Protein AF-0000000069715158 (afdb_homodimer)

Sequence (762 aa):
MKELNRLEDVAVELRDSSKNIKLVYAFNGTGKTRLSMLFKNLIQPQIDIEAGANFLKKILYYNAFTEDLFTWDNDLENGSERKLLINVNSEWIKKIITIEGDSARIVEKFQDYVLEDKEDISEKIEAEFNADVTAVSFRRSYQGNLSENIKISRGEESNFIWSVFYILMEFIIEQRSSEEDRRTHEYDELEYIFIDDPVSSLDDRRIIDVALDLAYLLKESDKNDTGLKFIITTHHALFFNVLFNELKKSSSKFLLKKTNQKYLLNSQDNDAPFAYHLMLVDELKKAIAEDRVEKYHFNLLRNLLEKTATFLGYKNWGACVILRDEDGNLEEPAPYIRRINLHSHSAHSDYETRALTTQEKKVLERVFNQFLQNFSFNNVEMKELNRLEDVAVELRDSSKNIKLVYAFNGTGKTRLSMLFKNLIQPQIDIEAGANFLKKILYYNAFTEDLFTWDNDLENGSERKLLINVNSEWIKKIITIEGDSARIVEKFQDYVLEDKEDISEKIEAEFNADVTAVSFRRSYQGNLSENIKISRGEESNFIWSVFYILMEFIIEQRSSEEDRRTHEYDELEYIFIDDPVSSLDDRRIIDVALDLAYLLKESDKNDTGLKFIITTHHALFFNVLFNELKKSSSKFLLKKTNQKYLLNSQDNDAPFAYHLMLVDELKKAIAEDRVEKYHFNLLRNLLEKTATFLGYKNWGACVILRDEDGNLEEPAPYIRRINLHSHSAHSDYETRALTTQEKKVLERVFNQFLQNFSFNNVE

InterPro domains:
  IPR026866 Protein CR006, P-loop domain [PF13166] (191-371)
  IPR027417 P-loop containing nucleoside triphosphate hydrolase [SSF52540] (4-258)

Foldseek 3Di:
DDKFQDLLVVLVVVVPDDFLEAEEAEAPPLCLVVSLVSNQCVQPPPVNVPPDDLPQRQEAEADPVLLVQWDWDCVVVVSQAIKIFGNLPPVLLQVQCPPPPSVVQLQVQLQVLPPPDPPPPQKGKGWDADPSRGIIWIWIHGNRDIDTRDDDDPQSSLSSSLSSVLSSLLLLLVLLLDVVPHPDCSCVSHAEYEYEASGDPPDPVSLLVSLVSVLVSVVSSVVSVSNHGYYYYHNDQSSSQSNLVSCLVRYWYWYWYQDPSITDTDTDHSDDRDDVLVVLLVVLVVCLVVVNDWLCNLQSVLVNLQVCCVVVVNPGSLVLQWAADPVRHTDDSVVLVVLSVVSNDCVVVVDDPDTDDPVSSVSSVRSSVVSCVVDPDVPPD/DDKFQDLLVVLVVVVPDDFLEAEEAEAPPLCLVVSLVSNQCVQPPPVNVVPDDLPQRQEAEADPVLLVQWDWDCVVVVSQAIKIFGNLPPVLLQVQCPPPPSVVQLQVQLQVLPPPDPPPPQKGKGWDADPSRGIIWIWIHGNRDIDTRDDDDPQSSLSSSLSSVLSSLLLLLVLLLDVVPHPDCSCVSHAEYEYEASHDPPDPVSLLVSLVSVLVSVVSSVVSVSNHGYYYYHNDLSSSQSNLVSCLVRYWYWYWYQDPSITDTDTDHSDDRDDVLVVLLVVLVVCLVVVNDWLCNLQSVLVNLQVCCVVVVNPGSLVLQWAADPVRHTDDSVVLVVLSVVSNDCVVVPDDPDTDDPVSSVSSVRSSVVSCVVDPDVPPD

Nearest PDB structures (foldseek):
  3qkt-assembly2_D  TM=5.063E-01  e=5.399E-04  Pyrococcus furiosus
  6j9e-assembly1_F  TM=5.311E-01  e=3.265E+00  Xanthomonas oryzae pv. oryzae PXO99A
  5lau-assembly1_A  TM=4.969E-01  e=3.606E+00  Oceanobacillus iheyensis HTE831
  5lcc-assembly2_B  TM=4.631E-01  e=3.106E+00  Oceanobacillus iheyensis HTE831
  5fud-assembly1_A  TM=4.588E-01  e=4.187E+00  Oceanobacillus iheyensis HTE831

Organism: Streptococcus mutans serotype c (strain ATCC 700610 / UA159) (NCBI:txid210007)

Structure (mmCIF, N/CA/C/O backbone):
data_AF-0000000069715158-model_v1
#
loop_
_entity.id
_entity.type
_entity.pdbx_description
1 polymer 'Anticodon nuclease'
#
loop_
_atom_site.group_PDB
_atom_site.id
_atom_site.type_symbol
_atom_site.label_atom_id
_atom_site.label_alt_id
_atom_site.label_comp_id
_atom_site.label_asym_id
_atom_site.label_entity_id
_atom_site.label_seq_id
_atom_site.pdbx_PDB_ins_code
_atom_site.Cartn_x
_atom_site.Cartn_y
_atom_site.Cartn_z
_atom_site.occupancy
_atom_site.B_iso_or_equiv
_atom_site.auth_seq_id
_atom_site.auth_comp_id
_atom_site.auth_asym_id
_atom_site.auth_atom_id
_atom_site.pdbx_PDB_model_num
ATOM 1 N N . MET A 1 1 ? 21.438 6.578 19.359 1 63.16 1 MET A N 1
ATOM 2 C CA . MET A 1 1 ? 20.5 5.465 19.25 1 63.16 1 MET A CA 1
ATOM 3 C C . MET A 1 1 ? 20 5.039 20.625 1 63.16 1 MET A C 1
ATOM 5 O O . MET A 1 1 ? 20.797 4.863 21.547 1 63.16 1 MET A O 1
ATOM 9 N N . LYS A 1 2 ? 18.734 5.277 20.859 1 79.44 2 LYS A N 1
ATOM 10 C CA . LYS A 1 2 ? 18.156 4.902 22.156 1 79.44 2 LYS A CA 1
ATOM 11 C C . LYS A 1 2 ? 17.469 3.541 22.062 1 79.44 2 LYS A C 1
ATOM 13 O O . LYS A 1 2 ? 16.672 3.291 21.156 1 79.44 2 LYS A O 1
ATOM 18 N N . GLU A 1 3 ? 17.875 2.674 22.797 1 80.38 3 GLU A N 1
ATOM 19 C CA . GLU A 1 3 ? 17.266 1.354 22.922 1 80.38 3 GLU A CA 1
ATOM 20 C C . GLU A 1 3 ? 16.219 1.331 24.016 1 80.38 3 GLU A C 1
ATOM 22 O O . GLU A 1 3 ? 16.484 1.72 25.156 1 80.38 3 GLU A O 1
ATOM 27 N N . LEU A 1 4 ? 15.016 0.992 23.594 1 84.25 4 LEU A N 1
ATOM 28 C CA . LEU A 1 4 ? 13.898 0.976 24.516 1 84.25 4 LEU A CA 1
ATOM 29 C C . LEU A 1 4 ? 13.289 -0.42 24.625 1 84.25 4 LEU A C 1
ATOM 31 O O . LEU A 1 4 ? 13.25 -1.155 23.625 1 84.25 4 LEU A O 1
ATOM 35 N N . ASN A 1 5 ? 12.828 -0.803 25.75 1 78.62 5 ASN A N 1
ATOM 36 C CA . ASN A 1 5 ? 12.352 -2.162 25.969 1 78.62 5 ASN A CA 1
ATOM 37 C C . ASN A 1 5 ? 10.859 -2.293 25.672 1 78.62 5 ASN A C 1
ATOM 39 O O . ASN A 1 5 ? 10.375 -3.385 25.359 1 78.62 5 ASN A O 1
ATOM 43 N N . ARG A 1 6 ? 10.25 -1.182 25.984 1 85.44 6 ARG A N 1
ATOM 44 C CA . ARG A 1 6 ? 8.805 -1.235 25.812 1 85.44 6 ARG A CA 1
ATOM 45 C C . ARG A 1 6 ? 8.328 -0.128 24.875 1 85.44 6 ARG A C 1
ATOM 47 O O . ARG A 1 6 ? 8.93 0.948 24.828 1 85.44 6 ARG A O 1
ATOM 54 N N . LEU A 1 7 ? 7.219 -0.387 24.125 1 88.62 7 LEU A N 1
ATOM 55 C CA . LEU A 1 7 ? 6.605 0.605 23.25 1 88.62 7 LEU A CA 1
ATOM 56 C C . LEU A 1 7 ? 6.141 1.82 24.047 1 88.62 7 LEU A C 1
ATOM 58 O O . LEU A 1 7 ? 6.141 2.941 23.531 1 88.62 7 LEU A O 1
ATOM 62 N N . GLU A 1 8 ? 5.75 1.607 25.297 1 91.12 8 GLU A N 1
ATOM 63 C CA . GLU A 1 8 ? 5.359 2.701 26.188 1 91.12 8 GLU A CA 1
ATOM 64 C C . GLU A 1 8 ? 6.492 3.705 26.359 1 91.12 8 GLU A C 1
ATOM 66 O O . GLU A 1 8 ? 6.254 4.91 26.438 1 91.12 8 GLU A O 1
ATOM 71 N N . ASP A 1 9 ? 7.672 3.15 26.391 1 92.44 9 ASP A N 1
ATOM 72 C CA . ASP A 1 9 ? 8.836 4.023 26.516 1 92.44 9 ASP A CA 1
ATOM 73 C C . ASP A 1 9 ? 9.039 4.863 25.266 1 92.44 9 ASP A C 1
ATOM 75 O O . ASP A 1 9 ? 9.508 6 25.328 1 92.44 9 ASP A O 1
ATOM 79 N N . VAL A 1 10 ? 8.719 4.25 24.125 1 92.5 10 VAL A N 1
ATOM 80 C CA . VAL A 1 10 ? 8.781 5.004 22.875 1 92.5 10 VAL A CA 1
ATOM 81 C C . VAL A 1 10 ? 7.797 6.168 22.938 1 92.5 10 VAL A C 1
ATOM 83 O O . VAL A 1 10 ? 8.133 7.289 22.531 1 92.5 10 VAL A O 1
ATOM 86 N N . ALA A 1 11 ? 6.609 5.914 23.469 1 94.38 11 ALA A N 1
ATOM 87 C CA . ALA A 1 11 ? 5.586 6.949 23.594 1 94.38 11 ALA A CA 1
ATOM 88 C C . ALA A 1 11 ? 6.074 8.102 24.469 1 94.38 11 ALA A C 1
ATOM 90 O O . ALA A 1 11 ? 5.879 9.266 24.141 1 94.38 11 ALA A O 1
ATOM 91 N N . VAL A 1 12 ? 6.738 7.762 25.547 1 94.69 12 VAL A N 1
ATOM 92 C CA . VAL A 1 12 ? 7.242 8.766 26.484 1 94.69 12 VAL A CA 1
ATOM 93 C C . VAL A 1 12 ? 8.336 9.594 25.797 1 94.69 12 VAL A C 1
ATOM 95 O O . VAL A 1 12 ? 8.383 10.812 25.953 1 94.69 12 VAL A O 1
ATOM 98 N N . GLU A 1 13 ? 9.172 8.906 25.062 1 92.81 13 GLU A N 1
ATOM 99 C CA . GLU A 1 13 ? 10.242 9.602 24.344 1 92.81 13 GLU A CA 1
ATOM 100 C C . GLU A 1 13 ? 9.68 10.594 23.328 1 92.81 13 GLU A C 1
ATOM 102 O O . GLU A 1 13 ? 10.211 11.688 23.172 1 92.81 13 GLU A O 1
ATOM 107 N N . LEU A 1 14 ? 8.656 10.172 22.656 1 93.56 14 LEU A N 1
ATOM 108 C CA . LEU A 1 14 ? 8.039 11.039 21.672 1 93.56 14 LEU A CA 1
ATOM 109 C C . LEU A 1 14 ? 7.379 12.242 22.328 1 93.56 14 LEU A C 1
ATOM 111 O O . LEU A 1 14 ? 7.477 13.367 21.828 1 93.56 14 LEU A O 1
ATOM 115 N N . ARG A 1 15 ? 6.727 11.992 23.438 1 93.94 15 ARG A N 1
ATOM 116 C CA . ARG A 1 15 ? 6.09 13.078 24.188 1 93.94 15 ARG A CA 1
ATOM 117 C C . ARG A 1 15 ? 7.121 14.102 24.656 1 93.94 15 ARG A C 1
ATOM 119 O O . ARG A 1 15 ? 6.883 15.305 24.578 1 93.94 15 ARG A O 1
ATOM 126 N N . ASP A 1 16 ? 8.266 13.609 25.031 1 92 16 ASP A N 1
ATOM 127 C CA . ASP A 1 16 ? 9.258 14.461 25.688 1 92 16 ASP A CA 1
ATOM 128 C C . ASP A 1 16 ? 10.148 15.141 24.641 1 92 16 ASP A C 1
ATOM 130 O O . ASP A 1 16 ? 10.961 16 25 1 92 16 ASP A O 1
ATOM 134 N N . SER A 1 17 ? 10 14.75 23.453 1 88.06 17 SER A N 1
ATOM 135 C CA . SER A 1 17 ? 10.781 15.398 22.422 1 88.06 17 SER A CA 1
ATOM 136 C C . SER A 1 17 ? 10.391 16.875 22.266 1 88.06 17 SER A C 1
ATOM 138 O O . SER A 1 17 ? 9.234 17.234 22.469 1 88.06 17 SER A O 1
ATOM 140 N N . SER A 1 18 ? 11.281 17.719 21.906 1 83.94 18 SER A N 1
ATOM 141 C CA . SER A 1 18 ? 11.141 19.172 22 1 83.94 18 SER A CA 1
ATOM 142 C C . SER A 1 18 ? 10.312 19.719 20.844 1 83.94 18 SER A C 1
ATOM 144 O O . SER A 1 18 ? 9.508 20.641 21.031 1 83.94 18 SER A O 1
ATOM 146 N N . LYS A 1 19 ? 10.406 19.188 19.703 1 89 19 LYS A N 1
ATOM 147 C CA . LYS A 1 19 ? 9.727 19.781 18.547 1 89 19 LYS A CA 1
ATOM 148 C C . LYS A 1 19 ? 8.242 19.438 18.547 1 89 19 LYS A C 1
ATOM 150 O O . LYS A 1 19 ? 7.848 18.375 19.031 1 89 19 LYS A O 1
ATOM 155 N N . ASN A 1 20 ? 7.473 20.328 18.047 1 94.12 20 ASN A N 1
ATOM 156 C CA . ASN A 1 20 ? 6.027 20.125 17.953 1 94.12 20 ASN A CA 1
ATOM 157 C C . ASN A 1 20 ? 5.668 19.016 16.984 1 94.12 20 ASN A C 1
ATOM 159 O O . ASN A 1 20 ? 4.625 18.375 17.109 1 94.12 20 ASN A O 1
ATOM 163 N N . ILE A 1 21 ? 6.508 18.812 15.969 1 95.38 21 ILE A N 1
ATOM 164 C CA . ILE A 1 21 ? 6.246 17.797 14.945 1 95.38 21 ILE A CA 1
ATOM 165 C C . ILE A 1 21 ? 7.258 16.672 15.07 1 95.38 21 ILE A C 1
ATOM 167 O O . ILE A 1 21 ? 8.469 16.891 15.047 1 95.38 21 ILE A O 1
ATOM 171 N N . LYS A 1 22 ? 6.781 15.469 15.312 1 95.19 22 LYS A N 1
ATOM 172 C CA . LYS A 1 22 ? 7.605 14.266 15.359 1 95.19 22 LYS A CA 1
ATOM 173 C C . LYS A 1 22 ? 7.27 13.32 14.211 1 95.19 22 LYS A C 1
ATOM 175 O O . LYS A 1 22 ? 6.113 12.93 14.039 1 95.19 22 LYS A O 1
ATOM 180 N N . LEU A 1 23 ? 8.219 13.039 13.398 1 93.19 23 LEU A N 1
ATOM 181 C CA . LEU A 1 23 ? 8.086 12.094 12.297 1 93.19 23 LEU A CA 1
ATOM 182 C C . LEU A 1 23 ? 8.781 10.773 12.617 1 93.19 23 LEU A C 1
ATOM 184 O O . LEU A 1 23 ? 9.961 10.758 12.961 1 93.19 23 LEU A O 1
ATOM 188 N N . VAL A 1 24 ? 8.031 9.664 12.539 1 92 24 VAL A N 1
ATOM 189 C CA . VAL A 1 24 ? 8.578 8.359 12.891 1 92 24 VAL A CA 1
ATOM 190 C C . VAL A 1 24 ? 8.422 7.398 11.711 1 92 24 VAL A C 1
ATOM 192 O O . VAL A 1 24 ? 7.301 7.105 11.289 1 92 24 VAL A O 1
ATOM 195 N N . TYR A 1 25 ? 9.5 6.977 11.172 1 89.06 25 TYR A N 1
ATOM 196 C CA . TYR A 1 25 ? 9.461 5.836 10.266 1 89.06 25 TYR A CA 1
ATOM 197 C C . TYR A 1 25 ? 9.562 4.523 11.039 1 89.06 25 TYR A C 1
ATOM 199 O O . TYR A 1 25 ? 10.5 4.324 11.82 1 89.06 25 TYR A O 1
ATOM 207 N N . ALA A 1 26 ? 8.539 3.736 10.875 1 85.19 26 ALA A N 1
ATOM 208 C CA . ALA A 1 26 ? 8.531 2.424 11.523 1 85.19 26 ALA A CA 1
ATOM 209 C C . ALA A 1 26 ? 8.141 1.33 10.531 1 85.19 26 ALA A C 1
ATOM 211 O O . ALA A 1 26 ? 7.164 1.476 9.789 1 85.19 26 ALA A O 1
ATOM 212 N N . PHE A 1 27 ? 8.867 0.224 10.562 1 73.5 27 PHE A N 1
ATOM 213 C CA . PHE A 1 27 ? 8.594 -0.902 9.68 1 73.5 27 PHE A CA 1
ATOM 214 C C . PHE A 1 27 ? 7.258 -1.55 10.031 1 73.5 27 PHE A C 1
ATOM 216 O O . PHE A 1 27 ? 6.734 -1.354 11.125 1 73.5 27 PHE A O 1
ATOM 223 N N . ASN A 1 28 ? 6.723 -2.189 9.062 1 66.25 28 ASN A N 1
ATOM 224 C CA . ASN A 1 28 ? 5.48 -2.904 9.336 1 66.25 28 ASN A CA 1
ATOM 225 C C . ASN A 1 28 ? 5.66 -3.934 10.445 1 66.25 28 ASN A C 1
ATOM 227 O O . ASN A 1 28 ? 6.688 -4.613 10.516 1 66.25 28 ASN A O 1
ATOM 231 N N . GLY A 1 29 ? 4.75 -3.988 11.297 1 71.38 29 GLY A N 1
ATOM 232 C CA . GLY A 1 29 ? 4.805 -4.965 12.367 1 71.38 29 GLY A CA 1
ATOM 233 C C . GLY A 1 29 ? 5.52 -4.453 13.602 1 71.38 29 GLY A C 1
ATOM 234 O O . GLY A 1 29 ? 5.629 -5.168 14.602 1 71.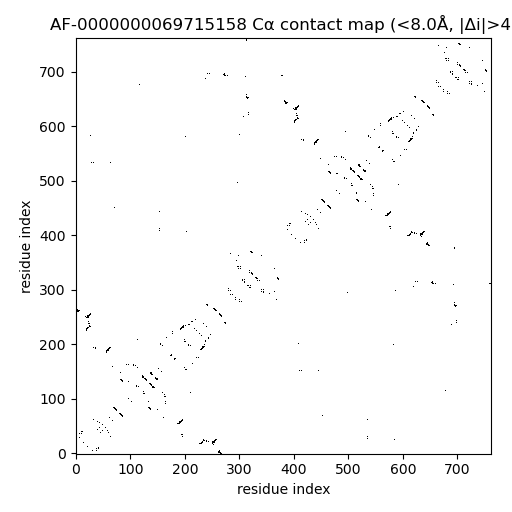38 29 GLY A O 1
ATOM 235 N N . THR A 1 30 ? 5.977 -3.174 13.516 1 77.94 30 THR A N 1
ATOM 236 C CA . THR A 1 30 ? 6.699 -2.617 14.648 1 77.94 30 THR A CA 1
ATOM 237 C C . THR A 1 30 ? 5.734 -2.193 15.75 1 77.94 30 THR A C 1
ATOM 239 O O . THR A 1 30 ? 6.141 -1.986 16.891 1 77.94 30 THR A O 1
ATOM 242 N N . GLY A 1 31 ? 4.492 -2.094 15.43 1 84.5 31 GLY A N 1
ATOM 243 C CA . GLY A 1 31 ? 3.5 -1.737 16.438 1 84.5 31 GLY A CA 1
ATOM 244 C C . GLY A 1 31 ? 3.098 -0.275 16.375 1 84.5 31 GLY A C 1
ATOM 245 O O . GLY A 1 31 ? 2.879 0.349 17.422 1 84.5 31 GLY A O 1
ATOM 246 N N . LYS A 1 32 ? 3.041 0.283 15.18 1 89 32 LYS A N 1
ATOM 247 C CA . LYS A 1 32 ? 2.697 1.694 15.031 1 89 32 LYS A CA 1
ATOM 248 C C . LYS A 1 32 ? 1.293 1.978 15.562 1 89 32 LYS A C 1
ATOM 250 O O . LYS A 1 32 ? 1.084 2.943 16.297 1 89 32 LYS A O 1
ATOM 255 N N . THR A 1 33 ? 0.367 1.161 15.172 1 88.19 33 THR A N 1
ATOM 256 C CA . THR A 1 33 ? -1.009 1.362 15.617 1 88.19 33 THR A CA 1
ATOM 257 C C . THR A 1 33 ? -1.109 1.26 17.141 1 88.19 33 THR A C 1
ATOM 259 O O . THR A 1 33 ? -1.785 2.068 17.766 1 88.19 33 THR A O 1
ATOM 262 N N . ARG A 1 34 ? -0.397 0.356 17.703 1 88.06 34 ARG A N 1
ATOM 263 C CA . ARG A 1 34 ? -0.358 0.215 19.156 1 88.06 34 ARG A CA 1
ATOM 264 C C . ARG A 1 34 ? 0.27 1.441 19.812 1 88.06 34 ARG A C 1
ATOM 266 O O . ARG A 1 34 ? -0.2 1.906 20.859 1 88.06 34 ARG A O 1
ATOM 273 N N . LEU A 1 35 ? 1.319 1.846 19.188 1 92.44 35 LEU A N 1
ATOM 274 C CA . LEU A 1 35 ? 1.99 3.039 19.688 1 92.44 35 LEU A CA 1
ATOM 275 C C . LEU A 1 35 ? 1.027 4.219 19.734 1 92.44 35 LEU A C 1
ATOM 277 O O . LEU A 1 35 ? 1.021 4.977 20.719 1 92.44 35 LEU A O 1
ATOM 281 N N . SER A 1 36 ? 0.181 4.41 18.719 1 93.38 36 SER A N 1
ATOM 282 C CA . SER A 1 36 ? -0.767 5.52 18.672 1 93.38 36 SER A CA 1
ATOM 283 C C . SER A 1 36 ? -1.774 5.426 19.812 1 93.38 36 SER A C 1
ATOM 285 O O . SER A 1 36 ? -2.123 6.438 20.438 1 93.38 36 SER A O 1
ATOM 287 N N . MET A 1 37 ? -2.203 4.266 20.172 1 89.25 37 MET A N 1
ATOM 288 C CA . MET A 1 37 ? -3.16 4.082 21.266 1 89.25 37 MET A CA 1
ATOM 289 C C . MET A 1 37 ? -2.486 4.27 22.609 1 89.25 37 MET A C 1
ATOM 291 O O . MET A 1 37 ? -3.074 4.848 23.531 1 89.25 37 MET A O 1
ATOM 295 N N . LEU A 1 38 ? -1.266 3.74 22.734 1 91.25 38 LEU A N 1
ATOM 296 C CA . LEU A 1 38 ? -0.502 3.941 23.969 1 91.25 38 LEU A CA 1
ATOM 297 C C . LEU A 1 38 ? -0.267 5.426 24.219 1 91.25 38 LEU A C 1
ATOM 299 O O . LEU A 1 38 ? -0.362 5.883 25.359 1 91.25 38 LEU A O 1
ATOM 303 N N . PHE A 1 39 ? 0.017 6.078 23.156 1 94.56 39 PHE A N 1
ATOM 304 C CA . PHE A 1 39 ? 0.246 7.512 23.281 1 94.56 39 PHE A CA 1
ATOM 305 C C . PHE A 1 39 ? -1.03 8.234 23.703 1 94.56 39 PHE A C 1
ATOM 307 O O . PHE A 1 39 ? -0.993 9.141 24.531 1 94.56 39 PHE A O 1
ATOM 314 N N . LYS A 1 40 ? -2.145 7.855 23.125 1 91.69 40 LYS A N 1
ATOM 315 C CA . LYS A 1 40 ? -3.438 8.406 23.516 1 91.69 40 LYS A CA 1
ATOM 316 C C . LYS A 1 40 ? -3.672 8.242 25.016 1 91.69 40 LYS A C 1
ATOM 318 O O . LYS A 1 40 ? -4.074 9.188 25.688 1 91.69 40 LYS A O 1
ATOM 323 N N . ASN A 1 41 ? -3.354 7.094 25.5 1 89.88 41 ASN A N 1
ATOM 324 C CA . ASN A 1 41 ? -3.555 6.809 26.922 1 89.88 41 ASN A CA 1
ATOM 325 C C . ASN A 1 41 ? -2.582 7.59 27.797 1 89.88 41 ASN A C 1
ATOM 327 O O . ASN A 1 41 ? -2.908 7.949 28.922 1 89.88 41 ASN A O 1
ATOM 331 N N . LEU A 1 42 ? -1.433 7.77 27.266 1 92.69 42 LEU A N 1
ATOM 332 C CA . LEU A 1 42 ? -0.418 8.539 27.969 1 92.69 42 LEU A CA 1
ATOM 333 C C . LEU A 1 42 ? -0.862 9.992 28.156 1 92.69 42 LEU A C 1
ATOM 335 O O . LEU A 1 42 ? -0.676 10.57 29.219 1 92.69 42 LEU A O 1
ATOM 339 N N . ILE A 1 43 ? -1.479 10.555 27.141 1 92.12 43 ILE A N 1
ATOM 340 C CA . ILE A 1 43 ? -1.849 11.961 27.141 1 92.12 43 ILE A CA 1
ATOM 341 C C . ILE A 1 43 ? -3.201 12.141 27.828 1 92.12 43 ILE A C 1
ATOM 343 O O . ILE A 1 43 ? -3.43 13.148 28.5 1 92.12 43 ILE A O 1
ATOM 347 N N . GLN A 1 44 ? -4.07 11.164 27.531 1 87.69 44 GLN A N 1
ATOM 348 C CA . GLN A 1 44 ? -5.418 11.219 28.094 1 87.69 44 GLN A CA 1
ATOM 349 C C . GLN A 1 44 ? -5.805 9.883 28.719 1 87.69 44 GLN A C 1
ATOM 351 O O . GLN A 1 44 ? -6.488 9.07 28.094 1 87.69 44 GLN A O 1
ATOM 356 N N . PRO A 1 45 ? -5.449 9.742 29.938 1 76.62 45 PRO A N 1
ATOM 357 C CA . PRO A 1 45 ? -5.773 8.484 30.609 1 76.62 45 PRO A CA 1
ATOM 358 C C . PRO A 1 45 ? -7.277 8.281 30.781 1 76.62 45 PRO A C 1
ATOM 360 O O . PRO A 1 45 ? -8.031 9.258 30.828 1 76.62 45 PRO A O 1
ATOM 363 N N . GLN A 1 46 ? -7.719 7.062 30.656 1 65.75 46 GLN A N 1
ATOM 364 C CA . GLN A 1 46 ? -9.125 6.68 30.734 1 65.75 46 GLN A CA 1
ATOM 365 C C . GLN A 1 46 ? -9.789 7.27 31.969 1 65.75 46 GLN A C 1
ATOM 367 O O . GLN A 1 46 ? -10.961 7.641 31.938 1 65.75 46 GLN A O 1
ATOM 372 N N . ILE A 1 47 ? -9.078 7.188 33.031 1 54.25 47 ILE A N 1
ATOM 373 C CA . ILE A 1 47 ? -9.625 7.68 34.312 1 54.25 47 ILE A CA 1
ATOM 374 C C . ILE A 1 47 ? -10.141 9.109 34.125 1 54.25 47 ILE A C 1
ATOM 376 O O . ILE A 1 47 ? -11.164 9.484 34.688 1 54.25 47 ILE A O 1
ATOM 380 N N . ASP A 1 48 ? -9.594 9.766 33.344 1 50.25 48 ASP A N 1
ATOM 381 C CA . ASP A 1 48 ? -9.984 11.148 33.125 1 50.25 48 ASP A CA 1
ATOM 382 C C . ASP A 1 48 ? -11.297 11.234 32.344 1 50.25 48 ASP A C 1
ATOM 384 O O . ASP A 1 48 ? -12.086 12.156 32.562 1 50.25 48 ASP A O 1
ATOM 388 N N . ILE A 1 49 ? -11.562 10.195 31.516 1 52.41 49 ILE A N 1
ATOM 389 C CA . ILE A 1 49 ? -12.766 10.18 30.688 1 52.41 49 ILE A CA 1
ATOM 390 C C . ILE A 1 49 ? -13.984 9.875 31.547 1 52.41 49 ILE A C 1
ATOM 392 O O . ILE A 1 49 ? -15.055 10.461 31.344 1 52.41 49 ILE A O 1
ATOM 396 N N . GLU A 1 50 ? -13.891 8.883 32.531 1 44.09 50 GLU A N 1
ATOM 397 C CA . GLU A 1 50 ? -15.039 8.547 33.375 1 44.09 50 GLU A CA 1
ATOM 398 C C . GLU A 1 50 ? -15.422 9.719 34.25 1 44.09 50 GLU A C 1
ATOM 400 O O . GLU A 1 50 ? -16.547 9.789 34.75 1 44.09 50 GLU A O 1
ATOM 405 N N . ALA A 1 51 ? -14.461 10.484 34.75 1 41.66 51 ALA A N 1
ATOM 406 C CA . ALA A 1 51 ? -14.719 11.445 35.812 1 41.66 51 ALA A CA 1
ATOM 407 C C . ALA A 1 51 ? -15.617 12.578 35.344 1 41.66 51 ALA A C 1
ATOM 409 O O . ALA A 1 51 ? -16.047 13.422 36.125 1 41.66 51 ALA A O 1
ATOM 410 N N . GLY A 1 52 ? -16.438 12.539 34.5 1 38 52 GLY A N 1
ATOM 411 C CA . GLY A 1 52 ? -17.578 13.414 34.312 1 38 52 GLY A CA 1
ATOM 412 C C . GLY A 1 52 ? -17.609 14.039 32.938 1 38 52 GLY A C 1
ATOM 413 O O . GLY A 1 52 ? -16.766 13.727 32.062 1 38 52 GLY A O 1
ATOM 414 N N . ALA A 1 53 ? -18.047 15.516 32.781 1 41.25 53 ALA A N 1
ATOM 415 C CA . ALA A 1 53 ? -18.719 16.406 31.859 1 41.25 53 ALA A CA 1
ATOM 416 C C . ALA A 1 53 ? -17.953 16.516 30.547 1 41.25 53 ALA A C 1
ATOM 418 O O . ALA A 1 53 ? -18.359 15.938 29.531 1 41.25 53 ALA A O 1
ATOM 419 N N . ASN A 1 54 ? -17.422 17.859 30.203 1 42.72 54 ASN A N 1
ATOM 420 C CA . ASN A 1 54 ? -16.969 18.531 29 1 42.72 54 ASN A CA 1
ATOM 421 C C . ASN A 1 54 ? -15.648 17.953 28.5 1 42.72 54 ASN A C 1
ATOM 423 O O . ASN A 1 54 ? -14.602 18.578 28.625 1 42.72 54 ASN A O 1
ATOM 427 N N . PHE A 1 55 ? -15.414 16.703 28.672 1 49.78 55 PHE A N 1
ATOM 428 C CA . PHE A 1 55 ? -14.156 16.016 28.391 1 49.78 55 PHE A CA 1
ATOM 429 C C . PHE A 1 55 ? -13.648 16.375 27 1 49.78 55 PHE A C 1
ATOM 431 O O . PHE A 1 55 ? -14.219 15.945 26 1 49.78 55 PHE A O 1
ATOM 438 N N . LEU A 1 56 ? -13.086 17.438 26.969 1 58.72 56 LEU A N 1
ATOM 439 C CA . LEU A 1 56 ? -12.469 17.906 25.75 1 58.72 56 LEU A CA 1
ATOM 440 C C . LEU A 1 56 ? -11.258 17.062 25.375 1 58.72 56 LEU A C 1
ATOM 442 O O . LEU A 1 56 ? -10.445 16.719 26.234 1 58.72 56 LEU A O 1
ATOM 446 N N . LYS A 1 57 ? -11.195 16.391 24.297 1 80.81 57 LYS A N 1
ATOM 447 C CA . LYS A 1 57 ? -10.18 15.484 23.766 1 80.81 57 LYS A CA 1
ATOM 448 C C . LYS A 1 57 ? -8.836 16.188 23.641 1 80.81 57 LYS A C 1
ATOM 450 O O . LYS A 1 57 ? -8.75 17.281 23.094 1 80.81 57 LYS A O 1
ATOM 455 N N . LYS A 1 58 ? -7.836 15.711 24.5 1 91.62 58 LYS A N 1
ATOM 456 C CA . LYS A 1 58 ? -6.484 16.266 24.422 1 91.62 58 LYS A CA 1
ATOM 457 C C . LYS A 1 58 ? -5.723 15.688 23.234 1 91.62 58 LYS A C 1
ATOM 459 O O . LYS A 1 58 ? -4.672 16.203 22.859 1 91.62 58 LYS A O 1
ATOM 464 N N . ILE A 1 59 ? -6.289 14.641 22.719 1 93.88 59 ILE A N 1
ATOM 465 C CA . ILE A 1 59 ? -5.586 14.008 21.609 1 93.88 59 ILE A CA 1
ATOM 466 C C . ILE A 1 59 ? -6.598 13.492 20.594 1 93.88 59 ILE A C 1
ATOM 468 O O . ILE A 1 59 ? -7.648 12.961 20.953 1 93.88 59 ILE A O 1
ATOM 472 N N . LEU A 1 60 ? -6.32 13.781 19.359 1 92.44 60 LEU A N 1
ATOM 473 C CA . LEU A 1 60 ? -7.004 13.195 18.219 1 92.44 60 LEU A CA 1
ATOM 474 C C . LEU A 1 60 ? -6.07 12.258 17.453 1 92.44 60 LEU A C 1
ATOM 476 O O . LEU A 1 60 ? -4.855 12.461 17.438 1 92.44 60 LEU A O 1
ATOM 480 N N . TYR A 1 61 ? -6.652 11.18 16.922 1 93.25 61 TYR A N 1
ATOM 481 C CA . TYR A 1 61 ? -5.773 10.266 16.203 1 93.25 61 TYR A CA 1
ATOM 482 C C . TYR A 1 61 ? -6.422 9.805 14.898 1 93.25 61 TYR A C 1
ATOM 484 O O . TYR A 1 61 ? -7.652 9.766 14.789 1 93.25 61 TYR A O 1
ATOM 492 N N . TYR A 1 62 ? -5.605 9.594 13.906 1 94.56 62 TYR A N 1
ATOM 493 C CA . TYR A 1 62 ? -5.934 8.875 12.68 1 94.56 62 TYR A CA 1
ATOM 494 C C . TYR A 1 62 ? -5.152 7.57 12.586 1 94.56 62 TYR A C 1
ATOM 496 O O . TYR A 1 62 ? -3.92 7.582 12.539 1 94.56 62 TYR A O 1
ATOM 504 N N . ASN A 1 63 ? -5.805 6.504 12.656 1 92.81 63 ASN A N 1
ATOM 505 C CA . ASN A 1 63 ? -5.184 5.188 12.539 1 92.81 63 ASN A CA 1
ATOM 506 C C . ASN A 1 63 ? -6.184 4.137 12.062 1 92.81 63 ASN A C 1
ATOM 508 O O . ASN A 1 63 ? -7.223 4.473 11.492 1 92.81 63 ASN A O 1
ATOM 512 N N . ALA A 1 64 ? -5.84 2.904 12.18 1 90.31 64 ALA A N 1
ATOM 513 C CA . ALA A 1 64 ? -6.699 1.817 11.719 1 90.31 64 ALA A CA 1
ATOM 514 C C . ALA A 1 64 ? -8.062 1.872 12.406 1 90.31 64 ALA A C 1
ATOM 516 O O . ALA A 1 64 ? -9.078 1.524 11.805 1 90.31 64 ALA A O 1
ATOM 517 N N . PHE A 1 65 ? -8.133 2.334 13.656 1 90 65 PHE A N 1
ATOM 518 C CA . PHE A 1 65 ? -9.391 2.457 14.375 1 90 65 PHE A CA 1
ATOM 519 C C . PHE A 1 65 ? -10.281 3.512 13.727 1 90 65 PHE A C 1
ATOM 521 O O . PHE A 1 65 ? -11.508 3.355 13.68 1 90 65 PHE A O 1
ATOM 528 N N . THR A 1 66 ? -9.672 4.582 13.242 1 91.81 66 THR A N 1
ATOM 529 C CA . THR A 1 66 ? -10.406 5.629 12.539 1 91.81 66 THR A CA 1
ATOM 530 C C . THR A 1 66 ? -10.992 5.094 11.234 1 91.81 66 THR A C 1
ATOM 532 O O . THR A 1 66 ? -12.156 5.352 10.922 1 91.81 66 THR A O 1
ATOM 535 N N . GLU A 1 67 ? -10.195 4.305 10.539 1 91.19 67 GLU A N 1
ATOM 536 C CA . GLU A 1 67 ? -10.656 3.725 9.281 1 91.19 67 GLU A CA 1
ATOM 537 C C . GLU A 1 67 ? -11.812 2.758 9.5 1 91.19 67 GLU A C 1
ATOM 539 O O . GLU A 1 67 ? -12.727 2.678 8.68 1 91.19 67 GLU A O 1
ATOM 544 N N . ASP A 1 68 ? -11.781 2.117 10.648 1 92.25 68 ASP A N 1
ATOM 545 C CA . ASP A 1 68 ? -12.781 1.099 10.961 1 92.25 68 ASP A CA 1
ATOM 546 C C . ASP A 1 68 ? -14.133 1.732 11.289 1 92.25 68 ASP A C 1
ATOM 548 O O . ASP A 1 68 ? -15.141 1.033 11.398 1 92.25 68 ASP A O 1
ATOM 552 N N . LEU A 1 69 ? -14.141 3.055 11.453 1 92 69 LEU A N 1
ATOM 553 C CA . LEU A 1 69 ? -15.406 3.74 11.656 1 92 69 LEU A CA 1
ATOM 554 C C . LEU A 1 69 ? -16.25 3.727 10.391 1 92 69 LEU A C 1
ATOM 556 O O . LEU A 1 69 ? -17.438 4.059 10.422 1 92 69 LEU A O 1
ATOM 560 N N . PHE A 1 70 ? -15.617 3.318 9.297 1 92.75 70 PHE A N 1
ATOM 561 C CA . PHE A 1 70 ? -16.281 3.221 7.996 1 92.75 70 PHE A CA 1
ATOM 562 C C . PHE A 1 70 ? -16.359 1.77 7.543 1 92.75 70 PHE A C 1
ATOM 564 O O . PHE A 1 70 ? -15.352 1.065 7.496 1 92.75 70 PHE A O 1
ATOM 571 N N . THR A 1 71 ? -17.547 1.305 7.234 1 93.31 71 THR A N 1
ATOM 572 C CA . THR A 1 71 ? -17.75 -0.072 6.789 1 93.31 71 THR A CA 1
ATOM 573 C C . THR A 1 71 ? -18.688 -0.126 5.582 1 93.31 71 THR A C 1
ATOM 575 O O . THR A 1 71 ? -19.672 0.609 5.523 1 93.31 71 THR A O 1
ATOM 578 N N . TRP A 1 72 ? -18.391 -1.018 4.668 1 93.44 72 TRP A N 1
ATOM 579 C CA . TRP A 1 72 ? -19.172 -1.078 3.434 1 93.44 72 TRP A CA 1
ATOM 580 C C . TRP A 1 72 ? -20.438 -1.901 3.631 1 93.44 72 TRP A C 1
ATOM 582 O O . TRP A 1 72 ? -20.406 -2.975 4.238 1 93.44 72 TRP A O 1
ATOM 592 N N . ASP A 1 73 ? -21.516 -1.374 3.244 1 92.12 73 ASP A N 1
ATOM 593 C CA . ASP A 1 73 ? -22.703 -2.117 2.875 1 92.12 73 ASP A CA 1
ATOM 594 C C . ASP A 1 73 ? -22.797 -2.297 1.361 1 92.12 73 ASP A C 1
ATOM 596 O O . ASP A 1 73 ? -23.281 -1.405 0.654 1 92.12 73 ASP A O 1
ATOM 600 N N . ASN A 1 74 ? -22.391 -3.473 0.888 1 87.69 74 ASN A N 1
ATOM 601 C CA . ASN A 1 74 ? -22.234 -3.701 -0.545 1 87.69 74 ASN A CA 1
ATOM 602 C C . ASN A 1 74 ? -23.531 -4.195 -1.177 1 87.69 74 ASN A C 1
ATOM 604 O O . ASN A 1 74 ? -23.578 -4.441 -2.383 1 87.69 74 ASN A O 1
ATOM 608 N N . ASP A 1 75 ? -24.578 -4.25 -0.423 1 79.06 75 ASP A N 1
ATOM 609 C CA . ASP A 1 75 ? -25.844 -4.781 -0.941 1 79.06 75 ASP A CA 1
ATOM 610 C C . ASP A 1 75 ? -25.594 -6.035 -1.778 1 79.06 75 ASP A C 1
ATOM 612 O O . ASP A 1 75 ? -26.031 -6.109 -2.934 1 79.06 75 ASP A O 1
ATOM 616 N N . LEU A 1 76 ? -24.953 -7.012 -1.226 1 71.56 76 LEU A N 1
ATOM 617 C CA . LEU A 1 76 ? -24.469 -8.188 -1.948 1 71.56 76 LEU A CA 1
ATOM 618 C C . LEU A 1 76 ? -25.641 -8.922 -2.609 1 71.56 76 LEU A C 1
ATOM 620 O O . LEU A 1 76 ? -25.453 -9.594 -3.625 1 71.56 76 LEU A O 1
ATOM 624 N N . GLU A 1 77 ? -26.797 -8.695 -2.059 1 71.56 77 GLU A N 1
ATOM 625 C CA . GLU A 1 77 ? -27.969 -9.391 -2.594 1 71.56 77 GLU A CA 1
ATOM 626 C C . GLU A 1 77 ? -28.422 -8.758 -3.904 1 71.56 77 GLU A C 1
ATOM 628 O O . GLU A 1 77 ? -28.688 -9.469 -4.883 1 71.56 77 GLU A O 1
ATOM 633 N N . ASN A 1 78 ? -28.453 -7.441 -3.93 1 75.31 78 ASN A N 1
ATOM 634 C CA . ASN A 1 78 ? -28.984 -6.754 -5.098 1 75.31 78 ASN A CA 1
ATOM 635 C C . ASN A 1 78 ? -27.891 -6.043 -5.883 1 75.31 78 ASN A C 1
ATOM 637 O O . ASN A 1 78 ? -28.031 -5.812 -7.086 1 75.31 78 ASN A O 1
ATOM 641 N N . GLY A 1 79 ? -26.859 -5.75 -5.176 1 74.06 79 GLY A N 1
ATOM 642 C CA . GLY A 1 79 ? -25.719 -5.098 -5.805 1 74.06 79 GLY A CA 1
ATOM 643 C C . GLY A 1 79 ? -26.031 -3.701 -6.309 1 74.06 79 GLY A C 1
ATOM 644 O O . GLY A 1 79 ? -25.312 -3.174 -7.168 1 74.06 79 GLY A O 1
ATOM 645 N N . SER A 1 80 ? -27.078 -3.092 -5.883 1 77.94 80 SER A N 1
ATOM 646 C CA . SER A 1 80 ? -27.531 -1.839 -6.477 1 77.94 80 SER A CA 1
ATOM 647 C C . SER A 1 80 ? -27.328 -0.668 -5.52 1 77.94 80 SER A C 1
ATOM 649 O O . SER A 1 80 ? -27.172 0.474 -5.957 1 77.94 80 SER A O 1
ATOM 651 N N . GLU A 1 81 ? -27.375 -0.928 -4.277 1 86.19 81 GLU A N 1
ATOM 652 C CA . GLU A 1 81 ? -27.281 0.159 -3.307 1 86.19 81 GLU A CA 1
ATOM 653 C C . GLU A 1 81 ? -26.047 0.014 -2.43 1 86.19 81 GLU A C 1
ATOM 655 O O . GLU A 1 81 ? -26.156 -0.256 -1.231 1 86.19 81 GLU A O 1
ATOM 660 N N . ARG A 1 82 ? -24.984 0.365 -3.053 1 91.75 82 ARG A N 1
ATOM 661 C CA . ARG A 1 82 ? -23.734 0.286 -2.303 1 91.75 82 ARG A CA 1
ATOM 662 C C . ARG A 1 82 ? -23.438 1.601 -1.587 1 91.75 82 ARG A C 1
ATOM 664 O O . ARG A 1 82 ? -23.594 2.678 -2.168 1 91.75 82 ARG A O 1
ATOM 671 N N . LYS A 1 83 ? -23.188 1.494 -0.337 1 94.69 83 LYS A N 1
ATOM 672 C CA . LYS A 1 83 ? -22.891 2.686 0.45 1 94.69 83 LYS A CA 1
ATOM 673 C C . LYS A 1 83 ? -21.844 2.383 1.523 1 94.69 83 LYS A C 1
ATOM 675 O O . LYS A 1 83 ? -21.688 1.23 1.934 1 94.69 83 LYS A O 1
ATOM 680 N N . LEU A 1 84 ? -21.094 3.361 1.858 1 94.88 84 LEU A N 1
ATOM 681 C CA . LEU A 1 84 ? -20.141 3.305 2.959 1 94.88 84 LEU A CA 1
ATOM 682 C C . LEU A 1 84 ? -20.781 3.809 4.254 1 94.88 84 LEU A C 1
ATOM 684 O O . LEU A 1 84 ? -21.109 4.992 4.371 1 94.88 84 LEU A O 1
ATOM 688 N N . LEU A 1 85 ? -20.969 2.914 5.215 1 94.38 85 LEU A N 1
ATOM 689 C CA . LEU A 1 85 ? -21.594 3.252 6.484 1 94.38 85 LEU A CA 1
ATOM 690 C C . LEU A 1 85 ? -20.609 3.953 7.414 1 94.38 85 LEU A C 1
ATOM 692 O O . LEU A 1 85 ? -19.422 3.619 7.434 1 94.38 85 LEU A O 1
ATOM 696 N N . ILE A 1 86 ? -21.109 4.867 8.117 1 92.38 86 ILE A N 1
ATOM 697 C CA . ILE A 1 86 ? -20.312 5.613 9.094 1 92.38 86 ILE A CA 1
ATOM 698 C C . ILE A 1 86 ? -20.797 5.277 10.508 1 92.38 86 ILE A C 1
ATOM 700 O O . ILE A 1 86 ? -22 5.27 10.773 1 92.38 86 ILE A O 1
ATOM 704 N N . ASN A 1 87 ? -19.828 4.98 11.359 1 87.31 87 ASN A N 1
ATOM 705 C CA . ASN A 1 87 ? -20.172 4.645 12.734 1 87.31 87 ASN A CA 1
ATOM 706 C C . ASN A 1 87 ? -20.938 5.777 13.406 1 87.31 87 ASN A C 1
ATOM 708 O O . ASN A 1 87 ? -20.438 6.895 13.523 1 87.31 87 ASN A O 1
ATOM 712 N N . VAL A 1 88 ? -22.016 5.516 13.953 1 76.94 88 VAL A N 1
ATOM 713 C CA . VAL A 1 88 ? -22.953 6.504 14.461 1 76.94 88 VAL A CA 1
ATOM 714 C C . VAL A 1 88 ? -22.406 7.102 15.758 1 76.94 88 VAL A C 1
ATOM 716 O O . VAL A 1 88 ? -22.75 8.234 16.109 1 76.94 88 VAL A O 1
ATOM 719 N N . ASN A 1 89 ? -21.578 6.352 16.375 1 73.56 89 ASN A N 1
ATOM 720 C CA . ASN A 1 89 ? -21.094 6.805 17.672 1 73.56 89 ASN A CA 1
ATOM 721 C C . ASN A 1 89 ? -19.875 7.707 17.531 1 73.56 89 ASN A C 1
ATOM 723 O O . ASN A 1 89 ? -19.344 8.203 18.531 1 73.56 89 ASN A O 1
ATOM 727 N N . SER A 1 90 ? -19.516 7.906 16.297 1 76.94 90 SER A N 1
ATOM 728 C CA . SER A 1 90 ? -18.375 8.781 16.062 1 76.94 90 SER A CA 1
ATOM 729 C C . SER A 1 90 ? -18.812 10.234 15.891 1 76.94 90 SER A C 1
ATOM 731 O O . SER A 1 90 ? -19.016 10.688 14.766 1 76.94 90 SER A O 1
ATOM 733 N N . GLU A 1 91 ? -18.828 10.93 16.906 1 76.62 91 GLU A N 1
ATOM 734 C CA . GLU A 1 91 ? -19.391 12.273 16.938 1 76.62 91 GLU A CA 1
ATOM 735 C C . GLU A 1 91 ? -18.547 13.258 16.125 1 76.62 91 GLU A C 1
ATOM 737 O O . GLU A 1 91 ? -19.078 14.18 15.508 1 76.62 91 GLU A O 1
ATOM 742 N N . TRP A 1 92 ? -17.266 13 16.125 1 77.94 92 TRP A N 1
ATOM 743 C CA . TRP A 1 92 ? -16.406 13.977 15.461 1 77.94 92 TRP A CA 1
ATOM 744 C C . TRP A 1 92 ? -16.641 14 13.961 1 77.94 92 TRP A C 1
ATOM 746 O O . TRP A 1 92 ? -16.547 15.055 13.32 1 77.94 92 TRP A O 1
ATOM 756 N N . ILE A 1 93 ? -16.984 12.852 13.414 1 80.12 93 ILE A N 1
ATOM 757 C CA . ILE A 1 93 ? -17.25 12.781 11.984 1 80.12 93 ILE A CA 1
ATOM 758 C C . ILE A 1 93 ? -18.516 13.555 11.648 1 80.12 93 ILE A C 1
ATOM 760 O O . ILE A 1 93 ? -18.531 14.352 10.711 1 80.12 93 ILE A O 1
ATOM 764 N N . LYS A 1 94 ? -19.5 13.289 12.469 1 78.44 94 LYS A N 1
ATOM 765 C CA . LYS A 1 94 ? -20.766 13.992 12.258 1 78.44 94 LYS A CA 1
ATOM 766 C C . LYS A 1 94 ? -20.578 15.5 12.367 1 78.44 94 LYS A C 1
ATOM 768 O O . LYS A 1 94 ? -21.125 16.266 11.562 1 78.44 94 LYS A O 1
ATOM 773 N N . LYS A 1 95 ? -19.812 15.836 13.25 1 78 95 LYS A N 1
ATOM 774 C CA . LYS A 1 95 ? -19.578 17.266 13.484 1 78 95 LYS A CA 1
ATOM 775 C C . LYS A 1 95 ? -18.891 17.922 12.297 1 78 95 LYS A C 1
ATOM 777 O O . LYS A 1 95 ? -19.297 18.984 11.836 1 78 95 LYS A O 1
ATOM 782 N N . ILE A 1 96 ? -17.938 17.281 11.797 1 81 96 ILE A N 1
ATOM 783 C CA . ILE A 1 96 ? -17.156 17.922 10.734 1 81 96 ILE A CA 1
ATOM 784 C C . ILE A 1 96 ? -17.969 17.922 9.438 1 81 96 ILE A C 1
ATOM 786 O O . ILE A 1 96 ? -17.875 18.844 8.633 1 81 96 ILE A O 1
ATOM 790 N N . ILE A 1 97 ? -18.75 16.906 9.328 1 79.88 97 ILE A N 1
ATOM 791 C CA . ILE A 1 97 ? -19.531 16.781 8.102 1 79.88 97 ILE A CA 1
ATOM 792 C C . ILE A 1 97 ? -20.703 17.766 8.133 1 79.88 97 ILE A C 1
ATOM 794 O O . ILE A 1 97 ? -21.109 18.281 7.098 1 79.88 97 ILE A O 1
ATOM 798 N N . THR A 1 98 ? -21.156 18.094 9.336 1 76.62 98 THR A N 1
ATOM 799 C CA . THR A 1 98 ? -22.328 18.938 9.461 1 76.62 98 THR A CA 1
ATOM 800 C C . THR A 1 98 ? -21.938 20.406 9.547 1 76.62 98 THR A C 1
ATOM 802 O O . THR A 1 98 ? -22.781 21.297 9.43 1 76.62 98 THR A O 1
ATOM 805 N N . ILE A 1 99 ? -20.656 20.609 9.812 1 69.94 99 ILE A N 1
ATOM 806 C CA . ILE A 1 99 ? -20.203 22 9.789 1 69.94 99 ILE A CA 1
ATOM 807 C C . ILE A 1 99 ? -20.359 22.578 8.391 1 69.94 99 ILE A C 1
ATOM 809 O O . ILE A 1 99 ? -20.031 21.906 7.398 1 69.94 99 ILE A O 1
ATOM 813 N N . GLU A 1 100 ? -21.031 23.656 8.336 1 63.44 100 GLU A N 1
ATOM 814 C CA . GLU A 1 100 ? -21.406 24.266 7.066 1 63.44 100 GLU A CA 1
ATOM 815 C C . GLU A 1 100 ? -20.219 24.344 6.117 1 63.44 100 GLU A C 1
ATOM 817 O O . GLU A 1 100 ? -19.188 24.938 6.461 1 63.44 100 GLU A O 1
ATOM 822 N N . GLY A 1 101 ? -20.359 23.781 4.984 1 70.56 101 GLY A N 1
ATOM 823 C CA . GLY A 1 101 ? -19.391 23.859 3.893 1 70.56 101 GLY A CA 1
ATOM 824 C C . GLY A 1 101 ? -18.344 22.766 3.949 1 70.56 101 GLY A C 1
ATOM 825 O O . GLY A 1 101 ? -17.672 22.5 2.953 1 70.56 101 GLY A O 1
ATOM 826 N N . ASP A 1 102 ? -18.328 22.125 5.039 1 78 102 ASP A N 1
ATOM 827 C CA . ASP A 1 102 ? -17.188 21.234 5.215 1 78 102 ASP A CA 1
ATOM 828 C C . ASP A 1 102 ? -17.391 19.922 4.457 1 78 102 ASP A C 1
ATOM 830 O O . ASP A 1 102 ? -16.422 19.281 4.043 1 78 102 ASP A O 1
ATOM 834 N N . SER A 1 103 ? -18.609 19.672 4.188 1 83.94 103 SER A N 1
ATOM 835 C CA . SER A 1 103 ? -18.875 18.5 3.367 1 83.94 103 SER A CA 1
ATOM 836 C C . SER A 1 103 ? -18.359 18.688 1.942 1 83.94 103 SER A C 1
ATOM 838 O O . SER A 1 103 ? -17.781 17.781 1.356 1 83.94 103 SER A O 1
ATOM 840 N N . ALA A 1 104 ? -18.578 19.859 1.448 1 86.31 104 ALA A N 1
ATOM 841 C CA . ALA A 1 104 ? -18.109 20.188 0.101 1 86.31 104 ALA A CA 1
ATOM 842 C C . ALA A 1 104 ? -16.594 20.172 0.03 1 86.31 104 ALA A C 1
ATOM 844 O O . ALA A 1 104 ? -16.016 19.703 -0.951 1 86.31 104 ALA A O 1
ATOM 845 N N . ARG A 1 105 ? -15.969 20.656 1.058 1 91.44 105 ARG A N 1
ATOM 846 C CA . ARG A 1 105 ? -14.508 20.688 1.113 1 91.44 105 ARG A CA 1
ATOM 847 C C . ARG A 1 105 ? -13.922 19.281 1.173 1 91.44 105 ARG A C 1
ATOM 849 O O . ARG A 1 105 ? -12.875 19.016 0.58 1 91.44 105 ARG A O 1
ATOM 856 N N . ILE A 1 106 ? -14.609 18.453 1.905 1 92.69 106 ILE A N 1
ATOM 857 C CA . ILE A 1 106 ? -14.18 17.062 2.008 1 92.69 106 ILE A CA 1
ATOM 858 C C . ILE A 1 106 ? -14.219 16.406 0.628 1 92.69 106 ILE A C 1
ATOM 860 O O . ILE A 1 106 ? -13.25 15.758 0.214 1 92.69 106 ILE A O 1
ATOM 864 N N . VAL A 1 107 ? -15.281 16.656 -0.076 1 90.5 107 VAL A N 1
ATOM 865 C CA . VAL A 1 107 ? -15.469 16.062 -1.398 1 90.5 107 VAL A CA 1
ATOM 866 C C . VAL A 1 107 ? -14.43 16.641 -2.365 1 90.5 107 VAL A C 1
ATOM 868 O O . VAL A 1 107 ? -13.859 15.898 -3.176 1 90.5 107 VAL A O 1
ATOM 871 N N . GLU A 1 108 ? -14.18 17.875 -2.248 1 89.75 108 GLU A N 1
ATOM 872 C CA . GLU A 1 108 ? -13.172 18.5 -3.1 1 89.75 108 GLU A CA 1
ATOM 873 C C . GLU A 1 108 ? -11.781 17.938 -2.836 1 89.75 108 GLU A C 1
ATOM 875 O O . GLU A 1 108 ? -11.039 17.641 -3.773 1 89.75 108 GLU A O 1
ATOM 880 N N . LYS A 1 109 ? -11.445 17.797 -1.588 1 90.88 109 LYS A N 1
ATOM 881 C CA . LYS A 1 109 ? -10.148 17.234 -1.221 1 90.88 109 LYS A CA 1
ATOM 882 C C . LYS A 1 109 ? -10.023 15.797 -1.711 1 90.88 109 LYS A C 1
ATOM 884 O O . LYS A 1 109 ? -8.977 15.406 -2.24 1 90.88 109 LYS A O 1
ATOM 889 N N . PHE A 1 110 ? -11.102 15.039 -1.593 1 91 110 PHE A N 1
ATOM 890 C CA . PHE A 1 110 ? -11.156 13.664 -2.076 1 91 110 PHE A CA 1
ATOM 891 C C . PHE A 1 110 ? -10.914 13.609 -3.58 1 91 110 PHE A C 1
ATOM 893 O O . PHE A 1 110 ? -10.102 12.812 -4.055 1 91 110 PHE A O 1
ATOM 900 N N . GLN A 1 111 ? -11.484 14.492 -4.32 1 86.19 111 GLN A N 1
ATOM 901 C CA . GLN A 1 111 ? -11.344 14.539 -5.773 1 86.19 111 GLN A CA 1
ATOM 902 C C . GLN A 1 111 ? -9.922 14.898 -6.176 1 86.19 111 GLN A C 1
ATOM 904 O O . GLN A 1 111 ? -9.398 14.367 -7.16 1 86.19 111 GLN A O 1
ATOM 909 N N . ASP A 1 112 ? -9.305 15.711 -5.395 1 83.75 112 ASP A N 1
ATOM 910 C CA . ASP A 1 112 ? -7.922 16.094 -5.656 1 83.75 112 ASP A CA 1
ATOM 911 C C . ASP A 1 112 ? -6.996 14.891 -5.621 1 83.75 112 ASP A C 1
ATOM 913 O O . ASP A 1 112 ? -6.004 14.836 -6.352 1 83.75 112 ASP A O 1
ATOM 917 N N . TYR A 1 113 ? -7.344 13.961 -4.766 1 83.19 113 TYR A N 1
ATOM 918 C CA . TYR A 1 113 ? -6.465 12.812 -4.562 1 83.19 113 TYR A CA 1
ATOM 919 C C . TYR A 1 113 ? -6.754 11.719 -5.586 1 83.19 113 TYR A C 1
ATOM 921 O O . TYR A 1 113 ? -5.871 10.922 -5.918 1 83.19 113 TYR A O 1
ATOM 929 N N . VAL A 1 114 ? -7.961 11.719 -6.113 1 80.94 114 VAL A N 1
ATOM 930 C CA . VAL A 1 114 ? -8.328 10.555 -6.914 1 80.94 114 VAL A CA 1
ATOM 931 C C . VAL A 1 114 ? -8.234 10.898 -8.398 1 80.94 114 VAL A C 1
ATOM 933 O O . VAL A 1 114 ? -8.039 10.008 -9.234 1 80.94 114 VAL A O 1
ATOM 936 N N . LEU A 1 115 ? -8.305 12.141 -8.68 1 74.94 115 LEU A N 1
ATOM 937 C CA . LEU A 1 115 ? -8.289 12.523 -10.094 1 74.94 115 LEU A CA 1
ATOM 938 C C . LEU A 1 115 ? -6.883 12.93 -10.523 1 74.94 115 LEU A C 1
ATOM 940 O O . LEU A 1 115 ? -6.156 13.57 -9.758 1 74.94 115 LEU A O 1
ATOM 944 N N . GLU A 1 116 ? -6.402 12.438 -11.648 1 64.12 116 GLU A N 1
ATOM 945 C CA . GLU A 1 116 ? -5.086 12.781 -12.188 1 64.12 116 GLU A CA 1
ATOM 946 C C . GLU A 1 116 ? -5.035 14.242 -12.609 1 64.12 116 GLU A C 1
ATOM 948 O O . GLU A 1 116 ? -4.051 14.938 -12.352 1 64.12 116 GLU A O 1
ATOM 953 N N . ASP A 1 117 ? -5.957 14.586 -13.469 1 61.88 117 ASP A N 1
ATOM 954 C CA . ASP A 1 117 ? -6.113 15.953 -13.961 1 61.88 117 ASP A CA 1
ATOM 955 C C . ASP A 1 117 ? -7.41 16.578 -13.445 1 61.88 117 ASP A C 1
ATOM 957 O O . ASP A 1 117 ? -8.492 16.266 -13.938 1 61.88 117 ASP A O 1
ATOM 961 N N . LYS A 1 118 ? -7.211 17.344 -12.477 1 61.03 118 LYS A N 1
ATOM 962 C CA . LYS A 1 118 ? -8.383 17.969 -11.867 1 61.03 118 LYS A CA 1
ATOM 963 C C . LYS A 1 118 ? -9.156 18.797 -12.891 1 61.03 118 LYS A C 1
ATOM 965 O O . LYS A 1 118 ? -10.359 19.031 -12.719 1 61.03 118 LYS A O 1
ATOM 970 N N . GLU A 1 119 ? -8.383 19.156 -13.82 1 59.03 119 GLU A N 1
ATOM 971 C CA . GLU A 1 119 ? -9.016 20.016 -14.812 1 59.03 119 GLU A CA 1
ATOM 972 C C . GLU A 1 119 ? -9.758 19.203 -15.867 1 59.03 119 GLU A C 1
ATOM 974 O O . GLU A 1 119 ? -10.555 19.75 -16.641 1 59.03 119 GLU A O 1
ATOM 979 N N . ASP A 1 120 ? -9.383 17.969 -15.773 1 59.38 120 ASP A N 1
ATOM 980 C CA . ASP A 1 120 ? -10.078 17.109 -16.734 1 59.38 120 ASP A CA 1
ATOM 981 C C . ASP A 1 120 ? -11.484 16.781 -16.25 1 59.38 120 ASP A C 1
ATOM 983 O O . ASP A 1 120 ? -11.664 16.031 -15.281 1 59.38 120 ASP A O 1
ATOM 987 N N . ILE A 1 121 ? -12.414 17.469 -16.734 1 58.72 121 ILE A N 1
ATOM 988 C CA . ILE A 1 121 ? -13.82 17.391 -16.359 1 58.72 121 ILE A CA 1
ATOM 989 C C . ILE A 1 121 ? -14.406 16.062 -16.828 1 58.72 121 ILE A C 1
ATOM 991 O O . ILE A 1 121 ? -15.539 15.711 -16.484 1 58.72 121 ILE A O 1
ATOM 995 N N . SER A 1 122 ? -13.594 15.312 -17.422 1 62.84 122 SER A N 1
ATOM 996 C CA . SER A 1 122 ? -14.195 14.141 -18.047 1 62.84 122 SER A CA 1
ATOM 997 C C . SER A 1 122 ? -14.508 13.062 -17.016 1 62.84 122 SER A C 1
ATOM 999 O O . SER A 1 122 ? -15.438 12.266 -17.188 1 62.84 122 SER A O 1
ATOM 1001 N N . GLU A 1 123 ? -13.812 12.938 -15.914 1 72.69 123 GLU A N 1
ATOM 1002 C CA . GLU A 1 123 ? -14.109 11.945 -14.883 1 72.69 123 GLU A CA 1
ATOM 1003 C C . GLU A 1 123 ? -14.156 12.578 -13.5 1 72.69 123 GLU A C 1
ATOM 1005 O O . GLU A 1 123 ? -13.312 13.414 -13.164 1 72.69 123 GLU A O 1
ATOM 1010 N N . LYS A 1 124 ? -15.328 12.336 -12.883 1 79.38 124 LYS A N 1
ATOM 1011 C CA . LYS A 1 124 ? -15.453 12.828 -11.516 1 79.38 124 LYS A CA 1
ATOM 1012 C C . LYS A 1 124 ? -16.031 11.75 -10.602 1 79.38 124 LYS A C 1
ATOM 1014 O O . LYS A 1 124 ? -16.891 10.961 -11.023 1 79.38 124 LYS A O 1
ATOM 1019 N N . ILE A 1 125 ? -15.438 11.609 -9.453 1 85.31 125 ILE A N 1
ATOM 1020 C CA . ILE A 1 125 ? -16.016 10.789 -8.398 1 85.31 125 ILE A CA 1
ATOM 1021 C C . ILE A 1 125 ? -16.531 11.68 -7.277 1 85.31 125 ILE A C 1
ATOM 1023 O O . ILE A 1 125 ? -15.781 12.461 -6.699 1 85.31 125 ILE A O 1
ATOM 1027 N N . GLU A 1 126 ? -17.797 11.633 -7.078 1 89 126 GLU A N 1
ATOM 1028 C CA . GLU A 1 126 ? -18.406 12.477 -6.059 1 89 126 GLU A CA 1
ATOM 1029 C C . GLU A 1 126 ? -18.938 11.641 -4.895 1 89 126 GLU A C 1
ATOM 1031 O O . GLU A 1 126 ? -19.312 10.484 -5.078 1 89 126 GLU A O 1
ATOM 1036 N N . ALA A 1 127 ? -18.828 12.164 -3.74 1 93.12 127 ALA A N 1
ATOM 1037 C CA . ALA A 1 127 ? -19.359 11.555 -2.521 1 93.12 127 ALA A CA 1
ATOM 1038 C C . ALA A 1 127 ? -20.562 12.328 -2.002 1 93.12 127 ALA A C 1
ATOM 1040 O O . ALA A 1 127 ? -20.578 13.562 -2.018 1 93.12 127 ALA A O 1
ATOM 1041 N N . GLU A 1 128 ? -21.594 11.609 -1.626 1 92.38 128 GLU A N 1
ATOM 1042 C CA . GLU A 1 128 ? -22.812 12.227 -1.102 1 92.38 128 GLU A CA 1
ATOM 1043 C C . GLU A 1 128 ? -23.203 11.617 0.244 1 92.38 128 GLU A C 1
ATOM 1045 O O . GLU A 1 128 ? -23.5 10.422 0.332 1 92.38 128 GLU A O 1
ATOM 1050 N N . PHE A 1 129 ? -23.234 12.469 1.278 1 92.06 129 PHE A N 1
ATOM 1051 C CA . PHE A 1 129 ? -23.656 12.039 2.605 1 92.06 129 PHE A CA 1
ATOM 1052 C C . PHE A 1 129 ? -25.188 12.016 2.709 1 92.06 129 PHE A C 1
ATOM 1054 O O . PHE A 1 129 ? -25.859 12.891 2.174 1 92.06 129 PHE A O 1
ATOM 1061 N N . ASN A 1 130 ? -25.656 11.016 3.395 1 90.88 130 ASN A N 1
ATOM 1062 C CA . ASN A 1 130 ? -27.094 11.039 3.641 1 90.88 130 ASN A CA 1
ATOM 1063 C C . ASN A 1 130 ? -27.469 12.039 4.734 1 90.88 130 ASN A C 1
ATOM 1065 O O . ASN A 1 130 ? -26.594 12.57 5.414 1 90.88 130 ASN A O 1
ATOM 1069 N N . ALA A 1 131 ? -28.719 12.312 4.93 1 85.56 131 ALA A N 1
ATOM 1070 C CA . ALA A 1 131 ? -29.219 13.406 5.754 1 85.56 131 ALA A CA 1
ATOM 1071 C C . ALA A 1 131 ? -28.734 13.273 7.195 1 85.56 131 ALA A C 1
ATOM 1073 O O . ALA A 1 131 ? -28.359 14.266 7.824 1 85.56 131 ALA A O 1
ATOM 1074 N N . ASP A 1 132 ? -28.609 12.078 7.715 1 86.44 132 ASP A N 1
ATOM 1075 C CA . ASP A 1 132 ? -28.25 11.891 9.117 1 86.44 132 ASP A CA 1
ATOM 1076 C C . ASP A 1 132 ? -26.766 11.562 9.258 1 86.44 132 ASP A C 1
ATOM 1078 O O . ASP A 1 132 ? -26.297 11.211 10.344 1 86.44 132 ASP A O 1
ATOM 1082 N N . VAL A 1 133 ? -26.031 11.562 8.148 1 87.75 133 VAL A N 1
ATOM 1083 C CA . VAL A 1 133 ? -24.594 11.383 8.102 1 87.75 133 VAL A CA 1
ATOM 1084 C C . VAL A 1 133 ? -24.219 10.016 8.672 1 87.75 133 VAL A C 1
ATOM 1086 O O . VAL A 1 133 ? -23.281 9.898 9.453 1 87.75 133 VAL A O 1
ATOM 1089 N N . THR A 1 134 ? -25.047 9.047 8.375 1 90.88 134 THR A N 1
ATOM 1090 C CA . THR A 1 134 ? -24.781 7.68 8.812 1 90.88 134 THR A CA 1
ATOM 1091 C C . THR A 1 134 ? -24.188 6.859 7.672 1 90.88 134 THR A C 1
ATOM 1093 O O . THR A 1 134 ? -23.719 5.738 7.887 1 90.88 134 THR A O 1
ATOM 1096 N N . ALA A 1 135 ? -24.219 7.465 6.492 1 93.75 135 ALA A N 1
ATOM 1097 C CA . ALA A 1 135 ? -23.688 6.754 5.328 1 93.75 135 ALA A CA 1
ATOM 1098 C C . ALA A 1 135 ? -23.281 7.727 4.227 1 93.75 135 ALA A C 1
ATOM 1100 O O . ALA A 1 135 ? -23.75 8.867 4.191 1 93.75 135 ALA A O 1
ATOM 1101 N N . VAL A 1 136 ? -22.391 7.285 3.389 1 94.38 136 VAL A N 1
ATOM 1102 C CA . VAL A 1 136 ? -21.953 8.047 2.223 1 94.38 136 VAL A CA 1
ATOM 1103 C C . VAL A 1 136 ? -22.062 7.176 0.971 1 94.38 136 VAL A C 1
ATOM 1105 O O . VAL A 1 136 ? -21.703 5.996 0.997 1 94.38 136 VAL A O 1
ATOM 1108 N N . SER A 1 137 ? -22.672 7.734 -0.09 1 94.94 137 SER A N 1
ATOM 1109 C CA . SER A 1 137 ? -22.719 7.07 -1.391 1 94.94 137 SER A CA 1
ATOM 1110 C C . SER A 1 137 ? -21.812 7.766 -2.4 1 94.94 137 SER A C 1
ATOM 1112 O O . SER A 1 137 ? -21.516 8.953 -2.264 1 94.94 137 SER A O 1
ATOM 1114 N N . PHE A 1 138 ? -21.359 6.984 -3.32 1 94 138 PHE A N 1
ATOM 1115 C CA . PHE A 1 138 ? -20.438 7.523 -4.309 1 94 138 PHE A CA 1
ATOM 1116 C C . PHE A 1 138 ? -21.031 7.43 -5.711 1 94 138 PHE A C 1
ATOM 1118 O O . PHE A 1 138 ? -21.734 6.477 -6.027 1 94 138 PHE A O 1
ATOM 1125 N N . ARG A 1 139 ? -20.766 8.461 -6.441 1 91.31 139 ARG A N 1
ATOM 1126 C CA . ARG A 1 139 ? -21.172 8.492 -7.844 1 91.31 139 ARG A CA 1
ATOM 1127 C C . ARG A 1 139 ? -19.984 8.859 -8.742 1 91.31 139 ARG A C 1
ATOM 1129 O O . ARG A 1 139 ? -19.141 9.68 -8.367 1 91.31 139 ARG A O 1
ATOM 1136 N N . ARG A 1 140 ? -19.922 8.203 -9.789 1 85.94 140 ARG A N 1
ATOM 1137 C CA . ARG A 1 140 ? -18.891 8.469 -10.773 1 85.94 140 ARG A CA 1
ATOM 1138 C C . ARG A 1 140 ? -19.484 8.969 -12.078 1 85.94 140 ARG A C 1
ATOM 1140 O O . ARG A 1 140 ? -20.516 8.461 -12.531 1 85.94 140 ARG A O 1
ATOM 1147 N N . SER A 1 141 ? -19 10.078 -12.508 1 81.62 141 SER A N 1
ATOM 1148 C CA . SER A 1 141 ? -19.406 10.617 -13.805 1 81.62 141 SER A CA 1
ATOM 1149 C C . SER A 1 141 ? -18.266 10.578 -14.805 1 81.62 141 SER A C 1
ATOM 1151 O O . SER A 1 141 ? -17.125 10.875 -14.461 1 81.62 141 SER A O 1
ATOM 1153 N N . TYR A 1 142 ? -18.641 9.961 -15.961 1 71.25 142 TYR A N 1
ATOM 1154 C CA . TYR A 1 142 ? -17.688 9.922 -17.062 1 71.25 142 TYR A CA 1
ATOM 1155 C C . TYR A 1 142 ? -18.328 10.375 -18.375 1 71.25 142 TYR A C 1
ATOM 1157 O O . TYR A 1 142 ? -19.266 9.727 -18.859 1 71.25 142 TYR A O 1
ATOM 1165 N N . GLN A 1 143 ? -17.766 11.383 -19.016 1 69.06 143 GLN A N 1
ATOM 1166 C CA . GLN A 1 143 ? -18.266 11.906 -20.281 1 69.06 143 GLN A CA 1
ATOM 1167 C C . GLN A 1 143 ? -19.781 11.961 -20.297 1 69.06 143 GLN A C 1
ATOM 1169 O O . GLN A 1 143 ? -20.422 11.484 -21.25 1 69.06 143 GLN A O 1
ATOM 1174 N N . GLY A 1 144 ? -20.328 12.391 -19.266 1 67.62 144 GLY A N 1
ATOM 1175 C CA . GLY A 1 144 ? -21.766 12.586 -19.219 1 67.62 144 GLY A CA 1
ATOM 1176 C C . GLY A 1 144 ? -22.516 11.391 -18.672 1 67.62 144 GLY A C 1
ATOM 1177 O O . GLY A 1 144 ? -23.703 11.484 -18.359 1 67.62 144 GLY A O 1
ATOM 1178 N N . ASN A 1 145 ? -21.844 10.195 -18.609 1 79 145 ASN A N 1
ATOM 1179 C CA . ASN A 1 145 ? -22.484 9.016 -18.031 1 79 145 ASN A CA 1
ATOM 1180 C C . ASN A 1 145 ? -22.297 8.953 -16.531 1 79 145 ASN A C 1
ATOM 1182 O O . ASN A 1 145 ? -21.188 9.18 -16.016 1 79 145 ASN A O 1
ATOM 1186 N N . LEU A 1 146 ? -23.453 8.797 -15.945 1 84.25 146 LEU A N 1
ATOM 1187 C CA . LEU A 1 146 ? -23.438 8.82 -14.484 1 84.25 146 LEU A CA 1
ATOM 1188 C C . LEU A 1 146 ? -23.719 7.438 -13.914 1 84.25 146 LEU A C 1
ATOM 1190 O O . LEU A 1 146 ? -24.641 6.758 -14.367 1 84.25 146 LEU A O 1
ATOM 1194 N N . SER A 1 147 ? -22.812 6.918 -13.094 1 84.94 147 SER A N 1
ATOM 1195 C CA . SER A 1 147 ? -23.031 5.711 -12.305 1 84.94 147 SER A CA 1
ATOM 1196 C C . SER A 1 147 ? -23.172 6.031 -10.82 1 84.94 147 SER A C 1
ATOM 1198 O O . SER A 1 147 ? -22.281 6.629 -10.227 1 84.94 147 SER A O 1
ATOM 1200 N N . GLU A 1 148 ? -24.328 5.578 -10.32 1 89.38 148 GLU A N 1
ATOM 1201 C CA . GLU A 1 148 ? -24.609 5.91 -8.922 1 89.38 148 GLU A CA 1
ATOM 1202 C C . GLU A 1 148 ? -24.406 4.703 -8.016 1 89.38 148 GLU A C 1
ATOM 1204 O O . GLU A 1 148 ? -24.422 3.561 -8.484 1 89.38 148 GLU A O 1
ATOM 1209 N N . ASN A 1 149 ? -24.125 5.004 -6.766 1 91.38 149 ASN A N 1
ATOM 1210 C CA . ASN A 1 149 ? -23.984 3.986 -5.727 1 91.38 149 ASN A CA 1
ATOM 1211 C C . ASN A 1 149 ? -22.922 2.957 -6.078 1 91.38 149 ASN A C 1
ATOM 1213 O O . ASN A 1 149 ? -23.172 1.752 -6.043 1 91.38 149 ASN A O 1
ATOM 1217 N N . ILE A 1 150 ? -21.828 3.543 -6.457 1 88.38 150 ILE A N 1
ATOM 1218 C CA . ILE A 1 150 ? -20.734 2.672 -6.879 1 88.38 150 ILE A CA 1
ATOM 1219 C C . ILE A 1 150 ? -19.844 2.342 -5.68 1 88.38 150 ILE A C 1
ATOM 1221 O O . ILE A 1 150 ? -19.812 3.082 -4.691 1 88.38 150 ILE A O 1
ATOM 1225 N N . LYS A 1 151 ? -19.25 1.211 -5.742 1 90.38 151 LYS A N 1
ATOM 1226 C CA . LYS A 1 151 ? -18.156 0.907 -4.82 1 90.38 151 LYS A CA 1
ATOM 1227 C C . LYS A 1 151 ? -16.828 1.483 -5.328 1 90.38 151 LYS A C 1
ATOM 1229 O O . LYS A 1 151 ? -16.516 1.381 -6.516 1 90.38 151 LYS A O 1
ATOM 1234 N N . ILE A 1 152 ? -16.156 2.176 -4.488 1 88.38 152 ILE A N 1
ATOM 1235 C CA . ILE A 1 152 ? -14.852 2.721 -4.863 1 88.38 152 ILE A CA 1
ATOM 1236 C C . ILE A 1 152 ? -13.75 1.772 -4.402 1 88.38 152 ILE A C 1
ATOM 1238 O O . ILE A 1 152 ? -13.984 0.881 -3.586 1 88.38 152 ILE A O 1
ATOM 1242 N N . SER A 1 153 ? -12.609 1.881 -4.977 1 83.44 153 SER A N 1
ATOM 1243 C CA . SER A 1 153 ? -11.477 1.018 -4.645 1 83.44 153 SER A CA 1
ATOM 1244 C C . SER A 1 153 ? -11 1.254 -3.215 1 83.44 153 SER A C 1
ATOM 1246 O O . SER A 1 153 ? -11.383 2.242 -2.584 1 83.44 153 SER A O 1
ATOM 1248 N N . ARG A 1 154 ? -10.156 0.296 -2.713 1 84.06 154 ARG A N 1
ATOM 1249 C CA . ARG A 1 154 ? -9.594 0.433 -1.372 1 84.06 154 ARG A CA 1
ATOM 1250 C C . ARG A 1 154 ? -8.734 1.688 -1.264 1 84.06 154 ARG A C 1
ATOM 1252 O O . ARG A 1 154 ? -8.75 2.371 -0.237 1 84.06 154 ARG A O 1
ATOM 1259 N N . GLY A 1 155 ? -7.977 1.935 -2.281 1 83.12 155 GLY A N 1
ATOM 1260 C CA . GLY A 1 155 ? -7.188 3.156 -2.303 1 83.12 155 GLY A CA 1
ATOM 1261 C C . GLY A 1 155 ? -8.039 4.414 -2.268 1 83.12 155 GLY A C 1
ATOM 1262 O O . GLY A 1 155 ? -7.73 5.355 -1.536 1 83.12 155 GLY A O 1
ATOM 1263 N N . GLU A 1 156 ? -9.086 4.395 -3.053 1 85.81 156 GLU A N 1
ATOM 1264 C CA . GLU A 1 156 ? -9.992 5.539 -3.08 1 85.81 156 GLU A CA 1
ATOM 1265 C C . GLU A 1 156 ? -10.703 5.707 -1.741 1 85.81 156 GLU A C 1
ATOM 1267 O O . GLU A 1 156 ? -10.898 6.832 -1.271 1 85.81 156 GLU A O 1
ATOM 1272 N N . GLU A 1 157 ? -11.086 4.602 -1.188 1 90.12 157 GLU A N 1
ATOM 1273 C CA . GLU A 1 157 ? -11.719 4.629 0.128 1 90.12 157 GLU A CA 1
ATOM 1274 C C . GLU A 1 157 ? -10.789 5.25 1.172 1 90.12 157 GLU A C 1
ATOM 1276 O O . GLU A 1 157 ? -11.211 6.102 1.957 1 90.12 157 GLU A O 1
ATOM 1281 N N . SER A 1 158 ? -9.562 4.809 1.18 1 88.94 158 SER A N 1
ATOM 1282 C CA . SER A 1 158 ? -8.578 5.348 2.109 1 88.94 158 SER A CA 1
ATOM 1283 C C . SER A 1 158 ? -8.406 6.852 1.922 1 88.94 158 SER A C 1
ATOM 1285 O O . SER A 1 158 ? -8.312 7.598 2.898 1 88.94 158 SER A O 1
ATOM 1287 N N . ASN A 1 159 ? -8.375 7.273 0.669 1 90.19 159 ASN A N 1
ATOM 1288 C CA . ASN A 1 159 ? -8.227 8.695 0.374 1 90.19 159 ASN A CA 1
ATOM 1289 C C . ASN A 1 159 ? -9.438 9.492 0.86 1 90.19 159 ASN A C 1
ATOM 1291 O O . ASN A 1 159 ? -9.289 10.641 1.295 1 90.19 159 ASN A O 1
ATOM 1295 N N . PHE A 1 160 ? -10.57 8.898 0.719 1 92.44 160 PHE A N 1
ATOM 1296 C CA . PHE A 1 160 ? -11.773 9.57 1.187 1 92.44 160 PHE A CA 1
ATOM 1297 C C . PHE A 1 160 ? -11.734 9.773 2.697 1 92.44 160 PHE A C 1
ATOM 1299 O O . PHE A 1 160 ? -11.961 10.883 3.188 1 92.44 160 PHE A O 1
ATOM 1306 N N . ILE A 1 161 ? -11.453 8.703 3.414 1 92.94 161 ILE A N 1
ATOM 1307 C CA . ILE A 1 161 ? -11.414 8.766 4.871 1 92.94 161 ILE A CA 1
ATOM 1308 C C . ILE A 1 161 ? -10.352 9.766 5.312 1 92.94 161 ILE A C 1
ATOM 1310 O O . ILE A 1 161 ? -10.578 10.57 6.223 1 92.94 161 ILE A O 1
ATOM 1314 N N . TRP A 1 162 ? -9.211 9.75 4.625 1 94 162 TRP A N 1
ATOM 1315 C CA . TRP A 1 162 ? -8.156 10.711 4.934 1 94 162 TRP A CA 1
ATOM 1316 C C . TRP A 1 162 ? -8.625 12.141 4.672 1 94 162 TRP A C 1
ATOM 1318 O O . TRP A 1 162 ? -8.32 13.055 5.438 1 94 162 TRP A O 1
ATOM 1328 N N . SER A 1 163 ? -9.375 12.289 3.59 1 93.75 163 SER A N 1
ATOM 1329 C CA . SER A 1 163 ? -9.875 13.617 3.266 1 93.75 163 SER A CA 1
ATOM 1330 C C . SER A 1 163 ? -10.773 14.156 4.375 1 93.75 163 SER A C 1
ATOM 1332 O O . SER A 1 163 ? -10.719 15.344 4.707 1 93.75 163 SER A O 1
ATOM 1334 N N . VAL A 1 164 ? -11.609 13.328 4.961 1 93.5 164 VAL A N 1
ATOM 1335 C CA . VAL A 1 164 ? -12.461 13.719 6.078 1 93.5 164 VAL A CA 1
ATOM 1336 C C . VAL A 1 164 ? -11.594 14.195 7.246 1 93.5 164 VAL A C 1
ATOM 1338 O O . VAL A 1 164 ? -11.828 15.273 7.797 1 93.5 164 VAL A O 1
ATOM 1341 N N . PHE A 1 165 ? -10.57 13.445 7.555 1 94.12 165 PHE A N 1
ATOM 1342 C CA . PHE A 1 165 ? -9.711 13.773 8.688 1 94.12 165 PHE A CA 1
ATOM 1343 C C . PHE A 1 165 ? -8.891 15.016 8.391 1 94.12 165 PHE A C 1
ATOM 1345 O O . PHE A 1 165 ? -8.648 15.836 9.281 1 94.12 165 PHE A O 1
ATOM 1352 N N . TYR A 1 166 ? -8.414 15.094 7.172 1 95.19 166 TYR A N 1
ATOM 1353 C CA . TYR A 1 166 ? -7.625 16.25 6.766 1 95.19 166 TYR A CA 1
ATOM 1354 C C . TYR A 1 166 ? -8.406 17.547 6.953 1 95.19 166 TYR A C 1
ATOM 1356 O O . TYR A 1 166 ? -7.891 18.516 7.496 1 95.19 166 TYR A O 1
ATOM 1364 N N . ILE A 1 167 ? -9.641 17.547 6.516 1 94.62 167 ILE A N 1
ATOM 1365 C CA . ILE A 1 167 ? -10.469 18.734 6.621 1 94.62 167 ILE A CA 1
ATOM 1366 C C . ILE A 1 167 ? -10.766 19.031 8.094 1 94.62 167 ILE A C 1
ATOM 1368 O O . ILE A 1 167 ? -10.828 20.203 8.5 1 94.62 167 ILE A O 1
ATOM 1372 N N . LEU A 1 168 ? -10.945 18.016 8.883 1 92.88 168 LEU A N 1
ATOM 1373 C CA . LEU A 1 168 ? -11.094 18.203 10.32 1 92.88 168 LEU A CA 1
ATOM 1374 C C . LEU A 1 168 ? -9.875 18.891 10.906 1 92.88 168 LEU A C 1
ATOM 1376 O O . LEU A 1 168 ? -10.008 19.859 11.68 1 92.88 168 LEU A O 1
ATOM 1380 N N . MET A 1 169 ? -8.672 18.438 10.562 1 94.75 169 MET A N 1
ATOM 1381 C CA . MET A 1 169 ? -7.438 19.047 11.047 1 94.75 169 MET A CA 1
ATOM 1382 C C . MET A 1 169 ? -7.332 20.5 10.609 1 94.75 169 MET A C 1
ATOM 1384 O O . MET A 1 169 ? -6.949 21.359 11.398 1 94.75 169 MET A O 1
ATOM 1388 N N . GLU A 1 170 ? -7.672 20.703 9.352 1 93.19 170 GLU A N 1
ATOM 1389 C CA . GLU A 1 170 ? -7.664 22.062 8.836 1 93.19 170 GLU A CA 1
ATOM 1390 C C . GLU A 1 170 ? -8.586 22.969 9.648 1 93.19 170 GLU A C 1
ATOM 1392 O O . GLU A 1 170 ? -8.219 24.094 9.992 1 93.19 170 GLU A O 1
ATOM 1397 N N . PHE A 1 171 ? -9.766 22.469 9.922 1 91.19 171 PHE A N 1
ATOM 1398 C CA . PHE A 1 171 ? -10.742 23.203 10.711 1 91.19 171 PHE A CA 1
ATOM 1399 C C . PHE A 1 171 ? -10.195 23.516 12.102 1 91.19 171 PHE A C 1
ATOM 1401 O O . PHE A 1 171 ? -10.289 24.641 12.578 1 91.19 171 PHE A O 1
ATOM 1408 N N . ILE A 1 172 ? -9.617 22.578 12.742 1 91.56 172 ILE A N 1
ATOM 1409 C CA . ILE A 1 172 ? -9.094 22.734 14.094 1 91.56 172 ILE A CA 1
ATOM 1410 C C . ILE A 1 172 ? -7.973 23.766 14.094 1 91.56 172 ILE A C 1
ATOM 1412 O O . ILE A 1 172 ? -7.941 24.656 14.961 1 91.56 172 ILE A O 1
ATOM 1416 N N . ILE A 1 173 ? -7.066 23.672 13.156 1 93.62 173 ILE A N 1
ATOM 1417 C CA . ILE A 1 173 ? -5.934 24.578 13.07 1 93.62 173 ILE A CA 1
ATOM 1418 C C . ILE A 1 173 ? -6.434 26 12.828 1 93.62 173 ILE A C 1
ATOM 1420 O O . ILE A 1 173 ? -5.922 26.953 13.422 1 93.62 173 ILE A O 1
ATOM 1424 N N . GLU A 1 174 ? -7.441 26.078 11.961 1 89.88 174 GLU A N 1
ATOM 1425 C CA . GLU A 1 174 ? -8.047 27.391 11.711 1 89.88 174 GLU A CA 1
ATOM 1426 C C . GLU A 1 174 ? -8.648 27.969 12.992 1 89.88 174 GLU A C 1
ATOM 1428 O O . GLU A 1 174 ? -8.477 29.156 13.273 1 89.88 174 GLU A O 1
ATOM 1433 N N . GLN A 1 175 ? -9.328 27.141 13.75 1 88.5 175 GLN A N 1
ATOM 1434 C CA . GLN A 1 175 ? -9.977 27.578 14.977 1 88.5 175 GLN A CA 1
ATOM 1435 C C . GLN A 1 175 ? -8.945 27.969 16.031 1 88.5 175 GLN A C 1
ATOM 1437 O O . GLN A 1 175 ? -9.18 28.891 16.828 1 88.5 175 GLN A O 1
ATOM 1442 N N . ARG A 1 176 ? -7.824 27.359 15.938 1 91.25 176 ARG A N 1
ATOM 1443 C CA . ARG A 1 176 ? -6.789 27.609 16.938 1 91.25 176 ARG A CA 1
ATOM 1444 C C . ARG A 1 176 ? -5.875 28.75 16.516 1 91.25 176 ARG A C 1
ATOM 1446 O O . ARG A 1 176 ? -5.129 29.297 17.328 1 91.25 176 ARG A O 1
ATOM 1453 N N . SER A 1 177 ? -5.875 29.125 15.312 1 89.19 177 SER A N 1
ATOM 1454 C CA . SER A 1 177 ? -4.969 30.141 14.781 1 89.19 177 SER A CA 1
ATOM 1455 C C . SER A 1 177 ? -5.441 31.547 15.133 1 89.19 177 SER A C 1
ATOM 1457 O O . SER A 1 177 ? -4.625 32.469 15.273 1 89.19 177 SER A O 1
ATOM 1459 N N . SER A 1 178 ? -6.672 31.797 15.109 1 82 178 SER A N 1
ATOM 1460 C CA . SER A 1 178 ? -7.168 33.156 15.406 1 82 178 SER A CA 1
ATOM 1461 C C . SER A 1 178 ? -8.273 33.094 16.453 1 82 178 SER A C 1
ATOM 1463 O O . SER A 1 178 ? -9.297 32.438 16.266 1 82 178 SER A O 1
ATOM 1465 N N . GLU A 1 179 ? -8.078 33.781 17.469 1 74.81 179 GLU A N 1
ATOM 1466 C CA . GLU A 1 179 ? -9.094 33.844 18.5 1 74.81 179 GLU A CA 1
ATOM 1467 C C . GLU A 1 179 ? -10.359 34.531 17.984 1 74.81 179 GLU A C 1
ATOM 1469 O O . GLU A 1 179 ? -11.477 34.156 18.375 1 74.81 179 GLU A O 1
ATOM 1474 N N . GLU A 1 180 ? -10.18 35.5 17.125 1 73.25 180 GLU A N 1
ATOM 1475 C CA . GLU A 1 180 ? -11.305 36.281 16.609 1 73.25 180 GLU A CA 1
ATOM 1476 C C . GLU A 1 180 ? -12.195 35.406 15.711 1 73.25 180 GLU A C 1
ATOM 1478 O O . GLU A 1 180 ? -13.414 35.625 15.672 1 73.25 180 GLU A O 1
ATOM 1483 N N . ASP A 1 181 ? -11.602 34.438 15.125 1 68.06 181 ASP A N 1
ATOM 1484 C CA . ASP A 1 181 ? -12.328 33.656 14.141 1 68.06 181 ASP A CA 1
ATOM 1485 C C . ASP A 1 181 ? -12.789 32.312 14.727 1 68.06 181 ASP A C 1
ATOM 1487 O O . ASP A 1 181 ? -13.242 31.422 13.992 1 68.06 181 ASP A O 1
ATOM 1491 N N . ARG A 1 182 ? -12.734 32.25 16.078 1 77.25 182 ARG A N 1
ATOM 1492 C CA . ARG A 1 182 ? -13.039 31 16.719 1 77.25 182 ARG A CA 1
ATOM 1493 C C . ARG A 1 182 ? -14.539 30.75 16.781 1 77.25 182 ARG A C 1
ATOM 1495 O O . ARG A 1 182 ? -15.289 31.547 17.344 1 77.25 182 ARG A O 1
ATOM 1502 N N . ARG A 1 183 ? -15.023 29.75 16.078 1 75.44 183 ARG A N 1
ATOM 1503 C CA . ARG A 1 183 ? -16.438 29.359 16.016 1 75.44 183 ARG A CA 1
ATOM 1504 C C . ARG A 1 183 ? -16.797 28.391 17.141 1 75.44 183 ARG A C 1
ATOM 1506 O O . ARG A 1 183 ? -17.969 28.203 17.438 1 75.44 183 ARG A O 1
ATOM 1513 N N . THR A 1 184 ? -15.734 27.75 17.688 1 80.12 184 THR A N 1
ATOM 1514 C CA . THR A 1 184 ? -15.977 26.766 18.734 1 80.12 184 THR A CA 1
ATOM 1515 C C . THR A 1 184 ? -14.789 26.688 19.688 1 80.12 184 THR A C 1
ATOM 1517 O O . THR A 1 184 ? -13.664 27.031 19.328 1 80.12 184 THR A O 1
ATOM 1520 N N . HIS A 1 185 ? -15.07 26.281 20.891 1 82.5 185 HIS A N 1
ATOM 1521 C CA . HIS A 1 185 ? -14.031 26.094 21.906 1 82.5 185 HIS A CA 1
ATOM 1522 C C . HIS A 1 185 ? -13.805 24.625 22.203 1 82.5 185 HIS A C 1
ATOM 1524 O O . HIS A 1 185 ? -13.117 24.281 23.156 1 82.5 185 HIS A O 1
ATOM 1530 N N . GLU A 1 186 ? -14.32 23.844 21.344 1 82.19 186 GLU A N 1
ATOM 1531 C CA . GLU A 1 186 ? -14.289 22.406 21.547 1 82.19 186 GLU A CA 1
ATOM 1532 C C . GLU A 1 186 ? -12.867 21.859 21.469 1 82.19 186 GLU A C 1
ATOM 1534 O O . GLU A 1 186 ? -12.547 20.844 22.094 1 82.19 186 GLU A O 1
ATOM 1539 N N . TYR A 1 187 ? -11.977 22.609 20.812 1 87.75 187 TYR A N 1
ATOM 1540 C CA . TYR A 1 187 ? -10.648 22.062 20.562 1 87.75 187 TYR A CA 1
ATOM 1541 C C . TYR A 1 187 ? -9.586 22.844 21.312 1 87.75 187 TYR A C 1
ATOM 1543 O O . TYR A 1 187 ? -8.391 22.719 21.031 1 87.75 187 TYR A O 1
ATOM 1551 N N . ASP A 1 188 ? -10 23.578 22.281 1 87.94 188 ASP A N 1
ATOM 1552 C CA . ASP A 1 188 ? -9.086 24.422 23.047 1 87.94 188 ASP A CA 1
ATOM 1553 C C . ASP A 1 188 ? -8.102 23.562 23.859 1 87.94 188 ASP A C 1
ATOM 1555 O O . ASP A 1 188 ? -6.957 23.969 24.062 1 87.94 188 ASP A O 1
ATOM 1559 N N . GLU A 1 189 ? -8.586 22.406 24.266 1 89.19 189 GLU A N 1
ATOM 1560 C CA . GLU A 1 189 ? -7.762 21.578 25.141 1 89.19 189 GLU A CA 1
ATOM 1561 C C . GLU A 1 189 ? -6.953 20.562 24.359 1 89.19 189 GLU A C 1
ATOM 1563 O O . GLU A 1 189 ? -6.148 19.812 24.922 1 89.19 189 GLU A O 1
ATOM 1568 N N . LEU A 1 190 ? -7.172 20.578 23.047 1 92.81 190 LEU A N 1
ATOM 1569 C CA . LEU A 1 190 ? -6.453 19.625 22.203 1 92.81 190 LEU A CA 1
ATOM 1570 C C . LEU A 1 190 ? -4.957 19.938 22.203 1 92.81 190 LEU A C 1
ATOM 1572 O O . LEU A 1 190 ? -4.555 21.078 21.984 1 92.81 190 LEU A O 1
ATOM 1576 N N . GLU A 1 191 ? -4.156 18.906 22.484 1 95.06 191 GLU A N 1
ATOM 1577 C CA . GLU A 1 191 ? -2.709 19.094 22.547 1 95.06 191 GLU A CA 1
ATOM 1578 C C . GLU A 1 191 ? -2.002 18.344 21.422 1 95.06 191 GLU A C 1
ATOM 1580 O O . GLU A 1 191 ? -1.041 18.859 20.828 1 95.06 191 GLU A O 1
ATOM 1585 N N . TYR A 1 192 ? -2.541 17.141 21.125 1 96.25 192 TYR A N 1
ATOM 1586 C CA . TYR A 1 192 ? -1.826 16.297 20.188 1 96.25 192 TYR A CA 1
ATOM 1587 C C . TYR A 1 192 ? -2.76 15.789 19.078 1 96.25 192 TYR A C 1
ATOM 1589 O O . TYR A 1 192 ? -3.936 15.523 19.344 1 96.25 192 TYR A O 1
ATOM 1597 N N . ILE A 1 193 ? -2.236 15.68 17.922 1 96.38 193 ILE A N 1
ATOM 1598 C CA . ILE A 1 193 ? -2.834 14.891 16.844 1 96.38 193 ILE A CA 1
ATOM 1599 C C . ILE A 1 193 ? -1.865 13.797 16.406 1 96.38 193 ILE A C 1
ATOM 1601 O O . ILE A 1 193 ? -0.728 14.086 16.031 1 96.38 193 ILE A O 1
ATOM 1605 N N . PHE A 1 194 ? -2.275 12.555 16.562 1 97.06 194 PHE A N 1
ATOM 1606 C CA . PHE A 1 194 ? -1.475 11.398 16.188 1 97.06 194 PHE A CA 1
ATOM 1607 C C . PHE A 1 194 ? -1.953 10.828 14.859 1 97.06 194 PHE A C 1
ATOM 1609 O O . PHE A 1 194 ? -3.117 10.445 14.719 1 97.06 194 PHE A O 1
ATOM 1616 N N . ILE A 1 195 ? -1.082 10.773 13.82 1 96.81 195 ILE A N 1
ATOM 1617 C CA . ILE A 1 195 ? -1.421 10.281 12.492 1 96.81 195 ILE A CA 1
ATOM 1618 C C . ILE A 1 195 ? -0.606 9.023 12.18 1 96.81 195 ILE A C 1
ATOM 1620 O O . ILE A 1 195 ? 0.615 9.094 12.023 1 96.81 195 ILE A O 1
ATOM 1624 N N . ASP A 1 196 ? -1.28 7.922 12.086 1 94.5 196 ASP A N 1
ATOM 1625 C CA . ASP A 1 196 ? -0.643 6.641 11.805 1 94.5 196 ASP A CA 1
ATOM 1626 C C . ASP A 1 196 ? -0.992 6.152 10.398 1 94.5 196 ASP A C 1
ATOM 1628 O O . ASP A 1 196 ? -2.105 5.684 10.156 1 94.5 196 ASP A O 1
ATOM 1632 N N . ASP A 1 197 ? -0.056 6.18 9.492 1 89 197 ASP A N 1
ATOM 1633 C CA . ASP A 1 197 ? -0.136 5.641 8.141 1 89 197 ASP A CA 1
ATOM 1634 C C . ASP A 1 197 ? -1.374 6.16 7.41 1 89 197 ASP A C 1
ATOM 1636 O O . ASP A 1 197 ? -2.252 5.383 7.035 1 89 197 ASP A O 1
ATOM 1640 N N . PRO A 1 198 ? -1.382 7.41 7.125 1 87.56 198 PRO A N 1
ATOM 1641 C CA . PRO A 1 198 ? -2.547 8.008 6.469 1 87.56 198 PRO A CA 1
ATOM 1642 C C . PRO A 1 198 ? -2.658 7.613 4.996 1 87.56 198 PRO A C 1
ATOM 1644 O O . PRO A 1 198 ? -3.68 7.883 4.359 1 87.56 198 PRO A O 1
ATOM 1647 N N . VAL A 1 199 ? -1.629 7.016 4.473 1 76.81 199 VAL A N 1
ATOM 1648 C CA . VAL A 1 199 ? -1.628 6.699 3.049 1 76.81 199 VAL A CA 1
ATOM 1649 C C . VAL A 1 199 ? -1.654 5.188 2.854 1 76.81 199 VAL A C 1
ATOM 1651 O O . VAL A 1 199 ? -1.196 4.434 3.719 1 76.81 199 VAL A O 1
ATOM 1654 N N . SER A 1 200 ? -2.518 4.91 1.956 1 68.5 200 SER A N 1
ATOM 1655 C CA . SER A 1 200 ? -2.48 3.518 1.526 1 68.5 200 SER A CA 1
ATOM 1656 C C . SER A 1 200 ? -1.523 3.326 0.354 1 68.5 200 SER A C 1
ATOM 1658 O O . SER A 1 200 ? -1.119 4.297 -0.289 1 68.5 200 SER A O 1
ATOM 1660 N N . SER A 1 201 ? -0.819 2.1 0.278 1 57.47 201 SER A N 1
ATOM 1661 C CA . SER A 1 201 ? 0.189 1.79 -0.731 1 57.47 201 SER A CA 1
ATOM 1662 C C . SER A 1 201 ? -0.35 2.02 -2.139 1 57.47 201 SER A C 1
ATOM 1664 O O . SER A 1 201 ? 0.366 1.824 -3.123 1 57.47 201 SER A O 1
ATOM 1666 N N . LEU A 1 202 ? -1.552 2.365 -2.27 1 53.75 202 LEU A N 1
ATOM 1667 C CA . LEU A 1 202 ? -2.104 2.074 -3.588 1 53.75 202 LEU A CA 1
ATOM 1668 C C . LEU A 1 202 ? -1.449 2.949 -4.652 1 53.75 202 LEU A C 1
ATOM 1670 O O . LEU A 1 202 ? -1.108 2.465 -5.734 1 53.75 202 LEU A O 1
ATOM 1674 N N . ASP A 1 203 ? -1.472 4.328 -4.582 1 59.84 203 ASP A N 1
ATOM 1675 C CA . ASP A 1 203 ? -0.929 5.051 -5.73 1 59.84 203 ASP A CA 1
ATOM 1676 C C . ASP A 1 203 ? 0.183 6.004 -5.301 1 59.84 203 ASP A C 1
ATOM 1678 O O . ASP A 1 203 ? -0.044 6.91 -4.492 1 59.84 203 ASP A O 1
ATOM 1682 N N . ASP A 1 204 ? 1.415 5.629 -5.785 1 63.12 204 ASP A N 1
ATOM 1683 C CA . ASP A 1 204 ? 2.604 6.422 -5.488 1 63.12 204 ASP A CA 1
ATOM 1684 C C . ASP A 1 204 ? 2.363 7.902 -5.77 1 63.12 204 ASP A C 1
ATOM 1686 O O . ASP A 1 204 ? 2.953 8.766 -5.121 1 63.12 204 ASP A O 1
ATOM 1690 N N . ARG A 1 205 ? 1.435 8.195 -6.66 1 64.62 205 ARG A N 1
ATOM 1691 C CA . ARG A 1 205 ? 1.187 9.602 -6.98 1 64.62 205 ARG A CA 1
ATOM 1692 C C . ARG A 1 205 ? 0.494 10.312 -5.824 1 64.62 205 ARG A C 1
ATOM 1694 O O . ARG A 1 205 ? 0.868 11.43 -5.465 1 64.62 205 ARG A O 1
ATOM 1701 N N . ARG A 1 206 ? -0.318 9.594 -5.266 1 77.12 206 ARG A N 1
ATOM 1702 C CA . ARG A 1 206 ? -1.136 10.219 -4.234 1 77.12 206 ARG A CA 1
ATOM 1703 C C . ARG A 1 206 ? -0.356 10.359 -2.932 1 77.12 206 ARG A C 1
ATOM 1705 O O . ARG A 1 206 ? -0.581 11.305 -2.168 1 77.12 206 ARG A O 1
ATOM 1712 N N . ILE A 1 207 ? 0.625 9.562 -2.885 1 84.5 207 ILE A N 1
ATOM 1713 C CA . ILE A 1 207 ? 1.395 9.57 -1.646 1 84.5 207 ILE A CA 1
ATOM 1714 C C . ILE A 1 207 ? 2.111 10.914 -1.492 1 84.5 207 ILE A C 1
ATOM 1716 O O . ILE A 1 207 ? 2.129 11.492 -0.405 1 84.5 207 ILE A O 1
ATOM 1720 N N . ILE A 1 208 ? 2.672 11.438 -2.574 1 84.25 208 ILE A N 1
ATOM 1721 C CA . ILE A 1 208 ? 3.424 12.688 -2.529 1 84.25 208 ILE A CA 1
ATOM 1722 C C . ILE A 1 208 ? 2.475 13.852 -2.248 1 84.25 208 ILE A C 1
ATOM 1724 O O . ILE A 1 208 ? 2.754 14.695 -1.393 1 84.25 208 ILE A O 1
ATOM 1728 N N . ASP A 1 209 ? 1.307 13.852 -2.879 1 86.12 209 ASP A N 1
ATOM 1729 C CA . ASP A 1 209 ? 0.328 14.914 -2.678 1 86.12 209 ASP A CA 1
ATOM 1730 C C . ASP A 1 209 ? -0.155 14.945 -1.229 1 86.12 209 ASP A C 1
ATOM 1732 O O . ASP A 1 209 ? -0.275 16.016 -0.634 1 86.12 209 ASP A O 1
ATOM 1736 N N . VAL A 1 210 ? -0.442 13.812 -0.731 1 91 210 VAL A N 1
ATOM 1737 C CA . VAL A 1 210 ? -0.906 13.719 0.649 1 91 210 VAL A CA 1
ATOM 1738 C C . VAL A 1 210 ? 0.178 14.227 1.596 1 91 210 VAL A C 1
ATOM 1740 O O . VAL A 1 210 ? -0.109 14.977 2.535 1 91 210 VAL A O 1
ATOM 1743 N N . ALA A 1 211 ? 1.416 13.805 1.317 1 91.81 211 ALA A N 1
ATOM 1744 C CA . ALA A 1 211 ? 2.529 14.234 2.16 1 91.81 211 ALA A CA 1
ATOM 1745 C C . ALA A 1 211 ? 2.707 15.75 2.109 1 91.81 211 ALA A C 1
ATOM 1747 O O . ALA A 1 211 ? 2.912 16.391 3.141 1 91.81 211 ALA A O 1
ATOM 1748 N N . LEU A 1 212 ? 2.621 16.328 0.938 1 89.75 212 LEU A N 1
ATOM 1749 C CA . LEU A 1 212 ? 2.795 17.766 0.766 1 89.75 212 LEU A CA 1
ATOM 1750 C C . LEU A 1 212 ? 1.669 18.547 1.451 1 89.75 212 LEU A C 1
ATOM 1752 O O . LEU A 1 212 ? 1.916 19.547 2.123 1 89.75 212 LEU A O 1
ATOM 1756 N N . ASP A 1 213 ? 0.451 18.094 1.276 1 92.31 213 ASP A N 1
ATOM 1757 C CA . ASP A 1 213 ? -0.69 18.719 1.933 1 92.31 213 ASP A CA 1
ATOM 1758 C C . ASP A 1 213 ? -0.535 18.688 3.451 1 92.31 213 ASP A C 1
ATOM 1760 O O . ASP A 1 213 ? -0.803 19.688 4.129 1 92.31 213 ASP A O 1
ATOM 1764 N N . LEU A 1 214 ? -0.158 17.562 3.928 1 95.44 214 LEU A N 1
ATOM 1765 C CA . LEU A 1 214 ? 0.026 17.422 5.367 1 95.44 214 LEU A CA 1
ATOM 1766 C C . LEU A 1 214 ? 1.133 18.344 5.867 1 95.44 214 LEU A C 1
ATOM 1768 O O . LEU A 1 214 ? 0.968 19.031 6.879 1 95.44 214 LEU A O 1
ATOM 1772 N N . ALA A 1 215 ? 2.25 18.375 5.141 1 94.56 215 ALA A N 1
ATOM 1773 C CA . ALA A 1 215 ? 3.352 19.266 5.508 1 94.56 215 ALA A CA 1
ATOM 1774 C C . ALA A 1 215 ? 2.893 20.719 5.566 1 94.56 215 ALA A C 1
ATOM 1776 O O . ALA A 1 215 ? 3.244 21.453 6.496 1 94.56 215 ALA A O 1
ATOM 1777 N N . TYR A 1 216 ? 2.115 21.062 4.613 1 93.38 216 TYR A N 1
ATOM 1778 C CA . TYR A 1 216 ? 1.595 22.422 4.559 1 93.38 216 TYR A CA 1
ATOM 1779 C C . TYR A 1 216 ? 0.772 22.75 5.805 1 93.38 216 TYR A C 1
ATOM 1781 O O . TYR A 1 216 ? 0.974 23.781 6.441 1 93.38 216 TYR A O 1
ATOM 1789 N N . LEU A 1 217 ? -0.088 21.875 6.141 1 95.25 217 LEU A N 1
ATOM 1790 C CA . LEU A 1 217 ? -0.973 22.078 7.281 1 95.25 217 LEU A CA 1
ATOM 1791 C C . LEU A 1 217 ? -0.177 22.156 8.578 1 95.25 217 LEU A C 1
ATOM 1793 O O . LEU A 1 217 ? -0.469 22.984 9.445 1 95.25 217 LEU A O 1
ATOM 1797 N N . LEU A 1 218 ? 0.799 21.328 8.742 1 96.44 218 LEU A N 1
ATOM 1798 C CA . LEU A 1 218 ? 1.619 21.312 9.953 1 96.44 218 LEU A CA 1
ATOM 1799 C C . LEU A 1 218 ? 2.438 22.594 10.078 1 96.44 218 LEU A C 1
ATOM 1801 O O . LEU A 1 218 ? 2.566 23.141 11.18 1 96.44 218 LEU A O 1
ATOM 1805 N N . LYS A 1 219 ? 2.941 23.047 8.977 1 93.75 219 LYS A N 1
ATOM 1806 C CA . LYS A 1 219 ? 3.689 24.297 8.969 1 93.75 219 LYS A CA 1
ATOM 1807 C C . LYS A 1 219 ? 2.793 25.484 9.336 1 93.75 219 LYS A C 1
ATOM 1809 O O . LYS A 1 219 ? 3.207 26.375 10.078 1 93.75 219 LYS A O 1
ATOM 1814 N N . GLU A 1 220 ? 1.612 25.438 8.797 1 93.19 220 GLU A N 1
ATOM 1815 C CA . GLU A 1 220 ? 0.649 26.484 9.125 1 93.19 220 GLU A CA 1
ATOM 1816 C C . GLU A 1 220 ? 0.328 26.5 10.617 1 93.19 220 GLU A C 1
ATOM 1818 O O . GLU A 1 220 ? 0.201 27.562 11.219 1 93.19 220 GLU A O 1
ATOM 1823 N N . SER A 1 221 ? 0.196 25.375 11.156 1 95.38 221 SER A N 1
ATOM 1824 C CA . SER A 1 221 ? -0.072 25.266 12.586 1 95.38 221 SER A CA 1
ATOM 1825 C C . SER A 1 221 ? 1.075 25.828 13.414 1 95.38 221 SER A C 1
ATOM 1827 O O . SER A 1 221 ? 0.847 26.547 14.391 1 95.38 221 SER A O 1
ATOM 1829 N N . ASP A 1 222 ? 2.252 25.547 13.016 1 92.12 222 ASP A N 1
ATOM 1830 C CA . ASP A 1 222 ? 3.438 26.031 13.703 1 92.12 222 ASP A CA 1
ATOM 1831 C C . ASP A 1 222 ? 3.568 27.547 13.547 1 92.12 222 ASP A C 1
ATOM 1833 O O . ASP A 1 222 ? 3.838 28.25 14.523 1 92.12 222 ASP A O 1
ATOM 1837 N N . LYS A 1 223 ? 3.41 28.031 12.359 1 91.12 223 LYS A N 1
ATOM 1838 C CA . LYS A 1 223 ? 3.52 29.453 12.055 1 91.12 223 LYS A CA 1
ATOM 1839 C C . LYS A 1 223 ? 2.514 30.266 12.867 1 91.12 223 LYS A C 1
ATOM 1841 O O . LYS A 1 223 ? 2.818 31.375 13.312 1 91.12 223 LYS A O 1
ATOM 1846 N N . ASN A 1 224 ? 1.38 29.703 13.039 1 92.19 224 ASN A N 1
ATOM 1847 C CA . ASN A 1 224 ? 0.31 30.406 13.734 1 92.19 224 ASN A CA 1
ATOM 1848 C C . ASN A 1 224 ? 0.353 30.141 15.242 1 92.19 224 ASN A C 1
ATOM 1850 O O . ASN A 1 224 ? -0.569 30.516 15.969 1 92.19 224 ASN A O 1
ATOM 1854 N N . ASP A 1 225 ? 1.317 29.391 15.68 1 91.56 225 ASP A N 1
ATOM 1855 C CA . ASP A 1 225 ? 1.546 29.109 17.094 1 91.56 225 ASP A CA 1
ATOM 1856 C C . ASP A 1 225 ? 0.288 28.547 17.75 1 91.56 225 ASP A C 1
ATOM 1858 O O . ASP A 1 225 ? -0.166 29.062 18.781 1 91.56 225 ASP A O 1
ATOM 1862 N N . THR A 1 226 ? -0.342 27.594 17.078 1 93.5 226 THR A N 1
ATOM 1863 C CA . THR A 1 226 ? -1.577 27 17.578 1 93.5 226 THR A CA 1
ATOM 1864 C C . THR A 1 226 ? -1.322 26.203 18.859 1 93.5 226 THR A C 1
ATOM 1866 O O . THR A 1 226 ? -2.26 25.875 19.578 1 93.5 226 THR A O 1
ATOM 1869 N N . GLY A 1 227 ? -0.076 25.812 19.094 1 92.44 227 GLY A N 1
ATOM 1870 C CA . GLY A 1 227 ? 0.282 25 20.25 1 92.44 227 GLY A CA 1
ATOM 1871 C C . GLY A 1 227 ? 0.043 23.516 20.031 1 92.44 227 GLY A C 1
ATOM 1872 O O . GLY A 1 227 ? 0.353 22.703 20.906 1 92.44 227 GLY A O 1
ATOM 1873 N N . LEU A 1 228 ? -0.426 23.156 18.906 1 95.56 228 LEU A N 1
ATOM 1874 C CA . LEU A 1 228 ? -0.692 21.75 18.594 1 95.56 228 LEU A CA 1
ATOM 1875 C C . LEU A 1 228 ? 0.607 21 18.328 1 95.56 228 LEU A C 1
ATOM 1877 O O . LEU A 1 228 ? 1.516 21.531 17.688 1 95.56 228 LEU A O 1
ATOM 1881 N N . LYS A 1 229 ? 0.646 19.828 18.828 1 96.94 229 LYS A N 1
ATOM 1882 C CA . LYS A 1 229 ? 1.758 18.906 18.562 1 96.94 229 LYS A CA 1
ATOM 1883 C C . LYS A 1 229 ? 1.312 17.734 17.688 1 96.94 229 LYS A C 1
ATOM 1885 O O . LYS A 1 229 ? 0.178 17.266 17.812 1 96.94 229 LYS A O 1
ATOM 1890 N N . PHE A 1 230 ? 2.205 17.281 16.828 1 97.69 230 PHE A N 1
ATOM 1891 C CA . PHE A 1 230 ? 1.855 16.25 15.875 1 97.69 230 PHE A CA 1
ATOM 1892 C C . PHE A 1 230 ? 2.846 15.094 15.945 1 97.69 230 PHE A C 1
ATOM 1894 O O . PHE A 1 230 ? 4.051 15.305 16.094 1 97.69 230 PHE A O 1
ATOM 1901 N N . ILE A 1 231 ? 2.322 13.891 15.891 1 97.31 231 ILE A N 1
ATOM 1902 C CA . ILE A 1 231 ? 3.119 12.68 15.719 1 97.31 231 ILE A CA 1
ATOM 1903 C C . ILE A 1 231 ? 2.648 11.922 14.484 1 97.31 231 ILE A C 1
ATOM 1905 O O . ILE A 1 231 ? 1.468 11.586 14.359 1 97.31 231 ILE A O 1
ATOM 1909 N N . ILE A 1 232 ? 3.549 11.719 13.555 1 96.62 232 ILE A N 1
ATOM 1910 C CA . ILE A 1 232 ? 3.238 10.992 12.328 1 96.62 232 ILE A CA 1
ATOM 1911 C C . ILE A 1 232 ? 4.078 9.719 12.25 1 96.62 232 ILE A C 1
ATOM 1913 O O . ILE A 1 232 ? 5.309 9.781 12.305 1 96.62 232 ILE A O 1
ATOM 1917 N N . THR A 1 233 ? 3.426 8.602 12.219 1 94.25 233 THR A N 1
ATOM 1918 C CA . THR A 1 233 ? 4.113 7.336 12 1 94.25 233 THR A CA 1
ATOM 1919 C C . THR A 1 233 ? 3.775 6.766 10.625 1 94.25 233 THR A C 1
ATOM 1921 O O . THR A 1 233 ? 2.637 6.879 10.164 1 94.25 233 THR A O 1
ATOM 1924 N N . THR A 1 234 ? 4.734 6.223 9.953 1 90.19 234 THR A N 1
ATOM 1925 C CA . THR A 1 234 ? 4.48 5.645 8.633 1 90.19 234 THR A CA 1
ATOM 1926 C C . THR A 1 234 ? 5.48 4.535 8.328 1 90.19 234 THR A C 1
ATOM 1928 O O . THR A 1 234 ? 6.586 4.523 8.867 1 90.19 234 THR A O 1
ATOM 1931 N N . HIS A 1 235 ? 5.051 3.67 7.57 1 83.06 235 HIS A N 1
ATOM 1932 C CA . HIS A 1 235 ? 5.957 2.66 7.039 1 83.06 235 HIS A CA 1
ATOM 1933 C C . HIS A 1 235 ? 6.328 2.959 5.586 1 83.06 235 HIS A C 1
ATOM 1935 O O . HIS A 1 235 ? 7.148 2.254 4.992 1 83.06 235 HIS A O 1
ATOM 1941 N N . HIS A 1 236 ? 5.801 3.951 5.035 1 83.38 236 HIS A N 1
ATOM 1942 C CA . HIS A 1 236 ? 6.043 4.305 3.641 1 83.38 236 HIS A CA 1
ATOM 1943 C C . HIS A 1 236 ? 7.242 5.238 3.51 1 83.38 236 HIS A C 1
ATOM 1945 O O . HIS A 1 236 ? 7.156 6.418 3.854 1 83.38 236 HIS A O 1
ATOM 1951 N N . ALA A 1 237 ? 8.273 4.699 2.885 1 81.81 237 ALA A N 1
ATOM 1952 C CA . ALA A 1 237 ? 9.523 5.449 2.812 1 81.81 237 ALA A CA 1
ATOM 1953 C C . ALA A 1 237 ? 9.344 6.738 2.012 1 81.81 237 ALA A C 1
ATOM 1955 O O . ALA A 1 237 ? 9.859 7.789 2.4 1 81.81 237 ALA A O 1
ATOM 1956 N N . LEU A 1 238 ? 8.656 6.664 0.847 1 84 238 LEU A N 1
ATOM 1957 C CA . LEU A 1 238 ? 8.445 7.848 0.026 1 84 238 LEU A CA 1
ATOM 1958 C C . LEU A 1 238 ? 7.668 8.914 0.795 1 84 238 LEU A C 1
ATOM 1960 O O . LEU A 1 238 ? 8.055 10.086 0.806 1 84 238 LEU A O 1
ATOM 1964 N N . PHE A 1 239 ? 6.59 8.57 1.469 1 89.5 239 PHE A N 1
ATOM 1965 C CA . PHE A 1 239 ? 5.793 9.477 2.289 1 89.5 239 PHE A CA 1
ATOM 1966 C C . PHE A 1 239 ? 6.652 10.125 3.365 1 89.5 239 PHE A C 1
ATOM 1968 O O . PHE A 1 239 ? 6.613 11.344 3.545 1 89.5 239 PHE A O 1
ATOM 1975 N N . PHE A 1 240 ? 7.438 9.312 4.066 1 88.69 240 PHE A N 1
ATOM 1976 C CA . PHE A 1 240 ? 8.312 9.773 5.137 1 88.69 240 PHE A CA 1
ATOM 1977 C C . PHE A 1 240 ? 9.328 10.789 4.605 1 88.69 240 PHE A C 1
ATOM 1979 O O . PHE A 1 240 ? 9.523 11.844 5.203 1 88.69 240 PHE A O 1
ATOM 1986 N N . ASN A 1 241 ? 9.945 10.453 3.477 1 87.5 241 ASN A N 1
ATOM 1987 C CA . ASN A 1 241 ? 11.008 11.289 2.936 1 87.5 241 ASN A CA 1
ATOM 1988 C C . ASN A 1 241 ? 10.477 12.633 2.449 1 87.5 241 ASN A C 1
ATOM 1990 O O . ASN A 1 241 ? 11.148 13.656 2.582 1 87.5 241 ASN A O 1
ATOM 1994 N N . VAL A 1 242 ? 9.305 12.633 1.861 1 88.12 242 VAL A N 1
ATOM 1995 C CA . VAL A 1 242 ? 8.695 13.883 1.423 1 88.12 242 VAL A CA 1
ATOM 1996 C C . VAL A 1 242 ? 8.422 14.773 2.631 1 88.12 242 VAL A C 1
ATOM 1998 O O . VAL A 1 242 ? 8.766 15.953 2.633 1 88.12 242 VAL A O 1
ATOM 2001 N N . LEU A 1 243 ? 7.859 14.234 3.682 1 91.62 243 LEU A N 1
ATOM 2002 C CA . LEU A 1 243 ? 7.594 14.992 4.902 1 91.62 243 LEU A CA 1
ATOM 2003 C C . LEU A 1 243 ? 8.898 15.453 5.547 1 91.62 243 LEU A C 1
ATOM 2005 O O . LEU A 1 243 ? 8.992 16.594 6.008 1 91.62 243 LEU A O 1
ATOM 2009 N N . PHE A 1 244 ? 9.812 14.539 5.516 1 89.06 244 PHE A N 1
ATOM 2010 C CA . PHE A 1 244 ? 11.117 14.828 6.09 1 89.06 244 PHE A CA 1
ATOM 2011 C C . PHE A 1 244 ? 11.734 16.062 5.438 1 89.06 244 PHE A C 1
ATOM 2013 O O . PHE A 1 244 ? 12.211 16.953 6.125 1 89.06 244 PHE A O 1
ATOM 2020 N N . ASN A 1 245 ? 11.695 16.094 4.199 1 86.62 245 ASN A N 1
ATOM 2021 C CA . ASN A 1 245 ? 12.297 17.188 3.443 1 86.62 245 ASN A CA 1
ATOM 2022 C C . ASN A 1 245 ? 11.508 18.484 3.609 1 86.62 245 ASN A C 1
ATOM 2024 O O . ASN A 1 245 ? 12.094 19.562 3.676 1 86.62 245 ASN A O 1
ATOM 2028 N N . GLU A 1 246 ? 10.203 18.391 3.643 1 88.06 246 GLU A N 1
ATOM 2029 C CA . GLU A 1 246 ? 9.352 19.578 3.754 1 88.06 246 GLU A CA 1
ATOM 2030 C C . GLU A 1 246 ? 9.406 20.156 5.16 1 88.06 246 GLU A C 1
ATOM 2032 O O . GLU A 1 246 ? 9.242 21.375 5.34 1 88.06 246 GLU A O 1
ATOM 2037 N N . LEU A 1 247 ? 9.68 19.25 6.18 1 91 247 LEU A N 1
ATOM 2038 C CA . LEU A 1 247 ? 9.594 19.688 7.57 1 91 247 LEU A CA 1
ATOM 2039 C C . LEU A 1 247 ? 10.961 19.656 8.234 1 91 247 LEU A C 1
ATOM 2041 O O . LEU A 1 247 ? 11.062 19.5 9.453 1 91 247 LEU A O 1
ATOM 2045 N N . LYS A 1 248 ? 12.047 19.672 7.527 1 80.62 248 LYS A N 1
ATOM 2046 C CA . LYS A 1 248 ? 13.422 19.453 7.965 1 80.62 248 LYS A CA 1
ATOM 2047 C C . LYS A 1 248 ? 13.727 20.219 9.25 1 80.62 248 LYS A C 1
ATOM 2049 O O . LYS A 1 248 ? 14.016 19.609 10.289 1 80.62 248 LYS A O 1
ATOM 2054 N N . LYS A 1 249 ? 13.539 21.453 9.422 1 79.06 249 LYS A N 1
ATOM 2055 C CA . LYS A 1 249 ? 13.938 22.25 10.578 1 79.06 249 LYS A CA 1
ATOM 2056 C C . LYS A 1 249 ? 12.852 22.266 11.641 1 79.06 249 LYS A C 1
ATOM 2058 O O . LYS A 1 249 ? 13.125 22.484 12.82 1 79.06 249 LYS A O 1
ATOM 2063 N N . SER A 1 250 ? 11.711 21.781 11.266 1 82.81 250 SER A N 1
ATOM 2064 C CA . SER A 1 250 ? 10.57 21.984 12.156 1 82.81 250 SER A CA 1
ATOM 2065 C C . SER A 1 250 ? 10.148 20.672 12.812 1 82.81 250 SER A C 1
ATOM 2067 O O . SER A 1 250 ? 9.195 20.656 13.602 1 82.81 250 SER A O 1
ATOM 2069 N N . SER A 1 251 ? 10.93 19.625 12.523 1 86.44 251 SER A N 1
ATOM 2070 C CA . SER A 1 251 ? 10.453 18.344 13.023 1 86.44 251 SER A CA 1
ATOM 2071 C C . SER A 1 251 ? 11.594 17.5 13.578 1 86.44 251 SER A C 1
ATOM 2073 O O . SER A 1 251 ? 12.75 17.688 13.18 1 86.44 251 SER A O 1
ATOM 2075 N N . SER A 1 252 ? 11.266 16.75 14.555 1 86.5 252 SER A N 1
ATOM 2076 C CA . SER A 1 252 ? 12.141 15.672 14.969 1 86.5 252 SER A CA 1
ATOM 2077 C C . SER A 1 252 ? 11.852 14.391 14.195 1 86.5 252 SER A C 1
ATOM 2079 O O . SER A 1 252 ? 10.688 14.07 13.938 1 86.5 252 SER A O 1
ATOM 2081 N N . LYS A 1 253 ? 12.859 13.75 13.781 1 85.38 253 LYS A N 1
ATOM 2082 C CA . LYS A 1 253 ? 12.703 12.547 12.969 1 85.38 253 LYS A CA 1
ATOM 2083 C C . LYS A 1 253 ? 13.281 11.328 13.672 1 85.38 253 LYS A C 1
ATOM 2085 O O . LYS A 1 253 ? 14.352 11.398 14.273 1 85.38 253 LYS A O 1
ATOM 2090 N N . PHE A 1 254 ? 12.484 10.289 13.586 1 83.81 254 PHE A N 1
ATOM 2091 C CA . PHE A 1 254 ? 12.875 9.07 14.281 1 83.81 254 PHE A CA 1
ATOM 2092 C C . PHE A 1 254 ? 12.742 7.859 13.367 1 83.81 254 PHE A C 1
ATOM 2094 O O . PHE A 1 254 ? 11.867 7.82 12.5 1 83.81 254 PHE A O 1
ATOM 2101 N N . LEU A 1 255 ? 13.648 6.98 13.508 1 83.19 255 LEU A N 1
ATOM 2102 C CA . LEU A 1 255 ? 13.523 5.629 12.969 1 83.19 255 LEU A CA 1
ATOM 2103 C C . LEU A 1 255 ? 13.219 4.625 14.078 1 83.19 255 LEU A C 1
ATOM 2105 O O . LEU A 1 255 ? 13.969 4.531 15.055 1 83.19 255 LEU A O 1
ATOM 2109 N N . LEU A 1 256 ? 12.07 4.016 13.953 1 84.19 256 LEU A N 1
ATOM 2110 C CA . LEU A 1 256 ? 11.672 3.02 14.945 1 84.19 256 LEU A CA 1
ATOM 2111 C C . LEU A 1 256 ? 11.773 1.611 14.367 1 84.19 256 LEU A C 1
ATOM 2113 O O . LEU A 1 256 ? 11.141 1.302 13.359 1 84.19 256 LEU A O 1
ATOM 2117 N N . LYS A 1 257 ? 12.633 0.868 14.938 1 77.94 257 LYS A N 1
ATOM 2118 C CA . LYS A 1 257 ? 12.836 -0.52 14.531 1 77.94 257 LYS A CA 1
ATOM 2119 C C . LYS A 1 257 ? 12.664 -1.471 15.711 1 77.94 257 LYS A C 1
ATOM 2121 O O . LYS A 1 257 ? 13.008 -1.134 16.844 1 77.94 257 LYS A O 1
ATOM 2126 N N . LYS A 1 258 ? 12.023 -2.506 15.367 1 76 258 LYS A N 1
ATOM 2127 C CA . LYS A 1 258 ? 11.922 -3.564 16.375 1 76 258 LYS A CA 1
ATOM 2128 C C . LYS A 1 258 ? 12.938 -4.676 16.094 1 76 258 LYS A C 1
ATOM 2130 O O . LYS A 1 258 ? 12.984 -5.219 14.992 1 76 258 LYS A O 1
ATOM 2135 N N . THR A 1 259 ? 14 -4.754 16.922 1 65 259 THR A N 1
ATOM 2136 C CA . THR A 1 259 ? 15 -5.809 16.812 1 65 259 THR A CA 1
ATOM 2137 C C . THR A 1 259 ? 15.094 -6.59 18.125 1 65 259 THR A C 1
ATOM 2139 O O . THR A 1 259 ? 15.328 -6.008 19.188 1 65 259 THR A O 1
ATOM 2142 N N . ASN A 1 260 ? 15.109 -7.852 18.047 1 60.25 260 ASN A N 1
ATOM 2143 C CA . ASN A 1 260 ? 15.336 -8.727 19.188 1 60.25 260 ASN A CA 1
ATOM 2144 C C . ASN A 1 260 ? 14.602 -8.227 20.422 1 60.25 260 ASN A C 1
ATOM 2146 O O . ASN A 1 260 ? 15.195 -8.117 21.5 1 60.25 260 ASN A O 1
ATOM 2150 N N . GLN A 1 261 ? 13.477 -7.723 20.297 1 58.97 261 GLN A N 1
ATOM 2151 C CA . GLN A 1 261 ? 12.594 -7.387 21.406 1 58.97 261 GLN A CA 1
ATOM 2152 C C . GLN A 1 261 ? 12.844 -5.965 21.891 1 58.97 261 GLN A C 1
ATOM 2154 O O . GLN A 1 261 ? 12.453 -5.609 23.016 1 58.97 261 GLN A O 1
ATOM 2159 N N . LYS A 1 262 ? 13.695 -5.434 21.219 1 69.12 262 LYS A N 1
ATOM 2160 C CA . LYS A 1 262 ? 13.938 -4.047 21.609 1 69.12 262 LYS A CA 1
ATOM 2161 C C . LYS A 1 262 ? 13.531 -3.086 20.484 1 69.12 262 LYS A C 1
ATOM 2163 O O . LYS A 1 262 ? 13.438 -3.479 19.328 1 69.12 262 LYS A O 1
ATOM 2168 N N . TYR A 1 263 ? 13.039 -2.018 21.016 1 75 263 TYR A N 1
ATOM 2169 C CA . TYR A 1 263 ? 12.711 -0.942 20.078 1 75 263 TYR A CA 1
ATOM 2170 C C . TYR A 1 263 ? 13.859 0.049 19.969 1 75 263 TYR A C 1
ATOM 2172 O O . TYR A 1 263 ? 14.32 0.598 20.969 1 75 263 TYR A O 1
ATOM 2180 N N . LEU A 1 264 ? 14.359 0.099 18.828 1 75.06 264 LEU A N 1
ATOM 2181 C CA . LEU A 1 264 ? 15.422 1.067 18.562 1 75.06 264 LEU A CA 1
ATOM 2182 C C . LEU A 1 264 ? 14.844 2.348 17.953 1 75.06 264 LEU A C 1
ATOM 2184 O O . LEU A 1 264 ? 14.242 2.318 16.875 1 75.06 264 LEU A O 1
ATOM 2188 N N . LEU A 1 265 ? 14.898 3.336 18.766 1 76.94 265 LEU A N 1
ATOM 2189 C CA . LEU A 1 265 ? 14.469 4.648 18.297 1 76.94 265 LEU A CA 1
ATOM 2190 C C . LEU A 1 265 ? 15.672 5.539 17.984 1 76.94 265 LEU A C 1
ATOM 2192 O O . LEU A 1 265 ? 16.391 5.961 18.906 1 76.94 265 LEU A O 1
ATOM 2196 N N . ASN A 1 266 ? 15.938 5.688 16.688 1 78.5 266 ASN A N 1
ATOM 2197 C CA . ASN A 1 266 ? 17.094 6.477 16.266 1 78.5 266 ASN A CA 1
ATOM 2198 C C . ASN A 1 266 ? 16.672 7.844 15.734 1 78.5 266 ASN A C 1
ATOM 2200 O O . ASN A 1 266 ? 15.852 7.934 14.812 1 78.5 266 ASN A O 1
ATOM 2204 N N . SER A 1 267 ? 17.203 8.805 16.391 1 78.19 267 SER A N 1
ATOM 2205 C CA . SER A 1 267 ? 16.984 10.148 15.859 1 78.19 267 SER A CA 1
ATOM 2206 C C . SER A 1 267 ? 17.734 10.352 14.547 1 78.19 267 SER A C 1
ATOM 2208 O O . SER A 1 267 ? 18.875 9.914 14.406 1 78.19 267 SER A O 1
ATOM 2210 N N . GLN A 1 268 ? 16.969 10.578 13.57 1 70.25 268 GLN A N 1
ATOM 2211 C CA . GLN A 1 268 ? 17.578 10.828 12.266 1 70.25 268 GLN A CA 1
ATOM 2212 C C . GLN A 1 268 ? 18 12.289 12.125 1 70.25 268 GLN A C 1
ATOM 2214 O O . GLN A 1 268 ? 17.188 13.195 12.297 1 70.25 268 GLN A O 1
ATOM 2219 N N . ASP A 1 269 ? 19.344 12.406 12.219 1 64.69 269 ASP A N 1
ATOM 2220 C CA . ASP A 1 269 ? 19.812 13.766 11.961 1 64.69 269 ASP A CA 1
ATOM 2221 C C . ASP A 1 269 ? 19.375 14.234 10.57 1 64.69 269 ASP A C 1
ATOM 2223 O O . ASP A 1 269 ? 19.031 13.414 9.711 1 64.69 269 ASP A O 1
ATOM 2227 N N . ASN A 1 270 ? 19.156 15.5 10.289 1 59.94 270 ASN A N 1
ATOM 2228 C CA . ASN A 1 270 ? 18.547 16.234 9.18 1 59.94 270 ASN A CA 1
ATOM 2229 C C . ASN A 1 270 ? 19.109 15.773 7.836 1 59.94 270 ASN A C 1
ATOM 2231 O O . ASN A 1 270 ? 18.812 16.359 6.797 1 59.94 270 ASN A O 1
ATOM 2235 N N . ASP A 1 271 ? 19.875 14.641 7.742 1 59.62 271 ASP A N 1
ATOM 2236 C CA . ASP A 1 271 ? 20.5 14.672 6.43 1 59.62 271 ASP A CA 1
ATOM 2237 C C . ASP A 1 271 ? 20.156 13.43 5.617 1 59.62 271 ASP A C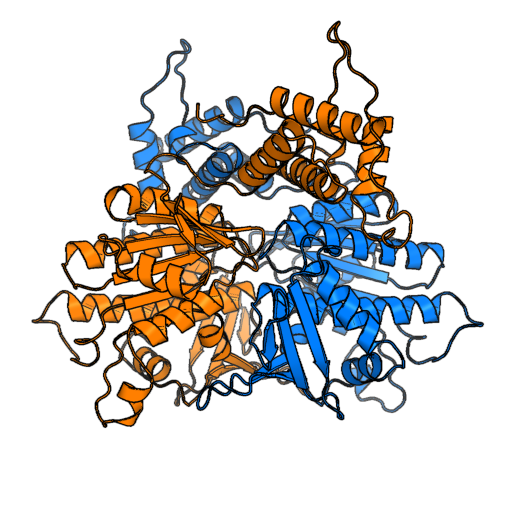 1
ATOM 2239 O O . ASP A 1 271 ? 20.375 13.391 4.406 1 59.62 271 ASP A O 1
ATOM 2243 N N . ALA A 1 272 ? 19.656 12.367 6.207 1 59.41 272 ALA A N 1
ATOM 2244 C CA . ALA A 1 272 ? 19.625 11.281 5.23 1 59.41 272 ALA A CA 1
ATOM 2245 C C . ALA A 1 272 ? 18.203 10.766 5.031 1 59.41 272 ALA A C 1
ATOM 2247 O O . ALA A 1 272 ? 17.469 10.562 6 1 59.41 272 ALA A O 1
ATOM 2248 N N . PRO A 1 273 ? 17.812 10.75 3.678 1 64.81 273 PRO A N 1
ATOM 2249 C CA . PRO A 1 273 ? 16.547 10.086 3.383 1 64.81 273 PRO A CA 1
ATOM 2250 C C . PRO A 1 273 ? 16.531 8.625 3.814 1 64.81 273 PRO A C 1
ATOM 2252 O O . PRO A 1 273 ? 17.578 8 3.941 1 64.81 273 PRO A O 1
ATOM 2255 N N . PHE A 1 274 ? 15.391 8.219 4.309 1 69.25 274 PHE A N 1
ATOM 2256 C CA . PHE A 1 274 ? 15.266 6.812 4.668 1 69.25 274 PHE A CA 1
ATOM 2257 C C . PHE A 1 274 ? 14.797 5.988 3.473 1 69.25 274 PHE A C 1
ATOM 2259 O O . PHE A 1 274 ? 13.945 6.438 2.701 1 69.25 274 PHE A O 1
ATOM 2266 N N . ALA A 1 275 ? 15.547 4.957 3.133 1 69.19 275 ALA A N 1
ATOM 2267 C CA . ALA A 1 275 ? 15.078 4.016 2.123 1 69.19 275 ALA A CA 1
ATOM 2268 C C . ALA A 1 275 ? 15.164 2.578 2.631 1 69.19 275 ALA A C 1
ATOM 2270 O O . ALA A 1 275 ? 16.172 2.174 3.201 1 69.19 275 ALA A O 1
ATOM 2271 N N . TYR A 1 276 ? 14.039 1.885 2.633 1 68.25 276 TYR A N 1
ATOM 2272 C CA . TYR A 1 276 ? 13.961 0.508 3.109 1 68.25 276 TYR A CA 1
ATOM 2273 C C . TYR A 1 276 ? 15.109 -0.326 2.561 1 68.25 276 TYR A C 1
ATOM 2275 O O . TYR A 1 276 ? 15.727 -1.107 3.293 1 68.25 276 TYR A O 1
ATOM 2283 N N . HIS A 1 277 ? 15.289 -0.212 1.257 1 73.44 277 HIS A N 1
ATOM 2284 C CA . HIS A 1 277 ? 16.328 -1.053 0.658 1 73.44 277 HIS A CA 1
ATOM 2285 C C . HIS A 1 277 ? 17.703 -0.728 1.229 1 73.44 277 HIS A C 1
ATOM 2287 O O . HIS A 1 277 ? 18.578 -1.587 1.258 1 73.44 277 HIS A O 1
ATOM 2293 N N . LEU A 1 278 ? 17.844 0.47 1.749 1 74.25 278 LEU A N 1
ATOM 2294 C CA . LEU A 1 278 ? 19.094 0.817 2.414 1 74.25 278 LEU A CA 1
ATOM 2295 C C . LEU A 1 278 ? 19.219 0.105 3.758 1 74.25 278 LEU A C 1
ATOM 2297 O O . LEU A 1 278 ? 20.312 -0.29 4.164 1 74.25 278 LEU A O 1
ATOM 2301 N N . MET A 1 279 ? 18.094 -0.045 4.371 1 75.81 279 MET A N 1
ATOM 2302 C CA . MET A 1 279 ? 18.078 -0.81 5.613 1 75.81 279 MET A CA 1
ATOM 2303 C C . MET A 1 279 ? 18.438 -2.27 5.359 1 75.81 279 MET A C 1
ATOM 2305 O O . MET A 1 279 ? 19.141 -2.891 6.164 1 75.81 279 MET A O 1
ATOM 2309 N N . LEU A 1 280 ? 17.906 -2.805 4.277 1 81.38 280 LEU A N 1
ATOM 2310 C CA . LEU A 1 280 ? 18.266 -4.168 3.904 1 81.38 280 LEU A CA 1
ATOM 2311 C C . LEU A 1 280 ? 19.766 -4.293 3.68 1 81.38 280 LEU A C 1
ATOM 2313 O O . LEU A 1 280 ? 20.391 -5.266 4.117 1 81.38 280 LEU A O 1
ATOM 2317 N N . VAL A 1 281 ? 20.328 -3.328 3.035 1 84.56 281 VAL A N 1
ATOM 2318 C CA . VAL A 1 281 ? 21.766 -3.295 2.76 1 84.56 281 VAL A CA 1
ATOM 2319 C C . VAL A 1 281 ? 22.547 -3.301 4.074 1 84.56 281 VAL A C 1
ATOM 2321 O O . VAL A 1 281 ? 23.484 -4.086 4.246 1 84.56 281 VAL A O 1
ATOM 2324 N N . ASP A 1 282 ? 22.094 -2.48 4.965 1 82.5 282 ASP A N 1
ATOM 2325 C CA . ASP A 1 282 ? 22.766 -2.379 6.25 1 82.5 282 ASP A CA 1
ATOM 2326 C C . ASP A 1 282 ? 22.688 -3.693 7.023 1 82.5 282 ASP A C 1
ATOM 2328 O O . ASP A 1 282 ? 23.656 -4.117 7.648 1 82.5 282 ASP A O 1
ATOM 2332 N N . GLU A 1 283 ? 21.531 -4.273 7.02 1 83.69 283 GLU A N 1
ATOM 2333 C CA . GLU A 1 283 ? 21.344 -5.551 7.699 1 83.69 283 GLU A CA 1
ATOM 2334 C C . GLU A 1 283 ? 22.25 -6.625 7.117 1 83.69 283 GLU A C 1
ATOM 2336 O O . GLU A 1 283 ? 22.844 -7.41 7.855 1 83.69 283 GLU A O 1
ATOM 2341 N N . LEU A 1 284 ? 22.328 -6.668 5.848 1 90.75 284 LEU A N 1
ATOM 2342 C CA . LEU A 1 284 ? 23.172 -7.66 5.188 1 90.75 284 LEU A CA 1
ATOM 2343 C C . LEU A 1 284 ? 24.656 -7.387 5.449 1 90.75 284 LEU A C 1
ATOM 2345 O O . LEU A 1 284 ? 25.422 -8.312 5.688 1 90.75 284 LEU A O 1
ATOM 2349 N N . LYS A 1 285 ? 25.031 -6.137 5.457 1 91.75 285 LYS A N 1
ATOM 2350 C CA . LYS A 1 285 ? 26.406 -5.77 5.793 1 91.75 285 LYS A CA 1
ATOM 2351 C C . LYS A 1 285 ? 26.766 -6.242 7.199 1 91.75 285 LYS A C 1
ATOM 2353 O O . LYS A 1 285 ? 27.828 -6.844 7.402 1 91.75 285 LYS A O 1
ATOM 2358 N N . LYS A 1 286 ? 25.906 -5.965 8.094 1 90.19 286 LYS A N 1
ATOM 2359 C CA . LYS A 1 286 ? 26.125 -6.34 9.484 1 90.19 286 LYS A CA 1
ATOM 2360 C C . LYS A 1 286 ? 26.203 -7.855 9.641 1 90.19 286 LYS A C 1
ATOM 2362 O O . LYS A 1 286 ? 27.062 -8.375 10.352 1 90.19 286 LYS A O 1
ATOM 2367 N N . ALA A 1 287 ? 25.25 -8.547 9.039 1 91.25 287 ALA A N 1
ATOM 2368 C CA . ALA A 1 287 ? 25.234 -10.008 9.117 1 91.25 287 ALA A CA 1
ATOM 2369 C C . ALA A 1 287 ? 26.531 -10.602 8.578 1 91.25 287 ALA A C 1
ATOM 2371 O O . ALA A 1 287 ? 27.078 -11.547 9.164 1 91.25 287 ALA A O 1
ATOM 2372 N N . ILE A 1 288 ? 26.984 -10.047 7.531 1 93.94 288 ILE A N 1
ATOM 2373 C CA . ILE A 1 288 ? 28.219 -10.531 6.91 1 93.94 288 ILE A CA 1
ATOM 2374 C C . ILE A 1 288 ? 29.406 -10.195 7.797 1 93.94 288 ILE A C 1
ATOM 2376 O O . ILE A 1 288 ? 30.25 -11.055 8.062 1 93.94 288 ILE A O 1
ATOM 2380 N N . ALA A 1 289 ? 29.453 -9.016 8.281 1 93.81 289 ALA A N 1
ATOM 2381 C CA . ALA A 1 289 ? 30.562 -8.562 9.117 1 93.81 289 ALA A CA 1
ATOM 2382 C C . ALA A 1 289 ? 30.641 -9.367 10.414 1 93.81 289 ALA A C 1
ATOM 2384 O O . ALA A 1 289 ? 31.734 -9.656 10.906 1 93.81 289 ALA A O 1
ATOM 2385 N N . GLU A 1 290 ? 29.531 -9.711 10.906 1 93 290 GLU A N 1
ATOM 2386 C CA . GLU A 1 290 ? 29.484 -10.414 12.188 1 93 290 GLU A CA 1
ATOM 2387 C C . GLU A 1 290 ? 29.391 -11.922 11.992 1 93 290 GLU A C 1
ATOM 2389 O O . GLU A 1 290 ? 29.203 -12.672 12.953 1 93 290 GLU A O 1
ATOM 2394 N N . ASP A 1 291 ? 29.469 -12.414 10.828 1 90.81 291 ASP A N 1
ATOM 2395 C CA . ASP A 1 291 ? 29.406 -13.828 10.477 1 90.81 291 ASP A CA 1
ATOM 2396 C C . ASP A 1 291 ? 28.125 -14.469 11.023 1 90.81 291 ASP A C 1
ATOM 2398 O O . ASP A 1 291 ? 28.188 -15.523 11.648 1 90.81 291 ASP A O 1
ATOM 2402 N N . ARG A 1 292 ? 27.109 -13.797 10.852 1 89.06 292 ARG A N 1
ATOM 2403 C CA . ARG A 1 292 ? 25.812 -14.273 11.344 1 89.06 292 ARG A CA 1
ATOM 2404 C C . ARG A 1 292 ? 24.812 -14.422 10.195 1 89.06 292 ARG A C 1
ATOM 2406 O O . ARG A 1 292 ? 23.641 -14.094 10.352 1 89.06 292 ARG A O 1
ATOM 2413 N N . VAL A 1 293 ? 25.297 -14.734 9.07 1 90.81 293 VAL A N 1
ATOM 2414 C CA . VAL A 1 293 ? 24.422 -14.898 7.914 1 90.81 293 VAL A CA 1
ATOM 2415 C C . VAL A 1 293 ? 23.547 -16.125 8.109 1 90.81 293 VAL A C 1
ATOM 2417 O O . VAL A 1 293 ? 24.031 -17.219 8.414 1 90.81 293 VAL A O 1
ATOM 2420 N N . GLU A 1 294 ? 22.281 -15.906 8.023 1 86.88 294 GLU A N 1
ATOM 2421 C CA . GLU A 1 294 ? 21.281 -16.953 8.156 1 86.88 294 GLU A CA 1
ATOM 2422 C C . GLU A 1 294 ? 20.422 -17.078 6.902 1 86.88 294 GLU A C 1
ATOM 2424 O O . GLU A 1 294 ? 20.578 -16.281 5.969 1 86.88 294 GLU A O 1
ATOM 2429 N N . LYS A 1 295 ? 19.516 -18 6.914 1 83.56 295 LYS A N 1
ATOM 2430 C CA . LYS A 1 295 ? 18.703 -18.312 5.746 1 83.56 295 LYS A CA 1
ATOM 2431 C C . LYS A 1 295 ? 17.844 -17.109 5.352 1 83.56 295 LYS A C 1
ATOM 2433 O O . LYS A 1 295 ? 17.688 -16.812 4.164 1 83.56 295 LYS A O 1
ATOM 2438 N N . TYR A 1 296 ? 17.359 -16.453 6.355 1 80.94 296 TYR A N 1
ATOM 2439 C CA . TYR A 1 296 ? 16.438 -15.359 6.043 1 80.94 296 TYR A CA 1
ATOM 2440 C C . TYR A 1 296 ? 17.172 -14.211 5.355 1 80.94 296 TYR A C 1
ATOM 2442 O O . TYR A 1 296 ? 16.531 -13.383 4.688 1 80.94 296 TYR A O 1
ATOM 2450 N N . HIS A 1 297 ? 18.5 -14.133 5.473 1 88.44 297 HIS A N 1
ATOM 2451 C CA . HIS A 1 297 ? 19.266 -13.086 4.805 1 88.44 297 HIS A CA 1
ATOM 2452 C C . HIS A 1 297 ? 19.234 -13.273 3.289 1 88.44 297 HIS A C 1
ATOM 2454 O O . HIS A 1 297 ? 19.359 -12.297 2.541 1 88.44 297 HIS A O 1
ATOM 2460 N N . PHE A 1 298 ? 19.016 -14.539 2.84 1 88.31 298 PHE A N 1
ATOM 2461 C CA . PHE A 1 298 ? 18.859 -14.781 1.411 1 88.31 298 PHE A CA 1
ATOM 2462 C C . PHE A 1 298 ? 17.562 -14.172 0.897 1 88.31 298 PHE A C 1
ATOM 2464 O O . PHE A 1 298 ? 17.516 -13.672 -0.229 1 88.31 298 PHE A O 1
ATOM 2471 N N . ASN A 1 299 ? 16.578 -14.211 1.761 1 83.62 299 ASN A N 1
ATOM 2472 C CA . ASN A 1 299 ? 15.328 -13.555 1.415 1 83.62 299 ASN A CA 1
ATOM 2473 C C . ASN A 1 299 ? 15.508 -12.039 1.293 1 83.62 299 ASN A C 1
ATOM 2475 O O . ASN A 1 299 ? 14.914 -11.414 0.413 1 83.62 299 ASN A O 1
ATOM 2479 N N . LEU A 1 300 ? 16.312 -11.484 2.174 1 85.94 300 LEU A N 1
ATOM 2480 C CA . LEU A 1 300 ? 16.578 -10.055 2.129 1 85.94 300 LEU A CA 1
ATOM 2481 C C . LEU A 1 300 ? 17.328 -9.68 0.854 1 85.94 300 LEU A C 1
ATOM 2483 O O . LEU A 1 300 ? 17.016 -8.664 0.223 1 85.94 300 LEU A O 1
ATOM 2487 N N . LEU A 1 301 ? 18.312 -10.508 0.548 1 91.25 301 LEU A N 1
ATOM 2488 C CA . LEU A 1 301 ? 19.094 -10.273 -0.664 1 91.25 301 LEU A CA 1
ATOM 2489 C C . LEU A 1 301 ? 18.203 -10.359 -1.902 1 91.25 301 LEU A C 1
ATOM 2491 O O . LEU A 1 301 ? 18.297 -9.508 -2.795 1 91.25 301 LEU A O 1
ATOM 2495 N N . ARG A 1 302 ? 17.344 -11.367 -1.917 1 87.69 302 ARG A N 1
ATOM 2496 C CA . ARG A 1 302 ? 16.422 -11.516 -3.035 1 87.69 302 ARG A CA 1
ATOM 2497 C C . ARG A 1 302 ? 15.508 -10.305 -3.158 1 87.69 302 ARG A C 1
ATOM 2499 O O . ARG A 1 302 ? 15.25 -9.828 -4.262 1 87.69 302 ARG A O 1
ATOM 2506 N N . ASN A 1 303 ? 15.055 -9.875 -2.055 1 85.88 303 ASN A N 1
ATOM 2507 C CA . ASN A 1 303 ? 14.219 -8.68 -2.027 1 85.88 303 ASN A CA 1
ATOM 2508 C C . ASN A 1 303 ? 14.945 -7.473 -2.613 1 85.88 303 ASN A C 1
ATOM 2510 O O . ASN A 1 303 ? 14.375 -6.727 -3.412 1 85.88 303 ASN A O 1
ATOM 2514 N N . LEU A 1 304 ? 16.172 -7.324 -2.207 1 87.62 304 LEU A N 1
ATOM 2515 C CA . LEU A 1 304 ? 17 -6.223 -2.697 1 87.62 304 LEU A CA 1
ATOM 2516 C C . LEU A 1 304 ? 17.172 -6.312 -4.207 1 87.62 304 LEU A C 1
ATOM 2518 O O . LEU A 1 304 ? 17.047 -5.309 -4.914 1 87.62 304 LEU A O 1
ATOM 2522 N N . LEU A 1 305 ? 17.438 -7.492 -4.691 1 90.44 305 LEU A N 1
ATOM 2523 C CA . LEU A 1 305 ? 17.672 -7.715 -6.117 1 90.44 305 LEU A CA 1
ATOM 2524 C C . LEU A 1 305 ? 16.391 -7.48 -6.914 1 90.44 305 LEU A C 1
ATOM 2526 O O . LEU A 1 305 ? 16.422 -6.844 -7.969 1 90.44 305 LEU A O 1
ATOM 2530 N N . GLU A 1 306 ? 15.242 -7.934 -6.402 1 87.06 306 GLU A N 1
ATOM 2531 C CA . GLU A 1 306 ? 13.953 -7.758 -7.07 1 87.06 306 GLU A CA 1
ATOM 2532 C C . GLU A 1 306 ? 13.578 -6.281 -7.16 1 87.06 306 GLU A C 1
ATOM 2534 O O . GLU A 1 306 ? 13.156 -5.805 -8.219 1 87.06 306 GLU A O 1
ATOM 2539 N N . LYS A 1 307 ? 13.75 -5.57 -6.098 1 83.94 307 LYS A N 1
ATOM 2540 C CA . LYS A 1 307 ? 13.43 -4.145 -6.07 1 83.94 307 LYS A CA 1
ATOM 2541 C C . LYS A 1 307 ? 14.328 -3.363 -7.027 1 83.94 307 LYS A C 1
ATOM 2543 O O . LYS A 1 307 ? 13.859 -2.457 -7.719 1 83.94 307 LYS A O 1
ATOM 2548 N N . THR A 1 308 ? 15.625 -3.711 -7.004 1 85.31 308 THR A N 1
ATOM 2549 C CA . THR A 1 308 ? 16.578 -3.037 -7.883 1 85.31 308 THR A CA 1
ATOM 2550 C C . THR A 1 308 ? 16.234 -3.303 -9.344 1 85.31 308 THR A C 1
ATOM 2552 O O . THR A 1 308 ? 16.219 -2.379 -10.164 1 85.31 308 THR A O 1
ATOM 2555 N N . ALA A 1 309 ? 15.922 -4.578 -9.625 1 86.38 309 ALA A N 1
ATOM 2556 C CA . ALA A 1 309 ? 15.555 -4.941 -10.992 1 86.38 309 ALA A CA 1
ATOM 2557 C C . ALA A 1 309 ? 14.312 -4.184 -11.445 1 86.38 309 ALA A C 1
ATOM 2559 O O . ALA A 1 309 ? 14.273 -3.664 -12.562 1 86.38 309 ALA A O 1
ATOM 2560 N N . THR A 1 310 ? 13.375 -4.066 -10.594 1 81.5 310 THR A N 1
ATOM 2561 C CA . THR A 1 310 ? 12.125 -3.385 -10.898 1 81.5 310 THR A CA 1
ATOM 2562 C C . THR A 1 310 ? 12.352 -1.89 -11.094 1 81.5 310 THR A C 1
ATOM 2564 O O . THR A 1 310 ? 11.852 -1.295 -12.047 1 81.5 310 THR A O 1
ATOM 2567 N N . PHE A 1 311 ? 13.133 -1.308 -10.234 1 80.44 311 PHE A N 1
ATOM 2568 C CA . PHE A 1 311 ? 13.336 0.136 -10.273 1 80.44 311 PHE A CA 1
ATOM 2569 C C . PHE A 1 311 ? 14.172 0.53 -11.484 1 80.44 311 PHE A C 1
ATOM 2571 O O . PHE A 1 311 ? 13.891 1.529 -12.148 1 80.44 311 PHE A O 1
ATOM 2578 N N . LEU A 1 312 ? 15.188 -0.263 -11.742 1 79.44 312 LEU A N 1
ATOM 2579 C CA . LEU A 1 312 ? 16.141 0.115 -12.789 1 79.44 312 LEU A CA 1
ATOM 2580 C C . LEU A 1 312 ? 15.727 -0.464 -14.133 1 79.44 312 LEU A C 1
ATOM 2582 O O . LEU A 1 312 ? 16.375 -0.196 -15.148 1 79.44 312 LEU A O 1
ATOM 2586 N N . GLY A 1 313 ? 14.68 -1.28 -14.125 1 78.31 313 GLY A N 1
ATOM 2587 C CA . GLY A 1 313 ? 14.133 -1.772 -15.375 1 78.31 313 GLY A CA 1
ATOM 2588 C C . GLY A 1 313 ? 14.867 -2.988 -15.906 1 78.31 313 GLY A C 1
ATOM 2589 O O . GLY A 1 313 ? 15 -3.156 -17.125 1 78.31 313 GLY A O 1
ATOM 2590 N N . TYR A 1 314 ? 15.477 -3.789 -15 1 81.25 314 TYR A N 1
ATOM 2591 C CA . TYR A 1 314 ? 16.062 -5.062 -15.414 1 81.25 314 TYR A CA 1
ATOM 2592 C C . TYR A 1 314 ? 14.984 -6.109 -15.648 1 81.25 314 TYR A C 1
ATOM 2594 O O . TYR A 1 314 ? 13.906 -6.043 -15.047 1 81.25 314 TYR A O 1
ATOM 2602 N N . LYS A 1 315 ? 15.242 -7.051 -16.484 1 81.06 315 LYS A N 1
ATOM 2603 C CA . LYS A 1 315 ? 14.258 -8.062 -16.875 1 81.06 315 LYS A CA 1
ATOM 2604 C C . LYS A 1 315 ? 13.812 -8.883 -15.664 1 81.06 315 LYS A C 1
ATOM 2606 O O . LYS A 1 315 ? 12.641 -9.234 -15.547 1 81.06 315 LYS A O 1
ATOM 2611 N N . ASN A 1 316 ? 14.711 -9.266 -14.898 1 86.88 316 ASN A N 1
ATOM 2612 C CA . ASN A 1 316 ? 14.469 -10 -13.664 1 86.88 316 ASN A CA 1
ATOM 2613 C C . ASN A 1 316 ? 15.578 -9.758 -12.641 1 86.88 316 ASN A C 1
ATOM 2615 O O . ASN A 1 316 ? 16.594 -9.148 -12.961 1 86.88 316 ASN A O 1
ATOM 2619 N N . TRP A 1 317 ? 15.359 -10.242 -11.453 1 88.44 317 TRP A N 1
ATOM 2620 C CA . TRP A 1 317 ? 16.312 -9.969 -10.391 1 88.44 317 TRP A CA 1
ATOM 2621 C C . TRP A 1 317 ? 17.656 -10.617 -10.688 1 88.44 317 TRP A C 1
ATOM 2623 O O . TRP A 1 317 ? 18.703 -10.125 -10.266 1 88.44 317 TRP A O 1
ATOM 2633 N N . GLY A 1 318 ? 17.656 -11.789 -11.43 1 90.81 318 GLY A N 1
ATOM 2634 C CA . GLY A 1 318 ? 18.891 -12.461 -11.812 1 90.81 318 GLY A CA 1
ATOM 2635 C C . GLY A 1 318 ? 19.797 -11.594 -12.664 1 90.81 318 GLY A C 1
ATOM 2636 O O . GLY A 1 318 ? 21.031 -11.719 -12.602 1 90.81 318 GLY A O 1
ATOM 2637 N N . ALA A 1 319 ? 19.203 -10.758 -13.438 1 89.69 319 ALA A N 1
ATOM 2638 C CA . ALA A 1 319 ? 19.969 -9.852 -14.297 1 89.69 319 ALA A CA 1
ATOM 2639 C C . ALA A 1 319 ? 20.781 -8.867 -13.461 1 89.69 319 ALA A C 1
ATOM 2641 O O . ALA A 1 319 ? 21.734 -8.25 -13.953 1 89.69 319 ALA A O 1
ATOM 2642 N N . CYS A 1 320 ? 20.406 -8.742 -12.188 1 89.75 320 CYS A N 1
ATOM 2643 C CA . CYS A 1 320 ? 21.125 -7.844 -11.289 1 89.75 320 CYS A CA 1
ATOM 2644 C C . CYS A 1 320 ? 22.297 -8.555 -10.609 1 89.75 320 CYS A C 1
ATOM 2646 O O . CYS A 1 320 ? 23.078 -7.934 -9.898 1 89.75 320 CYS A O 1
ATOM 2648 N N . VAL A 1 321 ? 22.359 -9.875 -10.82 1 94.31 321 VAL A N 1
ATOM 2649 C CA . VAL A 1 321 ? 23.484 -10.641 -10.305 1 94.31 321 VAL A CA 1
ATOM 2650 C C . VAL A 1 321 ? 24.641 -10.609 -11.305 1 94.31 321 VAL A C 1
ATOM 2652 O O . VAL A 1 321 ? 24.812 -11.531 -12.102 1 94.31 321 VAL A O 1
ATOM 2655 N N . ILE A 1 322 ? 25.406 -9.578 -11.234 1 93 322 ILE A N 1
ATOM 2656 C CA . ILE A 1 322 ? 26.547 -9.352 -12.117 1 93 322 ILE A CA 1
ATOM 2657 C C . ILE A 1 322 ? 27.844 -9.578 -11.336 1 93 322 ILE A C 1
ATOM 2659 O O . ILE A 1 322 ? 28.219 -8.773 -10.477 1 93 322 ILE A O 1
ATOM 2663 N N . LEU A 1 323 ? 28.484 -10.625 -11.641 1 94 323 LEU A N 1
ATOM 2664 C CA . LEU A 1 323 ? 29.703 -11 -10.938 1 94 323 LEU A CA 1
ATOM 2665 C C . LEU A 1 323 ? 30.922 -10.945 -11.859 1 94 323 LEU A C 1
ATOM 2667 O O . LEU A 1 323 ? 30.828 -11.32 -13.031 1 94 323 LEU A O 1
ATOM 2671 N N . ARG A 1 324 ? 31.906 -10.375 -11.352 1 93.38 324 ARG A N 1
ATOM 2672 C CA . ARG A 1 324 ? 33.156 -10.328 -12.086 1 93.38 324 ARG A CA 1
ATOM 2673 C C . ARG A 1 324 ? 34.281 -10.961 -11.281 1 93.38 324 ARG A C 1
ATOM 2675 O O . ARG A 1 324 ? 34.344 -10.797 -10.062 1 93.38 324 ARG A O 1
ATOM 2682 N N . ASP A 1 325 ? 35.125 -11.727 -12.016 1 91.31 325 ASP A N 1
ATOM 2683 C CA . ASP A 1 325 ? 36.281 -12.344 -11.344 1 91.31 325 ASP A CA 1
ATOM 2684 C C . ASP A 1 325 ? 37.406 -11.328 -11.125 1 91.31 325 ASP A C 1
ATOM 2686 O O . ASP A 1 325 ? 37.219 -10.133 -11.344 1 91.31 325 ASP A O 1
ATOM 2690 N N . GLU A 1 326 ? 38.5 -11.805 -10.547 1 88.75 326 GLU A N 1
ATOM 2691 C CA . GLU A 1 326 ? 39.625 -10.938 -10.18 1 88.75 326 GLU A CA 1
ATOM 2692 C C . GLU A 1 326 ? 40.188 -10.219 -11.406 1 88.75 326 GLU A C 1
ATOM 2694 O O . GLU A 1 326 ? 40.719 -9.109 -11.289 1 88.75 326 GLU A O 1
ATOM 2699 N N . ASP A 1 327 ? 40.062 -10.82 -12.633 1 91.31 327 ASP A N 1
ATOM 2700 C CA . ASP A 1 327 ? 40.562 -10.242 -13.867 1 91.31 327 ASP A CA 1
ATOM 2701 C C . ASP A 1 327 ? 39.531 -9.336 -14.523 1 91.31 327 ASP A C 1
ATOM 2703 O O . ASP A 1 327 ? 39.781 -8.773 -15.594 1 91.31 327 ASP A O 1
ATOM 2707 N N . GLY A 1 328 ? 38.344 -9.219 -13.953 1 90.06 328 GLY A N 1
ATOM 2708 C CA . GLY A 1 328 ? 37.312 -8.336 -14.461 1 90.06 328 GLY A CA 1
ATOM 2709 C C . GLY A 1 328 ? 36.375 -9.016 -15.43 1 90.06 328 GLY A C 1
ATOM 2710 O O . GLY A 1 328 ? 35.469 -8.375 -15.984 1 90.06 328 GLY A O 1
ATOM 2711 N N . ASN A 1 329 ? 36.594 -10.32 -15.617 1 92.19 329 ASN A N 1
ATOM 2712 C CA . ASN A 1 329 ? 35.719 -11.047 -16.547 1 92.19 329 ASN A CA 1
ATOM 2713 C C . ASN A 1 329 ? 34.375 -11.422 -15.891 1 92.19 329 ASN A C 1
ATOM 2715 O O . ASN A 1 329 ? 34.344 -11.727 -14.695 1 92.19 329 ASN A O 1
ATOM 2719 N N . LEU A 1 330 ? 33.344 -11.422 -16.703 1 92.62 330 LEU A N 1
ATOM 2720 C CA . LEU A 1 330 ? 32 -11.758 -16.203 1 92.62 330 LEU A CA 1
ATOM 2721 C C . LEU A 1 330 ? 31.922 -13.242 -15.859 1 92.62 330 LEU A C 1
ATOM 2723 O O . LEU A 1 330 ? 32.375 -14.086 -16.625 1 92.62 330 LEU A O 1
ATOM 2727 N N . GLU A 1 331 ? 31.406 -13.547 -14.656 1 93 331 GLU A N 1
ATOM 2728 C CA . GLU A 1 331 ? 31.125 -14.906 -14.227 1 93 331 GLU A CA 1
ATOM 2729 C C . GLU A 1 331 ? 29.703 -15.32 -14.586 1 93 331 GLU A C 1
ATOM 2731 O O . GLU A 1 331 ? 28.812 -14.469 -14.695 1 93 331 GLU A O 1
ATOM 2736 N N . GLU A 1 332 ? 29.562 -16.625 -14.773 1 92.44 332 GLU A N 1
ATOM 2737 C CA . GLU A 1 332 ? 28.203 -17.125 -14.984 1 92.44 332 GLU A CA 1
ATOM 2738 C C . GLU A 1 332 ? 27.344 -16.969 -13.734 1 92.44 332 GLU A C 1
ATOM 2740 O O . GLU A 1 332 ? 27.672 -17.5 -12.672 1 92.44 332 GLU A O 1
ATOM 2745 N N . PRO A 1 333 ? 26.25 -16.266 -13.82 1 93.56 333 PRO A N 1
ATOM 2746 C CA . PRO A 1 333 ? 25.469 -15.961 -12.625 1 93.56 333 PRO A CA 1
ATOM 2747 C C . PRO A 1 333 ? 24.562 -17.109 -12.203 1 93.56 333 PRO A C 1
ATOM 2749 O O . PRO A 1 333 ? 24.062 -17.125 -11.078 1 93.56 333 PRO A O 1
ATOM 2752 N N . ALA A 1 334 ? 24.328 -18.141 -12.961 1 92.94 334 ALA A N 1
ATOM 2753 C CA . ALA A 1 334 ? 23.312 -19.172 -12.797 1 92.94 334 ALA A CA 1
ATOM 2754 C C . ALA A 1 334 ? 23.484 -19.906 -11.477 1 92.94 334 ALA A C 1
ATOM 2756 O O . ALA A 1 334 ? 22.516 -20.125 -10.742 1 92.94 334 ALA A O 1
ATOM 2757 N N . PRO A 1 335 ? 24.766 -20.297 -11.188 1 92.19 335 PRO A N 1
ATOM 2758 C CA . PRO A 1 335 ? 24.922 -21.016 -9.922 1 92.19 335 PRO A CA 1
ATOM 2759 C C . PRO A 1 335 ? 24.531 -20.172 -8.711 1 92.19 335 PRO A C 1
ATOM 2761 O O . PRO A 1 335 ? 24 -20.703 -7.73 1 92.19 335 PRO A O 1
ATOM 2764 N N . TYR A 1 336 ? 24.797 -18.953 -8.742 1 93.38 336 TYR A N 1
ATOM 2765 C CA . TYR A 1 336 ? 24.469 -18.062 -7.648 1 93.38 336 TYR A CA 1
ATOM 2766 C C . TYR A 1 336 ? 22.953 -17.844 -7.562 1 93.38 336 TYR A C 1
ATOM 2768 O O . TYR A 1 336 ? 22.375 -17.875 -6.473 1 93.38 336 TYR A O 1
ATOM 2776 N N . ILE A 1 337 ? 22.344 -17.672 -8.688 1 92.81 337 ILE A N 1
ATOM 2777 C CA . ILE A 1 337 ? 20.906 -17.453 -8.766 1 92.81 337 ILE A CA 1
ATOM 2778 C C . ILE A 1 337 ? 20.172 -18.672 -8.211 1 92.81 337 ILE A C 1
ATOM 2780 O O . ILE A 1 337 ? 19.203 -18.531 -7.453 1 92.81 337 ILE A O 1
ATOM 2784 N N . ARG A 1 338 ? 20.625 -19.828 -8.547 1 89.62 338 ARG A N 1
ATOM 2785 C CA . ARG A 1 338 ? 20.031 -21.078 -8.07 1 89.62 338 ARG A CA 1
ATOM 2786 C C . ARG A 1 338 ? 20.109 -21.172 -6.551 1 89.62 338 ARG A C 1
ATOM 2788 O O . ARG A 1 338 ? 19.156 -21.609 -5.902 1 89.62 338 ARG A O 1
ATOM 2795 N N . ARG A 1 339 ? 21.219 -20.812 -6.047 1 87.62 339 ARG A N 1
ATOM 2796 C CA . ARG A 1 339 ? 21.422 -20.875 -4.602 1 87.62 339 ARG A CA 1
ATOM 2797 C C . ARG A 1 339 ? 20.516 -19.875 -3.879 1 87.62 339 ARG A C 1
ATOM 2799 O O . ARG A 1 339 ? 19.938 -20.188 -2.844 1 87.62 339 ARG A O 1
ATOM 2806 N N . ILE A 1 340 ? 20.406 -18.688 -4.387 1 89.19 340 ILE A N 1
ATOM 2807 C CA . ILE A 1 340 ? 19.547 -17.672 -3.785 1 89.19 340 ILE A CA 1
ATOM 2808 C C . ILE A 1 340 ? 18.094 -18.125 -3.836 1 89.19 340 ILE A C 1
ATOM 2810 O O . ILE A 1 340 ? 17.359 -17.984 -2.855 1 89.19 340 ILE A O 1
ATOM 2814 N N . ASN A 1 341 ? 17.719 -18.703 -4.941 1 83.75 341 ASN A N 1
ATOM 2815 C CA . ASN A 1 341 ? 16.359 -19.219 -5.098 1 83.75 341 ASN A CA 1
ATOM 2816 C C . ASN A 1 341 ? 16.062 -20.312 -4.086 1 83.75 341 ASN A C 1
ATOM 2818 O O . ASN A 1 341 ? 14.961 -20.391 -3.549 1 83.75 341 ASN A O 1
ATOM 2822 N N . LEU A 1 342 ? 17.031 -21.094 -3.908 1 79.44 342 LEU A N 1
ATOM 2823 C CA . LEU A 1 342 ? 16.891 -22.234 -3.002 1 79.44 342 LEU A CA 1
ATOM 2824 C C . LEU A 1 342 ? 16.594 -21.766 -1.582 1 79.44 342 LEU A C 1
ATOM 2826 O O . LEU A 1 342 ? 15.758 -22.328 -0.893 1 79.44 342 LEU A O 1
ATOM 2830 N N . HIS A 1 343 ? 17.25 -20.656 -1.188 1 77.25 343 HIS A N 1
ATOM 2831 C CA . HIS A 1 343 ? 17.172 -20.234 0.209 1 77.25 343 HIS A CA 1
ATOM 2832 C C . HIS A 1 343 ? 16.109 -19.156 0.4 1 77.25 343 HIS A C 1
ATOM 2834 O O . HIS A 1 343 ? 15.781 -18.797 1.533 1 77.25 343 HIS A O 1
ATOM 2840 N N . SER A 1 344 ? 15.633 -18.516 -0.622 1 72.56 344 SER A N 1
ATOM 2841 C CA . SER A 1 344 ? 14.656 -17.438 -0.498 1 72.56 344 SER A CA 1
ATOM 2842 C C . SER A 1 344 ? 13.227 -17.969 -0.623 1 72.56 344 SER A C 1
ATOM 2844 O O . SER A 1 344 ? 12.289 -17.328 -0.15 1 72.56 344 SER A O 1
ATOM 2846 N N . HIS A 1 345 ? 12.875 -18.938 -1.405 1 58.66 345 HIS A N 1
ATOM 2847 C CA . HIS A 1 345 ? 11.531 -19.453 -1.583 1 58.66 345 HIS A CA 1
ATOM 2848 C C . HIS A 1 345 ? 11.125 -20.344 -0.413 1 58.66 345 HIS A C 1
ATOM 2850 O O . HIS A 1 345 ? 11.844 -21.281 -0.062 1 58.66 345 HIS A O 1
ATOM 2856 N N . SER A 1 346 ? 10.32 -19.844 0.522 1 53.22 346 SER A N 1
ATOM 2857 C CA . SER A 1 346 ? 9.789 -20.469 1.722 1 53.22 346 SER A CA 1
ATOM 2858 C C . SER A 1 346 ? 9.219 -21.859 1.406 1 53.22 346 SER A C 1
ATOM 2860 O O . SER A 1 346 ? 8.891 -22.625 2.316 1 53.22 346 SER A O 1
ATOM 2862 N N . ALA A 1 347 ? 8.57 -22.062 0.212 1 46.03 347 ALA A N 1
ATOM 2863 C CA . ALA A 1 347 ? 7.84 -23.312 0.055 1 46.03 347 ALA A CA 1
ATOM 2864 C C . ALA A 1 347 ? 8.656 -24.484 0.564 1 46.03 347 ALA A C 1
ATOM 2866 O O . ALA A 1 347 ? 8.109 -25.562 0.857 1 46.03 347 ALA A O 1
ATOM 2867 N N . HIS A 1 348 ? 9.883 -24.375 0.369 1 42.31 348 HIS A N 1
ATOM 2868 C CA . HIS A 1 348 ? 10.609 -25.562 0.794 1 42.31 348 HIS A CA 1
ATOM 2869 C C . HIS A 1 348 ? 10.844 -25.562 2.301 1 42.31 348 HIS A C 1
ATOM 2871 O O . HIS A 1 348 ? 11.969 -25.797 2.762 1 42.31 348 HIS A O 1
ATOM 2877 N N . SER A 1 349 ? 10.016 -24.891 2.85 1 41.91 349 SER A N 1
ATOM 2878 C CA . SER A 1 349 ? 10.07 -24.875 4.309 1 41.91 349 SER A CA 1
ATOM 2879 C C . SER A 1 349 ? 10.484 -26.234 4.863 1 41.91 349 SER A C 1
ATOM 2881 O O . SER A 1 349 ? 10.773 -26.359 6.055 1 41.91 349 SER A O 1
ATOM 2883 N N . ASP A 1 350 ? 9.781 -27.219 4.27 1 38.88 350 ASP A N 1
ATOM 2884 C CA . ASP A 1 350 ? 10.094 -28.391 5.066 1 38.88 350 ASP A CA 1
ATOM 2885 C C . ASP A 1 350 ? 11.586 -28.469 5.371 1 38.88 350 ASP A C 1
ATOM 2887 O O . ASP A 1 350 ? 12.031 -29.375 6.09 1 38.88 350 ASP A O 1
ATOM 2891 N N . TYR A 1 351 ? 12.375 -28.266 4.242 1 39.56 351 TYR A N 1
ATOM 2892 C CA . TYR A 1 351 ? 13.633 -28.984 4.375 1 39.56 351 TYR A CA 1
ATOM 2893 C C . TYR A 1 351 ? 14.398 -28.531 5.609 1 39.56 351 TYR A C 1
ATOM 2895 O O . TYR A 1 351 ? 14.078 -27.5 6.199 1 39.56 351 TYR A O 1
ATOM 2903 N N . GLU A 1 352 ? 15.891 -28.344 5.504 1 43.34 352 GLU A N 1
ATOM 2904 C CA . GLU A 1 352 ? 16.953 -28.688 6.449 1 43.34 352 GLU A CA 1
ATOM 2905 C C . GLU A 1 352 ? 17.266 -27.516 7.375 1 43.34 352 GLU A C 1
ATOM 2907 O O . GLU A 1 352 ? 17.594 -26.422 6.91 1 43.34 352 GLU A O 1
ATOM 2912 N N . THR A 1 353 ? 16.375 -27.359 8.461 1 53.09 353 THR A N 1
ATOM 2913 C CA . THR A 1 353 ? 16.875 -26.812 9.711 1 53.09 353 THR A CA 1
ATOM 2914 C C . THR A 1 353 ? 18.406 -26.734 9.711 1 53.09 353 THR A C 1
ATOM 2916 O O . THR A 1 353 ? 19.031 -26.469 10.742 1 53.09 353 THR A O 1
ATOM 2919 N N . ARG A 1 354 ? 18.938 -27.031 8.617 1 62.56 354 ARG A N 1
ATOM 2920 C CA . ARG A 1 354 ? 20.391 -27.078 8.742 1 62.56 354 ARG A CA 1
ATOM 2921 C C . ARG A 1 354 ? 20.984 -25.672 8.625 1 62.56 354 ARG A C 1
ATOM 2923 O O . ARG A 1 354 ? 20.438 -24.812 7.934 1 62.56 354 ARG A O 1
ATOM 2930 N N . ALA A 1 355 ? 21.812 -25.484 9.445 1 74.69 355 ALA A N 1
ATOM 2931 C CA . ALA A 1 355 ? 22.641 -24.281 9.391 1 74.69 355 ALA A CA 1
ATOM 2932 C C . ALA A 1 355 ? 23.281 -24.109 8.008 1 74.69 355 ALA A C 1
ATOM 2934 O O . ALA A 1 355 ? 23.562 -25.094 7.32 1 74.69 355 ALA A O 1
ATOM 2935 N N . LEU A 1 356 ? 23.234 -22.938 7.488 1 86.44 356 LEU A N 1
ATOM 2936 C CA . LEU A 1 356 ? 23.891 -22.641 6.227 1 86.44 356 LEU A CA 1
ATOM 2937 C C . LEU A 1 356 ? 25.344 -23.141 6.25 1 86.44 356 LEU A C 1
ATOM 2939 O O . LEU A 1 356 ? 26.031 -23.016 7.266 1 86.44 356 LEU A O 1
ATOM 2943 N N . THR A 1 357 ? 25.75 -23.781 5.199 1 87.12 357 THR A N 1
ATOM 2944 C CA . THR A 1 357 ? 27.172 -24.125 5.062 1 87.12 357 THR A CA 1
ATOM 2945 C C . THR A 1 357 ? 28.016 -22.891 4.816 1 87.12 357 THR A C 1
ATOM 2947 O O . THR A 1 357 ? 27.484 -21.828 4.465 1 87.12 357 THR A O 1
ATOM 2950 N N . THR A 1 358 ? 29.297 -23.016 5.105 1 89.31 358 THR A N 1
ATOM 2951 C CA . THR A 1 358 ? 30.234 -21.922 4.871 1 89.31 358 THR A CA 1
ATOM 2952 C C . THR A 1 358 ? 30.203 -21.484 3.412 1 89.31 358 THR A C 1
ATOM 2954 O O . THR A 1 358 ? 30.281 -20.297 3.119 1 89.31 358 THR A O 1
ATOM 2957 N N . GLN A 1 359 ? 30.047 -22.438 2.537 1 88.81 359 GLN A N 1
ATOM 2958 C CA . GLN A 1 359 ? 30 -22.141 1.109 1 88.81 359 GLN A CA 1
ATOM 2959 C C . GLN A 1 359 ? 28.766 -21.312 0.762 1 88.81 359 GLN A C 1
ATOM 2961 O O . GLN A 1 359 ? 28.844 -20.375 -0.044 1 88.81 359 GLN A O 1
ATOM 2966 N N . GLU A 1 360 ? 27.672 -21.656 1.404 1 89.5 360 GLU A N 1
ATOM 2967 C CA . GLU A 1 360 ? 26.438 -20.922 1.159 1 89.5 360 GLU A CA 1
ATOM 2968 C C . GLU A 1 360 ? 26.531 -19.484 1.668 1 89.5 360 GLU A C 1
ATOM 2970 O O . GLU A 1 360 ? 26.062 -18.562 1.016 1 89.5 360 GLU A O 1
ATOM 2975 N N . LYS A 1 361 ? 27.141 -19.344 2.779 1 93 361 LYS A N 1
ATOM 2976 C CA . LYS A 1 361 ? 27.344 -18 3.322 1 93 361 LYS A CA 1
ATOM 2977 C C . LYS A 1 361 ? 28.203 -17.156 2.387 1 93 361 LYS A C 1
ATOM 2979 O O . LYS A 1 361 ? 27.938 -15.961 2.193 1 93 361 LYS A O 1
ATOM 2984 N N . LYS A 1 362 ? 29.172 -17.781 1.79 1 92.5 362 LYS A N 1
ATOM 2985 C CA . LYS A 1 362 ? 30.094 -17.078 0.9 1 92.5 362 LYS A CA 1
ATOM 2986 C C . LYS A 1 362 ? 29.391 -16.641 -0.383 1 92.5 362 LYS A C 1
ATOM 2988 O O . LYS A 1 362 ? 29.719 -15.602 -0.957 1 92.5 362 LYS A O 1
ATOM 2993 N N . VAL A 1 363 ? 28.484 -17.469 -0.783 1 92.62 363 VAL A N 1
ATOM 2994 C CA . VAL A 1 363 ? 27.719 -17.125 -1.971 1 92.62 363 VAL A CA 1
ATOM 2995 C C . VAL A 1 363 ? 26.969 -15.812 -1.731 1 92.62 363 VAL A C 1
ATOM 2997 O O . VAL A 1 363 ? 27 -14.906 -2.568 1 92.62 363 VAL A O 1
ATOM 3000 N N . LEU A 1 364 ? 26.281 -15.711 -0.614 1 95.12 364 LEU A N 1
ATOM 3001 C CA . LEU A 1 364 ? 25.547 -14.5 -0.281 1 95.12 364 LEU A CA 1
ATOM 3002 C C . LEU A 1 364 ? 26.484 -13.297 -0.206 1 95.12 364 LEU A C 1
ATOM 3004 O O . LEU A 1 364 ? 26.188 -12.242 -0.762 1 95.12 364 LEU A O 1
ATOM 3008 N N . GLU A 1 365 ? 27.578 -13.508 0.463 1 95.62 365 GLU A N 1
ATOM 3009 C CA . GLU A 1 365 ? 28.547 -12.43 0.63 1 95.62 365 GLU A CA 1
ATOM 3010 C C . GLU A 1 365 ? 29.062 -11.938 -0.72 1 95.62 365 GLU A C 1
ATOM 3012 O O . GLU A 1 365 ? 29.141 -10.727 -0.955 1 95.62 365 GLU A O 1
ATOM 3017 N N . ARG A 1 366 ? 29.391 -12.828 -1.553 1 94.88 366 ARG A N 1
ATOM 3018 C CA . ARG A 1 366 ? 29.953 -12.477 -2.852 1 94.88 366 ARG A CA 1
ATOM 3019 C C . ARG A 1 366 ? 28.938 -11.719 -3.701 1 94.88 366 ARG A C 1
ATOM 3021 O O . ARG A 1 366 ? 29.266 -10.664 -4.262 1 94.88 366 ARG A O 1
ATOM 3028 N N . VAL A 1 367 ? 27.734 -12.289 -3.811 1 95.38 367 VAL A N 1
ATOM 3029 C CA . VAL A 1 367 ? 26.703 -11.656 -4.629 1 95.38 367 VAL A CA 1
ATOM 3030 C C . VAL A 1 367 ? 26.375 -10.273 -4.074 1 95.38 367 VAL A C 1
ATOM 3032 O O . VAL A 1 367 ? 26.266 -9.305 -4.832 1 95.38 367 VAL A O 1
ATOM 3035 N N . PHE A 1 368 ? 26.281 -10.164 -2.777 1 94.94 368 PHE A N 1
ATOM 3036 C CA . PHE A 1 368 ? 25.938 -8.906 -2.129 1 94.94 368 PHE A CA 1
ATOM 3037 C C . PHE A 1 368 ? 27.016 -7.863 -2.367 1 94.94 368 PHE A C 1
ATOM 3039 O O . PHE A 1 368 ? 26.719 -6.715 -2.709 1 94.94 368 PHE A O 1
ATOM 3046 N N . ASN A 1 369 ? 28.266 -8.242 -2.209 1 92.56 369 ASN A N 1
ATOM 3047 C CA . ASN A 1 369 ? 29.359 -7.312 -2.408 1 92.56 369 ASN A CA 1
ATOM 3048 C C . ASN A 1 369 ? 29.438 -6.82 -3.852 1 92.56 369 ASN A C 1
ATOM 3050 O O . ASN A 1 369 ? 29.656 -5.633 -4.098 1 92.56 369 ASN A O 1
ATOM 3054 N N . GLN A 1 370 ? 29.25 -7.707 -4.758 1 92.38 370 GLN A N 1
ATOM 3055 C CA . GLN A 1 370 ? 29.25 -7.309 -6.16 1 92.38 370 GLN A CA 1
ATOM 3056 C C . GLN A 1 370 ? 28.047 -6.41 -6.473 1 92.38 370 GLN A C 1
ATOM 3058 O O . GLN A 1 370 ? 28.156 -5.488 -7.285 1 92.38 370 GLN A O 1
ATOM 3063 N N . PHE A 1 371 ? 26.938 -6.746 -5.867 1 92.06 371 PHE A N 1
ATOM 3064 C CA . PHE A 1 371 ? 25.75 -5.918 -6.008 1 92.06 371 PHE A CA 1
ATOM 3065 C C . PHE A 1 371 ? 26.031 -4.484 -5.582 1 92.06 371 PHE A C 1
ATOM 3067 O O . PHE A 1 371 ? 25.672 -3.539 -6.289 1 92.06 371 PHE A O 1
ATOM 3074 N N . LEU A 1 372 ? 26.719 -4.273 -4.477 1 88.94 372 LEU A N 1
ATOM 3075 C CA . LEU A 1 372 ? 27.047 -2.945 -3.967 1 88.94 372 LEU A CA 1
ATOM 3076 C C . LEU A 1 372 ? 27.984 -2.207 -4.914 1 88.94 372 LEU A C 1
ATOM 3078 O O . LEU A 1 372 ? 27.875 -0.988 -5.07 1 88.94 372 LEU A O 1
ATOM 3082 N N . GLN A 1 373 ? 28.812 -2.932 -5.535 1 85.56 373 GLN A N 1
ATOM 3083 C CA . GLN A 1 373 ? 29.766 -2.338 -6.457 1 85.56 373 GLN A CA 1
ATOM 3084 C C . GLN A 1 373 ? 29.094 -1.902 -7.754 1 85.56 373 GLN A C 1
ATOM 3086 O O . GLN A 1 373 ? 29.438 -0.869 -8.328 1 85.56 373 GLN A O 1
ATOM 3091 N N . ASN A 1 374 ? 28.203 -2.73 -8.203 1 85.75 374 ASN A N 1
ATOM 3092 C CA . ASN A 1 374 ? 27.547 -2.492 -9.484 1 85.75 374 ASN A CA 1
ATOM 3093 C C . ASN A 1 374 ? 26.516 -1.369 -9.391 1 85.75 374 ASN A C 1
ATOM 3095 O O . ASN A 1 374 ? 26.312 -0.633 -10.359 1 85.75 374 ASN A O 1
ATOM 3099 N N . PHE A 1 375 ? 25.828 -1.341 -8.32 1 78.19 375 PHE A N 1
ATOM 3100 C CA . PHE A 1 375 ? 24.719 -0.397 -8.203 1 78.19 375 PHE A CA 1
ATOM 3101 C C . PHE A 1 375 ? 24.984 0.623 -7.105 1 78.19 375 PHE A C 1
ATOM 3103 O O . PHE A 1 375 ? 25.25 0.253 -5.961 1 78.19 375 PHE A O 1
ATOM 3110 N N . SER A 1 376 ? 25.781 1.658 -7.461 1 67.31 376 SER A N 1
ATOM 3111 C CA . SER A 1 376 ? 26.234 2.654 -6.496 1 67.31 376 SER A CA 1
ATOM 3112 C C . SER A 1 376 ? 25.062 3.387 -5.859 1 67.31 376 SER A C 1
ATOM 3114 O O . SER A 1 376 ? 24.484 4.289 -6.469 1 67.31 376 SER A O 1
ATOM 3116 N N . PHE A 1 377 ? 24.531 2.84 -4.832 1 60.66 377 PHE A N 1
ATOM 3117 C CA . PHE A 1 377 ? 23.656 3.594 -3.957 1 60.66 377 PHE A CA 1
ATOM 3118 C C . PHE A 1 377 ? 24.391 4.742 -3.285 1 60.66 377 PHE A C 1
ATOM 3120 O O . PHE A 1 377 ? 25.609 4.652 -3.053 1 60.66 377 PHE A O 1
ATOM 3127 N N . ASN A 1 378 ? 23.969 5.992 -3.555 1 54.28 378 ASN A N 1
ATOM 3128 C CA . ASN A 1 378 ? 24.656 7.145 -2.98 1 54.28 378 ASN A CA 1
ATOM 3129 C C . ASN A 1 378 ? 25.078 6.887 -1.533 1 54.28 378 ASN A C 1
ATOM 3131 O O . ASN A 1 378 ? 24.219 6.617 -0.681 1 54.28 378 ASN A O 1
ATOM 3135 N N . ASN A 1 379 ? 26.109 6.07 -1.365 1 46.84 379 ASN A N 1
ATOM 3136 C CA . ASN A 1 379 ? 26.703 5.914 -0.042 1 46.84 379 ASN A CA 1
ATOM 3137 C C . ASN A 1 379 ? 26.859 7.262 0.66 1 46.84 379 ASN A C 1
ATOM 3139 O O . ASN A 1 379 ? 27.531 8.156 0.142 1 46.84 379 ASN A O 1
ATOM 3143 N N . VAL A 1 380 ? 25.859 7.809 1.235 1 38.66 380 VAL A N 1
ATOM 3144 C CA . VAL A 1 380 ? 26.156 8.922 2.131 1 38.66 380 VAL A CA 1
ATOM 3145 C C . VAL A 1 3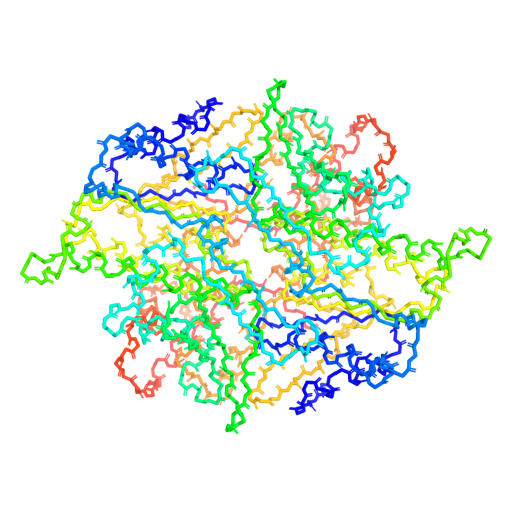80 ? 27.375 8.594 2.986 1 38.66 380 VAL A C 1
ATOM 3147 O O . VAL A 1 380 ? 27.359 7.648 3.773 1 38.66 380 VAL A O 1
ATOM 3150 N N . GLU A 1 381 ? 28.609 8.68 2.43 1 32.47 381 GLU A N 1
ATOM 3151 C CA . GLU A 1 381 ? 29.703 8.844 3.387 1 32.47 381 GLU A CA 1
ATOM 3152 C C . GLU A 1 381 ? 29.406 9.969 4.379 1 32.47 381 GLU A C 1
ATOM 3154 O O . GLU A 1 381 ? 28.875 11.008 4 1 32.47 381 GLU A O 1
ATOM 3159 N N . MET B 1 1 ? -1.242 -3.242 -29.562 1 63 1 MET B N 1
ATOM 3160 C CA . MET B 1 1 ? -2 -2.439 -28.609 1 63 1 MET B CA 1
ATOM 3161 C C . MET B 1 1 ? -3.471 -2.365 -29.016 1 63 1 MET B C 1
ATOM 3163 O O . MET B 1 1 ? -3.793 -2.1 -30.172 1 63 1 MET B O 1
ATOM 3167 N N . LYS B 1 2 ? -4.32 -2.973 -28.203 1 79.69 2 LYS B N 1
ATOM 3168 C CA . LYS B 1 2 ? -5.754 -2.957 -28.484 1 79.69 2 LYS B CA 1
ATOM 3169 C C . LYS B 1 2 ? -6.453 -1.844 -27.703 1 79.69 2 LYS B C 1
ATOM 3171 O O . LYS B 1 2 ? -6.246 -1.69 -26.5 1 79.69 2 LYS B O 1
ATOM 3176 N N . GLU B 1 3 ? -7.047 -1.016 -28.359 1 80.81 3 GLU B N 1
ATOM 3177 C CA . GLU B 1 3 ? -7.848 0.053 -27.766 1 80.81 3 GLU B CA 1
ATOM 3178 C C . GLU B 1 3 ? -9.305 -0.373 -27.609 1 80.81 3 GLU B C 1
ATOM 3180 O O . GLU B 1 3 ? -9.93 -0.833 -28.562 1 80.81 3 GLU B O 1
ATOM 3185 N N . LEU B 1 4 ? -9.727 -0.303 -26.359 1 84.38 4 LEU B N 1
ATOM 3186 C CA . LEU B 1 4 ? -11.086 -0.728 -26.062 1 84.38 4 LEU B CA 1
ATOM 3187 C C . LEU B 1 4 ? -11.891 0.417 -25.453 1 84.38 4 LEU B C 1
ATOM 3189 O O . LEU B 1 4 ? -11.344 1.237 -24.703 1 84.38 4 LEU B O 1
ATOM 3193 N N . ASN B 1 5 ? -13.148 0.492 -25.719 1 78.75 5 ASN B N 1
ATOM 3194 C CA . ASN B 1 5 ? -13.977 1.617 -25.297 1 78.75 5 ASN B CA 1
ATOM 3195 C C . ASN B 1 5 ? -14.602 1.363 -23.922 1 78.75 5 ASN B C 1
ATOM 3197 O O . ASN B 1 5 ? -14.938 2.307 -23.203 1 78.75 5 ASN B O 1
ATOM 3201 N N . ARG B 1 6 ? -14.875 0.098 -23.797 1 85.62 6 ARG B N 1
ATOM 3202 C CA . ARG B 1 6 ? -15.562 -0.234 -22.562 1 85.62 6 ARG B CA 1
ATOM 3203 C C . ARG B 1 6 ? -14.789 -1.29 -21.781 1 85.62 6 ARG B C 1
ATOM 3205 O O . ARG B 1 6 ? -14.117 -2.139 -22.359 1 85.62 6 ARG B O 1
ATOM 3212 N N . LEU B 1 7 ? -14.883 -1.262 -20.422 1 88.69 7 LEU B N 1
ATOM 3213 C CA . LEU B 1 7 ? -14.266 -2.254 -19.547 1 88.69 7 LEU B CA 1
ATOM 3214 C C . LEU B 1 7 ? -14.812 -3.648 -19.828 1 88.69 7 LEU B C 1
ATOM 3216 O O . LEU B 1 7 ? -14.094 -4.641 -19.688 1 88.69 7 LEU B O 1
ATOM 3220 N N . GLU B 1 8 ? -16.062 -3.727 -20.266 1 91.12 8 GLU B N 1
ATOM 3221 C CA . GLU B 1 8 ? -16.672 -4.996 -20.656 1 91.12 8 GLU B CA 1
ATOM 3222 C C . GLU B 1 8 ? -15.891 -5.664 -21.781 1 91.12 8 GLU B C 1
ATOM 3224 O O . GLU B 1 8 ? -15.758 -6.887 -21.828 1 91.12 8 GLU B O 1
ATOM 3229 N N . ASP B 1 9 ? -15.414 -4.82 -22.641 1 92.44 9 ASP B N 1
ATOM 3230 C CA . ASP B 1 9 ? -14.625 -5.344 -23.75 1 92.44 9 ASP B CA 1
ATOM 3231 C C . ASP B 1 9 ? -13.289 -5.906 -23.266 1 92.44 9 ASP B C 1
ATOM 3233 O O . ASP B 1 9 ? -12.766 -6.867 -23.828 1 92.44 9 ASP B O 1
ATOM 3237 N N . VAL B 1 10 ? -12.758 -5.25 -22.25 1 92.44 10 VAL B N 1
ATOM 3238 C CA . VAL B 1 10 ? -11.539 -5.773 -21.641 1 92.44 10 VAL B CA 1
ATOM 3239 C C . VAL B 1 10 ? -11.797 -7.16 -21.062 1 92.44 10 VAL B C 1
ATOM 3241 O O . VAL B 1 10 ? -10.992 -8.078 -21.234 1 92.44 10 VAL B O 1
ATOM 3244 N N . ALA B 1 11 ? -12.953 -7.328 -20.422 1 94.38 11 ALA B N 1
ATOM 3245 C CA . ALA B 1 11 ? -13.328 -8.617 -19.844 1 94.38 11 ALA B CA 1
ATOM 3246 C C . ALA B 1 11 ? -13.422 -9.695 -20.922 1 94.38 11 ALA B C 1
ATOM 3248 O O . ALA B 1 11 ? -12.945 -10.812 -20.719 1 94.38 11 ALA B O 1
ATOM 3249 N N . VAL B 1 12 ? -13.992 -9.336 -22.047 1 94.69 12 VAL B N 1
ATOM 3250 C CA . VAL B 1 12 ? -14.148 -10.281 -23.156 1 94.69 12 VAL B CA 1
ATOM 3251 C C . VAL B 1 12 ? -12.781 -10.672 -23.703 1 94.69 12 VAL B C 1
ATOM 3253 O O . VAL B 1 12 ? -12.539 -11.844 -24 1 94.69 12 VAL B O 1
ATOM 3256 N N . GLU B 1 13 ? -11.922 -9.688 -23.797 1 92.75 13 GLU B N 1
ATOM 3257 C CA . GLU B 1 13 ? -10.578 -9.953 -24.312 1 92.75 13 GLU B CA 1
ATOM 3258 C C . GLU B 1 13 ? -9.82 -10.906 -23.391 1 92.75 13 GLU B C 1
ATOM 3260 O O . GLU B 1 13 ? -9.094 -11.789 -23.859 1 92.75 13 GLU B O 1
ATOM 3265 N N . LEU B 1 14 ? -9.984 -10.711 -22.125 1 93.62 14 LEU B N 1
ATOM 3266 C CA . LEU B 1 14 ? -9.312 -11.57 -21.156 1 93.62 14 LEU B CA 1
ATOM 3267 C C . LEU B 1 14 ? -9.867 -12.984 -21.219 1 93.62 14 LEU B C 1
ATOM 3269 O O . LEU B 1 14 ? -9.109 -13.961 -21.141 1 93.62 14 LEU B O 1
ATOM 3273 N N . ARG B 1 15 ? -11.172 -13.078 -21.344 1 94 15 ARG B N 1
ATOM 3274 C CA . ARG B 1 15 ? -11.812 -14.391 -21.453 1 94 15 ARG B CA 1
ATOM 3275 C C . ARG B 1 15 ? -11.312 -15.133 -22.688 1 94 15 ARG B C 1
ATOM 3277 O O . ARG B 1 15 ? -11.047 -16.344 -22.625 1 94 15 ARG B O 1
ATOM 3284 N N . ASP B 1 16 ? -11.109 -14.406 -23.734 1 92 16 ASP B N 1
ATOM 3285 C CA . ASP B 1 16 ? -10.82 -15.031 -25.031 1 92 16 ASP B CA 1
ATOM 3286 C C . ASP B 1 16 ? -9.328 -15.281 -25.188 1 92 16 ASP B C 1
ATOM 3288 O O . ASP B 1 16 ? -8.898 -15.93 -26.156 1 92 16 ASP B O 1
ATOM 3292 N N . SER B 1 17 ? -8.586 -14.781 -24.297 1 88 17 SER B N 1
ATOM 3293 C CA . SER B 1 17 ? -7.152 -15.039 -24.359 1 88 17 SER B CA 1
ATOM 3294 C C . SER B 1 17 ? -6.84 -16.516 -24.172 1 88 17 SER B C 1
ATOM 3296 O O . SER B 1 17 ? -7.555 -17.219 -23.438 1 88 17 SER B O 1
ATOM 3298 N N . SER B 1 18 ? -5.816 -17.031 -24.75 1 83.81 18 SER B N 1
ATOM 3299 C CA . SER B 1 18 ? -5.566 -18.453 -24.906 1 83.81 18 SER B CA 1
ATOM 3300 C C . SER B 1 18 ? -4.977 -19.047 -23.625 1 83.81 18 SER B C 1
ATOM 3302 O O . SER B 1 18 ? -5.336 -20.156 -23.234 1 83.81 18 SER B O 1
ATOM 3304 N N . LYS B 1 19 ? -4.176 -18.359 -22.922 1 88.88 19 LYS B N 1
ATOM 3305 C CA . LYS B 1 19 ? -3.498 -18.969 -21.781 1 88.88 19 LYS B CA 1
ATOM 3306 C C . LYS B 1 19 ? -4.426 -19.047 -20.578 1 88.88 19 LYS B C 1
ATOM 3308 O O . LYS B 1 19 ? -5.316 -18.203 -20.406 1 88.88 19 LYS B O 1
ATOM 3313 N N . ASN B 1 20 ? -4.211 -20.031 -19.781 1 94.12 20 ASN B N 1
ATOM 3314 C CA . ASN B 1 20 ? -5.016 -20.234 -18.578 1 94.12 20 ASN B CA 1
ATOM 3315 C C . ASN B 1 20 ? -4.762 -19.141 -17.547 1 94.12 20 ASN B C 1
ATOM 3317 O O . ASN B 1 20 ? -5.633 -18.828 -16.734 1 94.12 20 ASN B O 1
ATOM 3321 N N . ILE B 1 21 ? -3.557 -18.578 -17.562 1 95.38 21 ILE B N 1
ATOM 3322 C CA . ILE B 1 21 ? -3.188 -17.547 -16.594 1 95.38 21 ILE B CA 1
ATOM 3323 C C . ILE B 1 21 ? -3.029 -16.203 -17.297 1 95.38 21 ILE B C 1
ATOM 3325 O O . ILE B 1 21 ? -2.264 -16.094 -18.266 1 95.38 21 ILE B O 1
ATOM 3329 N N . LYS B 1 22 ? -3.826 -15.234 -16.906 1 95.19 22 LYS B N 1
ATOM 3330 C CA . LYS B 1 22 ? -3.729 -13.867 -17.406 1 95.19 22 LYS B CA 1
ATOM 3331 C C . LYS B 1 22 ? -3.283 -12.906 -16.312 1 95.19 22 LYS B C 1
ATOM 3333 O O . LYS B 1 22 ? -3.91 -12.828 -15.25 1 95.19 22 LYS B O 1
ATOM 3338 N N . LEU B 1 23 ? -2.186 -12.258 -16.516 1 93.19 23 LEU B N 1
ATOM 3339 C CA . LEU B 1 23 ? -1.665 -11.242 -15.609 1 93.19 23 LEU B CA 1
ATOM 3340 C C . LEU B 1 23 ? -1.9 -9.844 -16.172 1 93.19 23 LEU B C 1
ATOM 3342 O O . LEU B 1 23 ? -1.509 -9.547 -17.297 1 93.19 23 LEU B O 1
ATOM 3346 N N . VAL B 1 24 ? -2.572 -8.984 -15.383 1 91.94 24 VAL B N 1
ATOM 3347 C CA . VAL B 1 24 ? -2.904 -7.641 -15.844 1 91.94 24 VAL B CA 1
ATOM 3348 C C . VAL B 1 24 ? -2.342 -6.605 -14.875 1 91.94 24 VAL B C 1
ATOM 3350 O O . VAL B 1 24 ? -2.715 -6.582 -13.695 1 91.94 24 VAL B O 1
ATOM 3353 N N . TYR B 1 25 ? -1.427 -5.832 -15.336 1 88.88 25 TYR B N 1
ATOM 3354 C CA . TYR B 1 25 ? -1.053 -4.629 -14.594 1 88.88 25 TYR B CA 1
ATOM 3355 C C . TYR B 1 25 ? -1.958 -3.459 -14.961 1 88.88 25 TYR B C 1
ATOM 3357 O O . TYR B 1 25 ? -2.092 -3.115 -16.141 1 88.88 25 TYR B O 1
ATOM 3365 N N . ALA B 1 26 ? -2.629 -2.969 -13.945 1 84.94 26 ALA B N 1
ATOM 3366 C CA . ALA B 1 26 ? -3.496 -1.812 -14.148 1 84.94 26 ALA B CA 1
ATOM 3367 C C . ALA B 1 26 ? -3.252 -0.746 -13.086 1 84.94 26 ALA B C 1
ATOM 3369 O O . ALA B 1 26 ? -3.191 -1.053 -11.891 1 84.94 26 ALA B O 1
ATOM 3370 N N . PHE B 1 27 ? -3.172 0.501 -13.523 1 73.25 27 PHE B N 1
ATOM 3371 C CA . PHE B 1 27 ? -2.949 1.613 -12.609 1 73.25 27 PHE B CA 1
ATOM 3372 C C . PHE B 1 27 ? -4.16 1.817 -11.703 1 73.25 27 PHE B C 1
ATOM 3374 O O . PHE B 1 27 ? -5.254 1.34 -12.008 1 73.25 27 PHE B O 1
ATOM 3381 N N . ASN B 1 28 ? -3.896 2.424 -10.594 1 65.88 28 ASN B N 1
ATOM 3382 C CA . ASN B 1 28 ? -5.012 2.725 -9.703 1 65.88 28 ASN B CA 1
ATOM 3383 C C . ASN B 1 28 ? -6.055 3.604 -10.391 1 65.88 28 ASN B C 1
ATOM 3385 O O . ASN B 1 28 ? -5.707 4.523 -11.133 1 65.88 28 ASN B O 1
ATOM 3389 N N . GLY B 1 29 ? -7.238 3.295 -10.188 1 71.25 29 GLY B N 1
ATOM 3390 C CA . GLY B 1 29 ? -8.312 4.09 -10.766 1 71.25 29 GLY B CA 1
ATOM 3391 C C . GLY B 1 29 ? -8.734 3.623 -12.141 1 71.25 29 GLY B C 1
ATOM 3392 O O . GLY B 1 29 ? -9.648 4.191 -12.742 1 71.25 29 GLY B O 1
ATOM 3393 N N . THR B 1 30 ? -8.047 2.539 -12.609 1 77.62 30 THR B N 1
ATOM 3394 C CA . THR B 1 30 ? -8.375 2.043 -13.945 1 77.62 30 THR B CA 1
ATOM 3395 C C . THR B 1 30 ? -9.656 1.216 -13.922 1 77.62 30 THR B C 1
ATOM 3397 O O . THR B 1 30 ? -10.266 0.966 -14.961 1 77.62 30 THR B O 1
ATOM 3400 N N . GLY B 1 31 ? -10.07 0.815 -12.766 1 84.19 31 GLY B N 1
ATOM 3401 C CA . GLY B 1 31 ? -11.312 0.063 -12.648 1 84.19 31 GLY B CA 1
ATOM 3402 C C . GLY B 1 31 ? -11.094 -1.432 -12.508 1 84.19 31 GLY B C 1
ATOM 3403 O O . GLY B 1 31 ? -11.852 -2.23 -13.055 1 84.19 31 GLY B O 1
ATOM 3404 N N . LYS B 1 32 ? -10.031 -1.819 -11.805 1 88.94 32 LYS B N 1
ATOM 3405 C CA . LYS B 1 32 ? -9.719 -3.234 -11.633 1 88.94 32 LYS B CA 1
ATOM 3406 C C . LYS B 1 32 ? -10.836 -3.969 -10.906 1 88.94 32 LYS B C 1
ATOM 3408 O O . LYS B 1 32 ? -11.266 -5.047 -11.336 1 88.94 32 LYS B O 1
ATOM 3413 N N . THR B 1 33 ? -11.297 -3.396 -9.836 1 88.06 33 THR B N 1
ATOM 3414 C CA . THR B 1 33 ? -12.359 -4.031 -9.062 1 88.06 33 THR B CA 1
ATOM 3415 C C . THR B 1 33 ? -13.625 -4.172 -9.898 1 88.06 33 THR B C 1
ATOM 3417 O O . THR B 1 33 ? -14.281 -5.215 -9.883 1 88.06 33 THR B O 1
ATOM 3420 N N . ARG B 1 34 ? -13.93 -3.188 -10.68 1 87.94 34 ARG B N 1
ATOM 3421 C CA . ARG B 1 34 ? -15.078 -3.24 -11.578 1 87.94 34 ARG B CA 1
ATOM 3422 C C . ARG B 1 34 ? -14.891 -4.32 -12.641 1 87.94 34 ARG B C 1
ATOM 3424 O O . ARG B 1 34 ? -15.836 -5.039 -12.977 1 87.94 34 ARG B O 1
ATOM 3431 N N . LEU B 1 35 ? -13.695 -4.332 -13.125 1 92.38 35 LEU B N 1
ATOM 3432 C CA . LEU B 1 35 ? -13.375 -5.352 -14.125 1 92.38 35 LEU B CA 1
ATOM 3433 C C . LEU B 1 35 ? -13.633 -6.75 -13.57 1 92.38 35 LEU B C 1
ATOM 3435 O O . LEU B 1 35 ? -14.188 -7.605 -14.266 1 92.38 35 LEU B O 1
ATOM 3439 N N . SER B 1 36 ? -13.258 -7.023 -12.312 1 93.31 36 SER B N 1
ATOM 3440 C CA . SER B 1 36 ? -13.453 -8.336 -11.703 1 93.31 36 SER B CA 1
ATOM 3441 C C . SER B 1 36 ? -14.93 -8.68 -11.602 1 93.31 36 SER B C 1
ATOM 3443 O O . SER B 1 36 ? -15.328 -9.828 -11.844 1 93.31 36 SER B O 1
ATOM 3445 N N . MET B 1 37 ? -15.781 -7.75 -11.312 1 89.12 37 MET B N 1
ATOM 3446 C CA . MET B 1 37 ? -17.219 -7.992 -11.211 1 89.12 37 MET B CA 1
ATOM 3447 C C . MET B 1 37 ? -17.844 -8.172 -12.586 1 89.12 37 MET B C 1
ATOM 3449 O O . MET B 1 37 ? -18.719 -9.008 -12.766 1 89.12 37 MET B O 1
ATOM 3453 N N . LEU B 1 38 ? -17.391 -7.348 -13.547 1 91.12 38 LEU B N 1
ATOM 3454 C CA . LEU B 1 38 ? -17.875 -7.496 -14.922 1 91.12 38 LEU B CA 1
ATOM 3455 C C . LEU B 1 38 ? -17.531 -8.875 -15.469 1 91.12 38 LEU B C 1
ATOM 3457 O O . LEU B 1 38 ? -18.344 -9.5 -16.156 1 91.12 38 LEU B O 1
ATOM 3461 N N . PHE B 1 39 ? -16.359 -9.281 -15.125 1 94.56 39 PHE B N 1
ATOM 3462 C CA . PHE B 1 39 ? -15.93 -10.594 -15.578 1 94.56 39 PHE B CA 1
ATOM 3463 C C . PHE B 1 39 ? -16.781 -11.688 -14.938 1 94.56 39 PHE B C 1
ATOM 3465 O O . PHE B 1 39 ? -17.156 -12.656 -15.602 1 94.56 39 PHE B O 1
ATOM 3472 N N . LYS B 1 40 ? -17.047 -11.562 -13.664 1 91.62 40 LYS B N 1
ATOM 3473 C CA . LYS B 1 40 ? -17.922 -12.5 -12.977 1 91.62 40 LYS B CA 1
ATOM 3474 C C . LYS B 1 40 ? -19.281 -12.609 -13.68 1 91.62 40 LYS B C 1
ATOM 3476 O O . LYS B 1 40 ? -19.766 -13.719 -13.914 1 91.62 40 LYS B O 1
ATOM 3481 N N . ASN B 1 41 ? -19.797 -11.5 -14.07 1 89.81 41 ASN B N 1
ATOM 3482 C CA . ASN B 1 41 ? -21.094 -11.477 -14.734 1 89.81 41 ASN B CA 1
ATOM 3483 C C . ASN B 1 41 ? -21.016 -12.07 -16.141 1 89.81 41 ASN B C 1
ATOM 3485 O O . ASN B 1 41 ? -21.984 -12.656 -16.625 1 89.81 41 ASN B O 1
ATOM 3489 N N . LEU B 1 42 ? -19.906 -11.852 -16.734 1 92.69 42 LEU B N 1
ATOM 3490 C CA . LEU B 1 42 ? -19.672 -12.406 -18.078 1 92.69 42 LEU B CA 1
ATOM 3491 C C . LEU B 1 42 ? -19.656 -13.93 -18.031 1 92.69 42 LEU B C 1
ATOM 3493 O O . LEU B 1 42 ? -20.219 -14.578 -18.906 1 92.69 42 LEU B O 1
ATOM 3497 N N . ILE B 1 43 ? -19.062 -14.5 -17.016 1 92.19 43 ILE B N 1
ATOM 3498 C CA . ILE B 1 43 ? -18.875 -15.938 -16.922 1 92.19 43 ILE B CA 1
ATOM 3499 C C . ILE B 1 43 ? -20.125 -16.578 -16.297 1 92.19 43 ILE B C 1
ATOM 3501 O O . ILE B 1 43 ? -20.5 -17.688 -16.672 1 92.19 43 ILE B O 1
ATOM 3505 N N . GLN B 1 44 ? -20.656 -15.852 -15.312 1 87.69 44 GLN B N 1
ATOM 3506 C CA . GLN B 1 44 ? -21.828 -16.359 -14.609 1 87.69 44 GLN B CA 1
ATOM 3507 C C . GLN B 1 44 ? -22.906 -15.273 -14.5 1 87.69 44 GLN B C 1
ATOM 3509 O O . GLN B 1 44 ? -23.031 -14.609 -13.469 1 87.69 44 GLN B O 1
ATOM 3514 N N . PRO B 1 45 ? -23.688 -15.211 -15.508 1 76.62 45 PRO B N 1
ATOM 3515 C CA . PRO B 1 45 ? -24.75 -14.195 -15.477 1 76.62 45 PRO B CA 1
ATOM 3516 C C . PRO B 1 45 ? -25.781 -14.445 -14.383 1 76.62 45 PRO B C 1
ATOM 3518 O O . PRO B 1 45 ? -25.969 -15.586 -13.961 1 76.62 45 PRO B O 1
ATOM 3521 N N . GLN B 1 46 ? -26.25 -13.406 -13.789 1 65.75 46 GLN B N 1
ATOM 3522 C CA . GLN B 1 46 ? -27.203 -13.445 -12.688 1 65.75 46 GLN B CA 1
ATOM 3523 C C . GLN B 1 46 ? -28.391 -14.359 -13.008 1 65.75 46 GLN B C 1
ATOM 3525 O O . GLN B 1 46 ? -28.922 -15.031 -12.117 1 65.75 46 GLN B O 1
ATOM 3530 N N . ILE B 1 47 ? -28.844 -14.234 -14.195 1 54.62 47 ILE B N 1
ATOM 3531 C CA . ILE B 1 47 ? -30 -15.023 -14.602 1 54.62 47 ILE B CA 1
ATOM 3532 C C . ILE B 1 47 ? -29.75 -16.5 -14.305 1 54.62 47 ILE B C 1
ATOM 3534 O O . ILE B 1 47 ? -30.672 -17.219 -13.906 1 54.62 47 ILE B O 1
ATOM 3538 N N . ASP B 1 48 ? -28.688 -16.891 -14.398 1 50.56 48 ASP B N 1
ATOM 3539 C CA . ASP B 1 48 ? -28.344 -18.281 -14.164 1 50.56 48 ASP B CA 1
ATOM 3540 C C . ASP B 1 48 ? -28.422 -18.641 -12.68 1 50.56 48 ASP B C 1
ATOM 3542 O O . ASP B 1 48 ? -28.797 -19.766 -12.32 1 50.56 48 ASP B O 1
ATOM 3546 N N . ILE B 1 49 ? -28.188 -17.656 -11.812 1 52.97 49 ILE B N 1
ATOM 3547 C CA . ILE B 1 49 ? -28.203 -17.875 -10.367 1 52.97 49 ILE B CA 1
ATOM 3548 C C . ILE B 1 49 ? -29.641 -18.047 -9.891 1 52.97 49 ILE B C 1
ATOM 3550 O O . ILE B 1 49 ? -29.922 -18.891 -9.031 1 52.97 49 ILE B O 1
ATOM 3554 N N . GLU B 1 50 ? -30.594 -17.203 -10.43 1 44.84 50 GLU B N 1
ATOM 3555 C CA . GLU B 1 50 ? -31.984 -17.328 -10 1 44.84 50 GLU B CA 1
ATOM 3556 C C . GLU B 1 50 ? -32.594 -18.656 -10.438 1 44.84 50 GLU B C 1
ATOM 3558 O O . GLU B 1 50 ? -33.562 -19.141 -9.836 1 44.84 50 GLU B O 1
ATOM 3563 N N . ALA B 1 51 ? -32.188 -19.109 -11.633 1 43.19 51 ALA B N 1
ATOM 3564 C CA . ALA B 1 51 ? -32.938 -20.203 -12.242 1 43.19 51 ALA B CA 1
ATOM 3565 C C . ALA B 1 51 ? -32.75 -21.5 -11.453 1 43.19 51 ALA B C 1
ATOM 3567 O O . ALA B 1 51 ? -33.531 -22.438 -11.594 1 43.19 51 ALA B O 1
ATOM 3568 N N . GLY B 1 52 ? -31.938 -21.922 -10.57 1 39.94 52 GLY B N 1
ATOM 3569 C CA . GLY B 1 52 ? -32 -23.219 -9.898 1 39.94 52 GLY B CA 1
ATOM 3570 C C . GLY B 1 52 ? -30.984 -23.375 -8.789 1 39.94 52 GLY B C 1
ATOM 3571 O O . GLY B 1 52 ? -30.047 -22.578 -8.688 1 39.94 52 GLY B O 1
ATOM 3572 N N . ALA B 1 53 ? -31.203 -24.359 -7.676 1 42.84 53 ALA B N 1
ATOM 3573 C CA . ALA B 1 53 ? -30.719 -24.859 -6.391 1 42.84 53 ALA B CA 1
ATOM 3574 C C . ALA B 1 53 ? -29.203 -24.953 -6.371 1 42.84 53 ALA B C 1
ATOM 3576 O O . ALA B 1 53 ? -28.562 -24.578 -5.383 1 42.84 53 ALA B O 1
ATOM 3577 N N . ASN B 1 54 ? -28.578 -25.891 -7.188 1 44.56 54 ASN B N 1
ATOM 3578 C CA . ASN B 1 54 ? -27.219 -26.391 -7.055 1 44.56 54 ASN B CA 1
ATOM 3579 C C . ASN B 1 54 ? -26.219 -25.469 -7.73 1 44.56 54 ASN B C 1
ATOM 3581 O O . ASN B 1 54 ? -25.531 -25.875 -8.672 1 44.56 54 ASN B O 1
ATOM 3585 N N . PHE B 1 55 ? -26.469 -24.234 -7.855 1 50.34 55 PHE B N 1
ATOM 3586 C CA . PHE B 1 55 ? -25.703 -23.266 -8.617 1 50.34 55 PHE B CA 1
ATOM 3587 C C . PHE B 1 55 ? -24.234 -23.281 -8.195 1 50.34 55 PHE B C 1
ATOM 3589 O O . PHE B 1 55 ? -23.891 -22.875 -7.086 1 50.34 55 PHE B O 1
ATOM 3596 N N . LEU B 1 56 ? -23.594 -24.172 -8.828 1 59.38 56 LEU B N 1
ATOM 3597 C CA . LEU B 1 56 ? -22.156 -24.297 -8.617 1 59.38 56 LEU B CA 1
ATOM 3598 C C . LEU B 1 56 ? -21.422 -23.094 -9.211 1 59.38 56 LEU B C 1
ATOM 3600 O O . LEU B 1 56 ? -21.734 -22.656 -10.32 1 59.38 56 LEU B O 1
ATOM 3604 N N . LYS B 1 57 ? -20.703 -22.359 -8.523 1 80.94 57 LYS B N 1
ATOM 3605 C CA . LYS B 1 57 ? -19.969 -21.141 -8.867 1 80.94 57 LYS B CA 1
ATOM 3606 C C . LYS B 1 57 ? -18.922 -21.406 -9.938 1 80.94 57 LYS B C 1
ATOM 3608 O O . LYS B 1 57 ? -18.141 -22.359 -9.82 1 80.94 57 LYS B O 1
ATOM 3613 N N . LYS B 1 58 ? -19.141 -20.797 -11.164 1 91.62 58 LYS B N 1
ATOM 3614 C CA . LYS B 1 58 ? -18.172 -20.922 -12.25 1 91.62 58 LYS B CA 1
ATOM 3615 C C . LYS B 1 58 ? -16.969 -20 -12.039 1 91.62 58 LYS B C 1
ATOM 3617 O O . LYS B 1 58 ? -15.938 -20.156 -12.695 1 91.62 58 LYS B O 1
ATOM 3622 N N . ILE B 1 59 ? -17.188 -19.094 -11.141 1 93.88 59 ILE B N 1
ATOM 3623 C CA . ILE B 1 59 ? -16.094 -18.156 -10.914 1 93.88 59 ILE B CA 1
ATOM 3624 C C . ILE B 1 59 ? -16.016 -17.797 -9.43 1 93.88 59 ILE B C 1
ATOM 3626 O O . ILE B 1 59 ? -17.031 -17.641 -8.773 1 93.88 59 ILE B O 1
ATOM 3630 N N . LEU B 1 60 ? -14.812 -17.828 -8.938 1 92.38 60 LEU B N 1
ATOM 3631 C CA . LEU B 1 60 ? -14.469 -17.297 -7.621 1 92.38 60 LEU B CA 1
ATOM 3632 C C . LEU B 1 60 ? -13.609 -16.047 -7.75 1 92.38 60 LEU B C 1
ATOM 3634 O O . LEU B 1 60 ? -12.859 -15.898 -8.719 1 92.38 60 LEU B O 1
ATOM 3638 N N . TYR B 1 61 ? -13.82 -15.102 -6.832 1 93.12 61 TYR B N 1
ATOM 3639 C CA . TYR B 1 61 ? -13.016 -13.891 -6.945 1 93.12 61 TYR B CA 1
ATOM 3640 C C . TYR B 1 61 ? -12.492 -13.453 -5.578 1 93.12 61 TYR B C 1
ATOM 3642 O O . TYR B 1 61 ? -13.117 -13.734 -4.551 1 93.12 61 TYR B O 1
ATOM 3650 N N . TYR B 1 62 ? -11.32 -12.891 -5.59 1 94.38 62 TYR B N 1
ATOM 3651 C CA . TYR B 1 62 ? -10.742 -12.133 -4.488 1 94.38 62 TYR B CA 1
ATOM 3652 C C . TYR B 1 62 ? -10.586 -10.664 -4.859 1 94.38 62 TYR B C 1
ATOM 3654 O O . TYR B 1 62 ? -9.852 -10.32 -5.789 1 94.38 62 TYR B O 1
ATOM 3662 N N . ASN B 1 63 ? -11.305 -9.844 -4.238 1 92.69 63 ASN B N 1
ATOM 3663 C CA . ASN B 1 63 ? -11.227 -8.406 -4.469 1 92.69 63 ASN B CA 1
ATOM 3664 C C . ASN B 1 63 ? -11.711 -7.613 -3.258 1 92.69 63 ASN B C 1
ATOM 3666 O O . ASN B 1 63 ? -11.742 -8.141 -2.143 1 92.69 63 ASN B O 1
ATOM 3670 N N . ALA B 1 64 ? -11.953 -6.371 -3.418 1 90.19 64 ALA B N 1
ATOM 3671 C CA . ALA B 1 64 ? -12.383 -5.512 -2.316 1 90.19 64 ALA B CA 1
ATOM 3672 C C . ALA B 1 64 ? -13.664 -6.039 -1.681 1 90.19 64 ALA B C 1
ATOM 3674 O O . ALA B 1 64 ? -13.867 -5.91 -0.471 1 90.19 64 ALA B O 1
ATOM 3675 N N . PHE B 1 65 ? -14.547 -6.672 -2.463 1 89.88 65 PHE B N 1
ATOM 3676 C CA . PHE B 1 65 ? -15.781 -7.238 -1.936 1 89.88 65 PHE B CA 1
ATOM 3677 C C . PHE B 1 65 ? -15.484 -8.398 -0.992 1 89.88 65 PHE B C 1
ATOM 3679 O O . PHE B 1 65 ? -16.188 -8.586 0.009 1 89.88 65 PHE B O 1
ATOM 3686 N N . THR B 1 66 ? -14.477 -9.18 -1.316 1 91.62 66 THR B N 1
ATOM 3687 C CA . THR B 1 66 ? -14.047 -10.281 -0.459 1 91.62 66 THR B CA 1
ATOM 3688 C C . THR B 1 66 ? -13.516 -9.75 0.871 1 91.62 66 THR B C 1
ATOM 3690 O O . THR B 1 66 ? -13.852 -10.273 1.933 1 91.62 66 THR B O 1
ATOM 3693 N N . GLU B 1 67 ? -12.734 -8.688 0.792 1 90.94 67 GLU B N 1
ATOM 3694 C CA . GLU B 1 67 ? -12.172 -8.086 1.998 1 90.94 67 GLU B CA 1
ATOM 3695 C C . GLU B 1 67 ? -13.273 -7.523 2.895 1 90.94 67 GLU B C 1
ATOM 3697 O O . GLU B 1 67 ? -13.172 -7.59 4.121 1 90.94 67 GLU B O 1
ATOM 3702 N N . ASP B 1 68 ? -14.328 -7.062 2.246 1 92.12 68 ASP B N 1
ATOM 3703 C CA . ASP B 1 68 ? -15.414 -6.418 2.973 1 92.12 68 ASP B CA 1
ATOM 3704 C C . ASP B 1 68 ? -16.25 -7.441 3.736 1 92.12 68 ASP B C 1
ATOM 3706 O O . ASP B 1 68 ? -17.109 -7.078 4.551 1 92.12 68 ASP B O 1
ATOM 3710 N N . LEU B 1 69 ? -16.016 -8.727 3.459 1 92 69 LEU B N 1
ATOM 3711 C CA . LEU B 1 69 ? -16.703 -9.758 4.223 1 92 69 LEU B CA 1
ATOM 3712 C C . LEU B 1 69 ? -16.188 -9.805 5.66 1 92 69 LEU B C 1
ATOM 3714 O O . LEU B 1 69 ? -16.797 -10.461 6.516 1 92 69 LEU B O 1
ATOM 3718 N N . PHE B 1 70 ? -15.102 -9.086 5.895 1 92.62 70 PHE B N 1
ATOM 3719 C CA . PHE B 1 70 ? -14.492 -9 7.215 1 92.62 70 PHE B CA 1
ATOM 3720 C C . PHE B 1 70 ? -14.594 -7.582 7.766 1 92.62 70 PHE B C 1
ATOM 3722 O O . PHE B 1 70 ? -14.18 -6.625 7.109 1 92.62 70 PHE B O 1
ATOM 3729 N N . THR B 1 71 ? -15.156 -7.426 8.945 1 93.25 71 THR B N 1
ATOM 3730 C CA . THR B 1 71 ? -15.305 -6.109 9.555 1 93.25 71 THR B CA 1
ATOM 3731 C C . THR B 1 71 ? -14.914 -6.152 11.031 1 93.25 71 THR B C 1
ATOM 3733 O O . THR B 1 71 ? -15.219 -7.113 11.734 1 93.25 71 THR B O 1
ATOM 3736 N N . TRP B 1 72 ? -14.273 -5.102 11.484 1 93.56 72 TRP B N 1
ATOM 3737 C CA . TRP B 1 72 ? -13.773 -5.09 12.859 1 93.56 72 TRP B CA 1
ATOM 3738 C C . TRP B 1 72 ? -14.875 -4.688 13.836 1 93.56 72 TRP B C 1
ATOM 3740 O O . TRP B 1 72 ? -15.625 -3.744 13.586 1 93.56 72 TRP B O 1
ATOM 3750 N N . ASP B 1 73 ? -15.031 -5.43 14.828 1 92.25 73 ASP B N 1
ATOM 3751 C CA . ASP B 1 73 ? -15.625 -5.008 16.094 1 92.25 73 ASP B CA 1
ATOM 3752 C C . ASP B 1 73 ? -14.555 -4.652 17.109 1 92.25 73 ASP B C 1
ATOM 3754 O O . ASP B 1 73 ? -14.016 -5.531 17.797 1 92.25 73 ASP B O 1
ATOM 3758 N N . ASN B 1 74 ? -14.273 -3.357 17.25 1 87.88 74 ASN B N 1
ATOM 3759 C CA . ASN B 1 74 ? -13.133 -2.896 18.047 1 87.88 74 ASN B CA 1
ATOM 3760 C C . ASN B 1 74 ? -13.516 -2.705 19.5 1 87.88 74 ASN B C 1
ATOM 3762 O O . ASN B 1 74 ? -12.68 -2.324 20.328 1 87.88 74 ASN B O 1
ATOM 3766 N N . ASP B 1 75 ? -14.703 -3.051 19.859 1 79.5 75 ASP B N 1
ATOM 3767 C CA . ASP B 1 75 ? -15.164 -2.83 21.234 1 79.5 75 ASP B CA 1
ATOM 3768 C C . ASP B 1 75 ? -14.734 -1.455 21.734 1 79.5 75 ASP B C 1
ATOM 3770 O O . ASP B 1 75 ? -14.094 -1.346 22.797 1 79.5 75 ASP B O 1
ATOM 3774 N N . LEU B 1 76 ? -15.07 -0.424 21.031 1 71.94 76 LEU B N 1
ATOM 3775 C CA . LEU B 1 76 ? -14.578 0.927 21.266 1 71.94 76 LEU B CA 1
ATOM 3776 C C . LEU B 1 76 ? -14.93 1.395 22.672 1 71.94 76 LEU B C 1
ATOM 3778 O O . LEU B 1 76 ? -14.227 2.23 23.25 1 71.94 76 LEU B O 1
ATOM 3782 N N . GLU B 1 77 ? -15.953 0.78 23.203 1 71.69 77 GLU B N 1
ATOM 3783 C CA . GLU B 1 77 ? -16.391 1.184 24.531 1 71.69 77 GLU B CA 1
ATOM 3784 C C . GLU B 1 77 ? -15.461 0.646 25.625 1 71.69 77 GLU B C 1
ATOM 3786 O O . GLU B 1 77 ? -15.062 1.384 26.516 1 71.69 77 GLU B O 1
ATOM 3791 N N . ASN B 1 78 ? -15.07 -0.608 25.469 1 75.44 78 ASN B N 1
ATOM 3792 C CA . ASN B 1 78 ? -14.273 -1.248 26.516 1 75.44 78 ASN B CA 1
ATOM 3793 C C . ASN B 1 78 ? -12.836 -1.495 26.047 1 75.44 78 ASN B C 1
ATOM 3795 O O . ASN B 1 78 ? -11.922 -1.582 26.859 1 75.44 78 ASN B O 1
ATOM 3799 N N . GLY B 1 79 ? -12.711 -1.578 24.766 1 74.5 79 GLY B N 1
ATOM 3800 C CA . GLY B 1 79 ? -11.398 -1.78 24.188 1 74.5 79 GLY B CA 1
ATOM 3801 C C . GLY B 1 79 ? -10.789 -3.123 24.531 1 74.5 79 GLY B C 1
ATOM 3802 O O . GLY B 1 79 ? -9.57 -3.299 24.453 1 74.5 79 GLY B O 1
ATOM 3803 N N . SER B 1 80 ? -11.539 -4.07 25 1 78.06 80 SER B N 1
ATOM 3804 C CA . SER B 1 80 ? -10.977 -5.305 25.531 1 78.06 80 SER B CA 1
ATOM 3805 C C . SER B 1 80 ? -11.281 -6.488 24.625 1 78.06 80 SER B C 1
ATOM 3807 O O . SER B 1 80 ? -10.516 -7.453 24.578 1 78.06 80 SER B O 1
ATOM 3809 N N . GLU B 1 81 ? -12.359 -6.434 23.953 1 86.5 81 GLU B N 1
ATOM 3810 C CA . GLU B 1 81 ? -12.758 -7.578 23.141 1 86.5 81 GLU B CA 1
ATOM 3811 C C . GLU B 1 81 ? -12.781 -7.215 21.656 1 86.5 81 GLU B C 1
ATOM 3813 O O . GLU B 1 81 ? -13.852 -7.137 21.047 1 86.5 81 GLU B O 1
ATOM 3818 N N . ARG B 1 82 ? -11.609 -7.18 21.156 1 91.88 82 ARG B N 1
ATOM 3819 C CA . ARG B 1 82 ? -11.508 -6.859 19.734 1 91.88 82 ARG B CA 1
ATOM 3820 C C . ARG B 1 82 ? -11.531 -8.125 18.891 1 91.88 82 ARG B C 1
ATOM 3822 O O . ARG B 1 82 ? -10.859 -9.109 19.219 1 91.88 82 ARG B O 1
ATOM 3829 N N . LYS B 1 83 ? -12.391 -8.125 17.938 1 94.81 83 LYS B N 1
ATOM 3830 C CA . LYS B 1 83 ? -12.5 -9.281 17.062 1 94.81 83 LYS B CA 1
ATOM 3831 C C . LYS B 1 83 ? -12.828 -8.852 15.625 1 94.81 83 LYS B C 1
ATOM 3833 O O . LYS B 1 83 ? -13.383 -7.773 15.414 1 94.81 83 LYS B O 1
ATOM 3838 N N . LEU B 1 84 ? -12.398 -9.625 14.711 1 95 84 LEU B N 1
ATOM 3839 C CA . LEU B 1 84 ? -12.734 -9.461 13.297 1 95 84 LEU B CA 1
ATOM 3840 C C . LEU B 1 84 ? -13.953 -10.297 12.93 1 95 84 LEU B C 1
ATOM 3842 O O . LEU B 1 84 ? -13.898 -11.523 12.945 1 95 84 LEU B O 1
ATOM 3846 N N . LEU B 1 85 ? -15.062 -9.633 12.609 1 94.38 85 LEU B N 1
ATOM 3847 C CA . LEU B 1 85 ? -16.312 -10.305 12.273 1 94.38 85 LEU B CA 1
ATOM 3848 C C . LEU B 1 85 ? -16.281 -10.828 10.836 1 94.38 85 LEU B C 1
ATOM 3850 O O . LEU B 1 85 ? -15.719 -10.18 9.953 1 94.38 85 LEU B O 1
ATOM 3854 N N . ILE B 1 86 ? -16.844 -11.93 10.664 1 92.31 86 ILE B N 1
ATOM 3855 C CA . ILE B 1 86 ? -16.953 -12.555 9.352 1 92.31 86 ILE B CA 1
ATOM 3856 C C . ILE B 1 86 ? -18.422 -12.562 8.906 1 92.31 86 ILE B C 1
ATOM 3858 O O . ILE B 1 86 ? -19.312 -12.93 9.68 1 92.31 86 ILE B O 1
ATOM 3862 N N . ASN B 1 87 ? -18.609 -12.117 7.672 1 87.12 87 ASN B N 1
ATOM 3863 C CA . ASN B 1 87 ? -19.969 -12.094 7.145 1 87.12 87 ASN B CA 1
ATOM 3864 C C . ASN B 1 87 ? -20.609 -13.477 7.172 1 87.12 87 ASN B C 1
ATOM 3866 O O . ASN B 1 87 ? -20.109 -14.406 6.547 1 87.12 87 ASN B O 1
ATOM 3870 N N . VAL B 1 88 ? -21.719 -13.609 7.703 1 76.5 88 VAL B N 1
ATOM 3871 C CA . VAL B 1 88 ? -22.359 -14.883 7.98 1 76.5 88 VAL B CA 1
ATOM 3872 C C . VAL B 1 88 ? -22.906 -15.477 6.68 1 76.5 88 VAL B C 1
ATOM 3874 O O . VAL B 1 88 ? -23.047 -16.703 6.559 1 76.5 88 VAL B O 1
ATOM 3877 N N . ASN B 1 89 ? -23.125 -14.609 5.77 1 73 89 ASN B N 1
ATOM 3878 C CA . ASN B 1 89 ? -23.75 -15.078 4.535 1 73 89 ASN B CA 1
ATOM 3879 C C . ASN B 1 89 ? -22.703 -15.578 3.541 1 73 89 ASN B C 1
ATOM 3881 O O . ASN B 1 89 ? -23.047 -16.047 2.453 1 73 89 ASN B O 1
ATOM 3885 N N . SER B 1 90 ? -21.484 -15.5 3.996 1 76.56 90 SER B N 1
ATOM 3886 C CA . SER B 1 90 ? -20.422 -15.984 3.123 1 76.56 90 SER B CA 1
ATOM 3887 C C . SER B 1 90 ? -20.125 -17.453 3.377 1 76.56 90 SER B C 1
ATOM 3889 O O . SER B 1 90 ? -19.234 -17.797 4.16 1 76.56 90 SER B O 1
ATOM 3891 N N . GLU B 1 91 ? -20.719 -18.266 2.654 1 76.25 91 GLU B N 1
ATOM 3892 C CA . GLU B 1 91 ? -20.688 -19.703 2.902 1 76.25 91 GLU B CA 1
ATOM 3893 C C . GLU B 1 91 ? -19.312 -20.297 2.596 1 76.25 91 GLU B C 1
ATOM 3895 O O . GLU B 1 91 ? -18.875 -21.219 3.268 1 76.25 91 GLU B O 1
ATOM 3900 N N . TRP B 1 92 ? -18.672 -19.688 1.646 1 77.44 92 TRP B N 1
ATOM 3901 C CA . TRP B 1 92 ? -17.391 -20.297 1.239 1 77.44 92 TRP B CA 1
ATOM 3902 C C . TRP B 1 92 ? -16.359 -20.172 2.348 1 77.44 92 TRP B C 1
ATOM 3904 O O . TRP B 1 92 ? -15.523 -21.062 2.521 1 77.44 92 TRP B O 1
ATOM 3914 N N .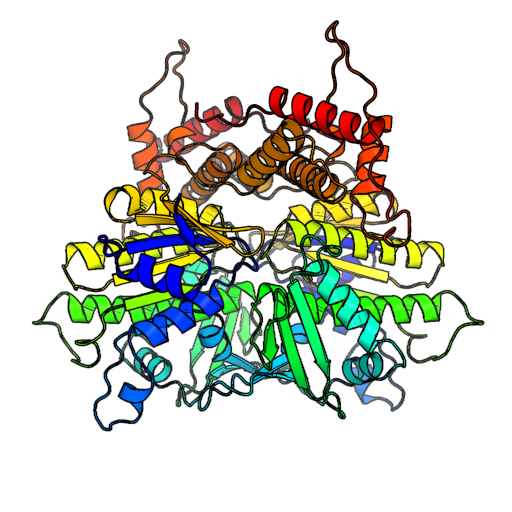 ILE B 1 93 ? -16.422 -19.109 3.1 1 79.56 93 ILE B N 1
ATOM 3915 C CA . ILE B 1 93 ? -15.477 -18.906 4.191 1 79.56 93 ILE B CA 1
ATOM 3916 C C . ILE B 1 93 ? -15.719 -19.953 5.277 1 79.56 93 ILE B C 1
ATOM 3918 O O . ILE B 1 93 ? -14.781 -20.594 5.754 1 79.56 93 ILE B O 1
ATOM 3922 N N . LYS B 1 94 ? -17 -20.078 5.574 1 78.12 94 LYS B N 1
ATOM 3923 C CA . LYS B 1 94 ? -17.344 -21.062 6.59 1 78.12 94 LYS B CA 1
ATOM 3924 C C . LYS B 1 94 ? -16.906 -22.469 6.172 1 78.12 94 LYS B C 1
ATOM 3926 O O . LYS B 1 94 ? -16.375 -23.219 6.984 1 78.12 94 LYS B O 1
ATOM 3931 N N . LYS B 1 95 ? -17.062 -22.703 4.992 1 77.81 95 LYS B N 1
ATOM 3932 C CA . LYS B 1 95 ? -16.734 -24.031 4.48 1 77.81 95 LYS B CA 1
ATOM 3933 C C . LYS B 1 95 ? -15.227 -24.297 4.578 1 77.81 95 LYS B C 1
ATOM 3935 O O . LYS B 1 95 ? -14.805 -25.359 5.035 1 77.81 95 LYS B O 1
ATOM 3940 N N . ILE B 1 96 ? -14.477 -23.359 4.223 1 80.88 96 ILE B N 1
ATOM 3941 C CA . ILE B 1 96 ? -13.039 -23.609 4.188 1 80.88 96 ILE B CA 1
ATOM 3942 C C . ILE B 1 96 ? -12.492 -23.641 5.609 1 80.88 96 ILE B C 1
ATOM 3944 O O . ILE B 1 96 ? -11.547 -24.391 5.895 1 80.88 96 ILE B O 1
ATOM 3948 N N . ILE B 1 97 ? -13.117 -22.875 6.426 1 79.94 97 ILE B N 1
ATOM 3949 C CA . ILE B 1 97 ? -12.633 -22.812 7.797 1 79.94 97 ILE B CA 1
ATOM 3950 C C . ILE B 1 97 ? -13.047 -24.062 8.555 1 79.94 97 ILE B C 1
ATOM 3952 O O . ILE B 1 97 ? -12.336 -24.531 9.445 1 79.94 97 ILE B O 1
ATOM 3956 N N . THR B 1 98 ? -14.148 -24.672 8.133 1 76.5 98 THR B N 1
ATOM 3957 C CA . THR B 1 98 ? -14.688 -25.812 8.859 1 76.5 98 THR B CA 1
ATOM 3958 C C . THR B 1 98 ? -14.117 -27.125 8.305 1 76.5 98 THR B C 1
ATOM 3960 O O . THR B 1 98 ? -14.266 -28.188 8.922 1 76.5 98 THR B O 1
ATOM 3963 N N . ILE B 1 99 ? -13.547 -27 7.117 1 69.94 99 ILE B N 1
ATOM 3964 C CA . ILE B 1 99 ? -12.891 -28.203 6.594 1 69.94 99 ILE B CA 1
ATOM 3965 C C . ILE B 1 99 ? -11.727 -28.594 7.512 1 69.94 99 ILE B C 1
ATOM 3967 O O . ILE B 1 99 ? -10.961 -27.734 7.949 1 69.94 99 ILE B O 1
ATOM 3971 N N . GLU B 1 100 ? -11.758 -29.797 7.895 1 63.22 100 GLU B N 1
ATOM 3972 C CA . GLU B 1 100 ? -10.812 -30.312 8.891 1 63.22 100 GLU B CA 1
ATOM 3973 C C . GLU B 1 100 ? -9.383 -29.938 8.531 1 63.22 100 GLU B C 1
ATOM 3975 O O . GLU B 1 100 ? -8.898 -30.266 7.445 1 63.22 100 GLU B O 1
ATOM 3980 N N . GLY B 1 101 ? -8.727 -29.266 9.414 1 70.5 101 GLY B N 1
ATOM 3981 C CA . GLY B 1 101 ? -7.316 -28.922 9.328 1 70.5 101 GLY B CA 1
ATOM 3982 C C . GLY B 1 101 ? -7.066 -27.594 8.617 1 70.5 101 GLY B C 1
ATOM 3983 O O . GLY B 1 101 ? -5.988 -27.016 8.742 1 70.5 101 GLY B O 1
ATOM 3984 N N . ASP B 1 102 ? -8.086 -27.141 8.016 1 78.56 102 ASP B N 1
ATOM 3985 C CA . ASP B 1 102 ? -7.828 -26 7.145 1 78.56 102 ASP B CA 1
ATOM 3986 C C . ASP B 1 102 ? -7.723 -24.703 7.949 1 78.56 102 ASP B C 1
ATOM 3988 O O . ASP B 1 102 ? -7.039 -23.766 7.539 1 78.56 102 ASP B O 1
ATOM 3992 N N . SER B 1 103 ? -8.273 -24.766 9.094 1 84.25 103 SER B N 1
ATOM 3993 C CA . SER B 1 103 ? -8.117 -23.609 9.961 1 84.25 103 SER B CA 1
ATOM 3994 C C . SER B 1 103 ? -6.672 -23.453 10.414 1 84.25 103 SER B C 1
ATOM 3996 O O . SER B 1 103 ? -6.141 -22.344 10.445 1 84.25 103 SER B O 1
ATOM 3998 N N . ALA B 1 104 ? -6.074 -24.547 10.727 1 86.62 104 ALA B N 1
ATOM 3999 C CA . ALA B 1 104 ? -4.676 -24.531 11.156 1 86.62 104 ALA B CA 1
ATOM 4000 C C . ALA B 1 104 ? -3.762 -24.078 10.016 1 86.62 104 ALA B C 1
ATOM 4002 O O . ALA B 1 104 ? -2.805 -23.344 10.234 1 86.62 104 ALA B O 1
ATOM 4003 N N . ARG B 1 105 ? -4.07 -24.516 8.844 1 91.81 105 ARG B N 1
ATOM 4004 C CA . ARG B 1 105 ? -3.277 -24.156 7.672 1 91.81 105 ARG B CA 1
ATOM 4005 C C . ARG B 1 105 ? -3.383 -22.672 7.371 1 91.81 105 ARG B C 1
ATOM 4007 O O . ARG B 1 105 ? -2.404 -22.047 6.961 1 91.81 105 ARG B O 1
ATOM 4014 N N . ILE B 1 106 ? -4.578 -22.172 7.562 1 92.81 106 ILE B N 1
ATOM 4015 C CA . ILE B 1 106 ? -4.805 -20.734 7.355 1 92.81 106 ILE B CA 1
ATOM 4016 C C . ILE B 1 106 ? -3.938 -19.938 8.32 1 92.81 106 ILE B C 1
ATOM 4018 O O . ILE B 1 106 ? -3.254 -18.984 7.91 1 92.81 106 ILE B O 1
ATOM 4022 N N . VAL B 1 107 ? -3.916 -20.375 9.555 1 90.81 107 VAL B N 1
ATOM 4023 C CA . VAL B 1 107 ? -3.156 -19.672 10.586 1 90.81 107 VAL B CA 1
ATOM 4024 C C . VAL B 1 107 ? -1.662 -19.797 10.297 1 90.81 107 VAL B C 1
ATOM 4026 O O . VAL B 1 107 ? -0.915 -18.828 10.445 1 90.81 107 VAL B O 1
ATOM 4029 N N . GLU B 1 108 ? -1.264 -20.906 9.859 1 90.12 108 GLU B N 1
ATOM 4030 C CA . GLU B 1 108 ? 0.14 -21.109 9.516 1 90.12 108 GLU B CA 1
ATOM 4031 C C . GLU B 1 108 ? 0.56 -20.219 8.352 1 90.12 108 GLU B C 1
ATOM 4033 O O . GLU B 1 108 ? 1.625 -19.594 8.383 1 90.12 108 GLU B O 1
ATOM 4038 N N . LYS B 1 109 ? -0.25 -20.188 7.344 1 91.06 109 LYS B N 1
ATOM 4039 C CA . LYS B 1 109 ? 0.035 -19.344 6.191 1 91.06 109 LYS B CA 1
ATOM 4040 C C . LYS B 1 109 ? 0.087 -17.875 6.59 1 91.06 109 LYS B C 1
ATOM 4042 O O . LYS B 1 109 ? 0.976 -17.125 6.156 1 91.06 109 LYS B O 1
ATOM 4047 N N . PHE B 1 110 ? -0.812 -17.438 7.441 1 91.12 110 PHE B N 1
ATOM 4048 C CA . PHE B 1 110 ? -0.845 -16.094 7.973 1 91.12 110 PHE B CA 1
ATOM 4049 C C . PHE B 1 110 ? 0.45 -15.758 8.711 1 91.12 110 PHE B C 1
ATOM 4051 O O . PHE B 1 110 ? 1.06 -14.719 8.469 1 91.12 110 PHE B O 1
ATOM 4058 N N . GLN B 1 111 ? 0.917 -16.656 9.5 1 86.81 111 GLN B N 1
ATOM 4059 C CA . GLN B 1 111 ? 2.143 -16.469 10.273 1 86.81 111 GLN B CA 1
ATOM 4060 C C . GLN B 1 111 ? 3.357 -16.359 9.359 1 86.81 111 GLN B C 1
ATOM 4062 O O . GLN B 1 111 ? 4.273 -15.586 9.625 1 86.81 111 GLN B O 1
ATOM 4067 N N . ASP B 1 112 ? 3.324 -17.062 8.289 1 84 112 ASP B N 1
ATOM 4068 C CA . ASP B 1 112 ? 4.414 -17.016 7.316 1 84 112 ASP B CA 1
ATOM 4069 C C . ASP B 1 112 ? 4.574 -15.617 6.738 1 84 112 ASP B C 1
ATOM 4071 O O . ASP B 1 112 ? 5.684 -15.195 6.41 1 84 112 ASP B O 1
ATOM 4075 N N . TYR B 1 113 ? 3.451 -14.953 6.609 1 83.44 113 TYR B N 1
ATOM 4076 C CA . TYR B 1 113 ? 3.469 -13.648 5.957 1 83.44 113 TYR B CA 1
ATOM 4077 C C . TYR B 1 113 ? 3.797 -12.539 6.957 1 83.44 113 TYR B C 1
ATOM 4079 O O . TYR B 1 113 ? 4.324 -11.492 6.578 1 83.44 113 TYR B O 1
ATOM 4087 N N . VAL B 1 114 ? 3.537 -12.805 8.227 1 81.25 114 VAL B N 1
ATOM 4088 C CA . VAL B 1 114 ? 3.625 -11.688 9.156 1 81.25 114 VAL B CA 1
ATOM 4089 C C . VAL B 1 114 ? 4.922 -11.781 9.953 1 81.25 114 VAL B C 1
ATOM 4091 O O . VAL B 1 114 ? 5.438 -10.766 10.438 1 81.25 114 VAL B O 1
ATOM 4094 N N . LEU B 1 115 ? 5.457 -12.953 10.016 1 75.38 115 LEU B N 1
ATOM 4095 C CA . LEU B 1 115 ? 6.664 -13.109 10.812 1 75.38 115 LEU B CA 1
ATOM 4096 C C . LEU B 1 115 ? 7.91 -13.055 9.938 1 75.38 115 LEU B C 1
ATOM 4098 O O . LEU B 1 115 ? 7.91 -13.57 8.812 1 75.38 115 LEU B O 1
ATOM 4102 N N . GLU B 1 116 ? 8.906 -12.297 10.32 1 64.44 116 GLU B N 1
ATOM 4103 C CA . GLU B 1 116 ? 10.164 -12.195 9.586 1 64.44 116 GLU B CA 1
ATOM 4104 C C . GLU B 1 116 ? 10.93 -13.516 9.609 1 64.44 116 GLU B C 1
ATOM 4106 O O . GLU B 1 116 ? 11.477 -13.938 8.586 1 64.44 116 GLU B O 1
ATOM 4111 N N . ASP B 1 117 ? 11.156 -13.992 10.789 1 62.5 117 ASP B N 1
ATOM 4112 C CA . ASP B 1 117 ? 11.82 -15.266 11.023 1 62.5 117 ASP B CA 1
ATOM 4113 C C . ASP B 1 117 ? 10.867 -16.281 11.656 1 62.5 117 ASP B C 1
ATOM 4115 O O . ASP B 1 117 ? 10.578 -16.203 12.852 1 62.5 117 ASP B O 1
ATOM 4119 N N . LYS B 1 118 ? 10.414 -17.109 10.828 1 61.47 118 LYS B N 1
ATOM 4120 C CA . LYS B 1 118 ? 9.453 -18.109 11.312 1 61.47 118 LYS B CA 1
ATOM 4121 C C . LYS B 1 118 ? 10.055 -18.953 12.422 1 61.47 118 LYS B C 1
ATOM 4123 O O . LYS B 1 118 ? 9.328 -19.516 13.242 1 61.47 118 LYS B O 1
ATOM 4128 N N . GLU B 1 119 ? 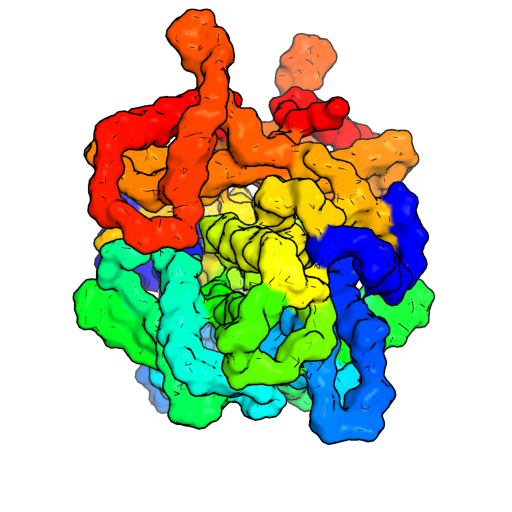11.32 -18.953 12.328 1 59.66 119 GLU B N 1
ATOM 4129 C CA . GLU B 1 119 ? 11.984 -19.812 13.305 1 59.66 119 GLU B CA 1
ATOM 4130 C C . GLU B 1 119 ? 12.18 -19.078 14.633 1 59.66 119 GLU B C 1
ATOM 4132 O O . GLU B 1 119 ? 12.477 -19.719 15.648 1 59.66 119 GLU B O 1
ATOM 4137 N N . ASP B 1 120 ? 11.992 -17.797 14.453 1 59.88 120 ASP B N 1
ATOM 4138 C CA . ASP B 1 120 ? 12.117 -17.031 15.688 1 59.88 120 ASP B CA 1
ATOM 4139 C C . ASP B 1 120 ? 10.859 -17.156 16.547 1 59.88 120 ASP B C 1
ATOM 4141 O O . ASP B 1 120 ? 9.805 -16.641 16.188 1 59.88 120 ASP B O 1
ATOM 4145 N N . ILE B 1 121 ? 10.914 -17.984 17.484 1 59.31 121 ILE B N 1
ATOM 4146 C CA . ILE B 1 121 ? 9.805 -18.328 18.359 1 59.31 121 ILE B CA 1
ATOM 4147 C C . ILE B 1 121 ? 9.477 -17.141 19.266 1 59.31 121 ILE B C 1
ATOM 4149 O O . ILE B 1 121 ? 8.477 -17.156 19.984 1 59.31 121 ILE B O 1
ATOM 4153 N N . SER B 1 122 ? 10.188 -16.141 19.094 1 63.5 122 SER B N 1
ATOM 4154 C CA . SER B 1 122 ? 10.016 -15.078 20.078 1 63.5 122 SER B CA 1
ATOM 4155 C C . SER B 1 122 ? 8.734 -14.297 19.844 1 63.5 122 SER B C 1
ATOM 4157 O O . SER B 1 122 ? 8.133 -13.773 20.781 1 63.5 122 SER B O 1
ATOM 4159 N N . GLU B 1 123 ? 8.242 -14.141 18.641 1 73.12 123 GLU B N 1
ATOM 4160 C CA . GLU B 1 123 ? 6.996 -13.43 18.375 1 73.12 123 GLU B CA 1
ATOM 4161 C C . GLU B 1 123 ? 6.074 -14.25 17.484 1 73.12 123 GLU B C 1
ATOM 4163 O O . GLU B 1 123 ? 6.523 -14.859 16.5 1 73.12 123 GLU B O 1
ATOM 4168 N N . LYS B 1 124 ? 4.859 -14.43 18.047 1 80 124 LYS B N 1
ATOM 4169 C CA . LYS B 1 124 ? 3.863 -15.125 17.234 1 80 124 LYS B CA 1
ATOM 4170 C C . LYS B 1 124 ? 2.521 -14.398 17.266 1 80 124 LYS B C 1
ATOM 4172 O O . LYS B 1 124 ? 2.152 -13.812 18.297 1 80 124 LYS B O 1
ATOM 4177 N N . ILE B 1 125 ? 1.922 -14.266 16.125 1 85.75 125 ILE B N 1
ATOM 4178 C CA . ILE B 1 125 ? 0.546 -13.789 16.031 1 85.75 125 ILE B CA 1
ATOM 4179 C C . ILE B 1 125 ? -0.37 -14.938 15.617 1 85.75 125 ILE B C 1
ATOM 4181 O O . ILE B 1 125 ? -0.172 -15.547 14.562 1 85.75 125 ILE B O 1
ATOM 4185 N N . GLU B 1 126 ? -1.251 -15.289 16.469 1 89.38 126 GLU B N 1
ATOM 4186 C CA . GLU B 1 126 ? -2.152 -16.406 16.188 1 89.38 126 GLU B CA 1
ATOM 4187 C C . GLU B 1 126 ? -3.588 -15.922 16.016 1 89.38 126 GLU B C 1
ATOM 4189 O O . GLU B 1 126 ? -3.977 -14.891 16.562 1 89.38 126 GLU B O 1
ATOM 4194 N N . ALA B 1 127 ? -4.293 -16.562 15.172 1 93.38 127 ALA B N 1
ATOM 4195 C CA . ALA B 1 127 ? -5.707 -16.312 14.922 1 93.38 127 ALA B CA 1
ATOM 4196 C C . ALA B 1 127 ? -6.578 -17.453 15.43 1 93.38 127 ALA B C 1
ATOM 4198 O O . ALA B 1 127 ? -6.223 -18.625 15.281 1 93.38 127 ALA B O 1
ATOM 4199 N N . GLU B 1 128 ? -7.652 -17.109 16.109 1 92.56 128 GLU B N 1
ATOM 4200 C CA . GLU B 1 128 ? -8.578 -18.109 16.641 1 92.56 128 GLU B CA 1
ATOM 4201 C C . GLU B 1 128 ? -10.008 -17.828 16.203 1 92.56 128 GLU B C 1
ATOM 4203 O O . GLU B 1 128 ? -10.578 -16.781 16.531 1 92.56 128 GLU B O 1
ATOM 4208 N N . PHE B 1 129 ? -10.602 -18.797 15.477 1 92.12 129 PHE B N 1
ATOM 4209 C CA . PHE B 1 129 ? -11.992 -18.688 15.047 1 92.12 129 PHE B CA 1
ATOM 4210 C C . PHE B 1 129 ? -12.938 -19.094 16.172 1 92.12 129 PHE B C 1
ATOM 4212 O O . PHE B 1 129 ? -12.656 -20.047 16.906 1 92.12 129 PHE B O 1
ATOM 4219 N N . ASN B 1 130 ? -14.016 -18.375 16.266 1 90.81 130 ASN B N 1
ATOM 4220 C CA . ASN B 1 130 ? -15.016 -18.828 17.219 1 90.81 130 ASN B CA 1
ATOM 4221 C C . ASN B 1 130 ? -15.789 -20.047 16.703 1 90.81 130 ASN B C 1
ATOM 4223 O O . ASN B 1 130 ? -15.672 -20.406 15.531 1 90.81 130 ASN B O 1
ATOM 4227 N N . ALA B 1 131 ? -16.578 -20.688 17.516 1 85.5 131 ALA B N 1
ATOM 4228 C CA . ALA B 1 131 ? -17.188 -21.984 17.25 1 85.5 131 ALA B CA 1
ATOM 4229 C C . ALA B 1 131 ? -18.062 -21.938 16 1 85.5 131 ALA B C 1
ATOM 4231 O O . ALA B 1 131 ? -18.062 -22.859 15.188 1 85.5 131 ALA B O 1
ATOM 4232 N N . ASP B 1 132 ? -18.75 -20.812 15.758 1 86.38 132 ASP B N 1
ATOM 4233 C CA . ASP B 1 132 ? -19.672 -20.734 14.641 1 86.38 132 ASP B CA 1
ATOM 4234 C C . ASP B 1 132 ? -19.047 -20.031 13.445 1 86.38 132 ASP B C 1
ATOM 4236 O O . ASP B 1 132 ? -19.719 -19.719 12.461 1 86.38 132 ASP B O 1
ATOM 4240 N N . VAL B 1 133 ? -17.766 -19.688 13.562 1 87.69 133 VAL B N 1
ATOM 4241 C CA . VAL B 1 133 ? -16.969 -19.109 12.492 1 87.69 133 VAL B CA 1
ATOM 4242 C C . VAL B 1 133 ? -17.578 -17.781 12.039 1 87.69 133 VAL B C 1
ATOM 4244 O O . VAL B 1 133 ? -17.688 -17.516 10.844 1 87.69 133 VAL B O 1
ATOM 4247 N N . THR B 1 134 ? -18.094 -17.031 13 1 90.75 134 THR B N 1
ATOM 4248 C CA . THR B 1 134 ? -18.656 -15.727 12.703 1 90.75 134 THR B CA 1
ATOM 4249 C C . THR B 1 134 ? -17.672 -14.617 13.062 1 90.75 134 THR B C 1
ATOM 4251 O O . THR B 1 134 ? -17.891 -13.453 12.734 1 90.75 134 THR B O 1
ATOM 4254 N N . ALA B 1 135 ? -16.594 -15.047 13.727 1 93.75 135 ALA B N 1
ATOM 4255 C CA . ALA B 1 135 ? -15.602 -14.062 14.141 1 93.75 135 ALA B CA 1
ATOM 4256 C C . ALA B 1 135 ? -14.242 -14.719 14.359 1 93.75 135 ALA B C 1
ATOM 4258 O O . ALA B 1 135 ? -14.156 -15.93 14.586 1 93.75 135 ALA B O 1
ATOM 4259 N N . VAL B 1 136 ? -13.219 -13.93 14.25 1 94.44 136 VAL B N 1
ATOM 4260 C CA . VAL B 1 136 ? -11.852 -14.367 14.516 1 94.44 136 VAL B CA 1
ATOM 4261 C C . VAL B 1 136 ? -11.18 -13.398 15.484 1 94.44 136 VAL B C 1
ATOM 4263 O O . VAL B 1 136 ? -11.336 -12.18 15.367 1 94.44 136 VAL B O 1
ATOM 4266 N N . SER B 1 137 ? -10.539 -13.938 16.531 1 95.06 137 SER B N 1
ATOM 4267 C CA . SER B 1 137 ? -9.742 -13.141 17.453 1 95.06 137 SER B CA 1
ATOM 4268 C C . SER B 1 137 ? -8.25 -13.406 17.281 1 95.06 137 SER B C 1
ATOM 4270 O O . SER B 1 137 ? -7.859 -14.477 16.797 1 95.06 137 SER B O 1
ATOM 4272 N N . PHE B 1 138 ? -7.5 -12.422 17.594 1 94.19 138 PHE B N 1
ATOM 4273 C CA . PHE B 1 138 ? -6.059 -12.539 17.406 1 94.19 138 PHE B CA 1
ATOM 4274 C C . PHE B 1 138 ? -5.328 -12.414 18.734 1 94.19 138 PHE B C 1
ATOM 4276 O O . PHE B 1 138 ? -5.758 -11.68 19.625 1 94.19 138 PHE B O 1
ATOM 4283 N N . ARG B 1 139 ? -4.312 -13.211 18.828 1 91.62 139 ARG B N 1
ATOM 4284 C CA . ARG B 1 139 ? -3.439 -13.156 20 1 91.62 139 ARG B CA 1
ATOM 4285 C C . ARG B 1 139 ? -1.977 -13.039 19.594 1 91.62 139 ARG B C 1
ATOM 4287 O O . ARG B 1 139 ? -1.561 -13.625 18.594 1 91.62 139 ARG B O 1
ATOM 4294 N N . ARG B 1 140 ? -1.312 -12.266 20.281 1 86.5 140 ARG B N 1
ATOM 4295 C CA . ARG B 1 140 ? 0.114 -12.078 20.031 1 86.5 140 ARG B CA 1
ATOM 4296 C C . ARG B 1 140 ? 0.938 -12.539 21.234 1 86.5 140 ARG B C 1
ATOM 4298 O O . ARG B 1 140 ? 0.565 -12.281 22.375 1 86.5 140 ARG B O 1
ATOM 4305 N N . SER B 1 141 ? 1.863 -13.375 20.969 1 82.25 141 SER B N 1
ATOM 4306 C CA . SER B 1 141 ? 2.789 -13.82 22 1 82.25 141 SER B CA 1
ATOM 4307 C C . SER B 1 141 ? 4.203 -13.312 21.734 1 82.25 141 SER B C 1
ATOM 4309 O O . SER B 1 141 ? 4.66 -13.312 20.594 1 82.25 141 SER B O 1
ATOM 4311 N N . TYR B 1 142 ? 4.711 -12.672 22.828 1 71.81 142 TYR B N 1
ATOM 4312 C CA . TYR B 1 142 ? 6.09 -12.211 22.75 1 71.81 142 TYR B CA 1
ATOM 4313 C C . TYR B 1 142 ? 6.867 -12.625 24 1 71.81 142 TYR B C 1
ATOM 4315 O O . TYR B 1 142 ? 6.543 -12.203 25.109 1 71.81 142 TYR B O 1
ATOM 4323 N N . GLN B 1 143 ? 7.98 -13.32 23.812 1 69.38 143 GLN B N 1
ATOM 4324 C CA . GLN B 1 143 ? 8.844 -13.773 24.891 1 69.38 143 GLN B CA 1
ATOM 4325 C C . GLN B 1 143 ? 8.016 -14.25 26.094 1 69.38 143 GLN B C 1
ATOM 4327 O O . GLN B 1 143 ? 8.258 -13.828 27.219 1 69.38 143 GLN B O 1
ATOM 4332 N N . GLY B 1 144 ? 7.035 -14.977 25.812 1 68.31 144 GLY B N 1
ATOM 4333 C CA . GLY B 1 144 ? 6.254 -15.578 26.875 1 68.31 144 GLY B CA 1
ATOM 4334 C C . GLY B 1 144 ? 5.062 -14.727 27.297 1 68.31 144 GLY B C 1
ATOM 4335 O O . GLY B 1 144 ? 4.184 -15.203 28.016 1 68.31 144 GLY B O 1
ATOM 4336 N N . ASN B 1 145 ? 5.031 -13.422 26.906 1 79.44 145 ASN B N 1
ATOM 4337 C CA . ASN B 1 145 ? 3.893 -12.562 27.219 1 79.44 145 ASN B CA 1
ATOM 4338 C C . ASN B 1 145 ? 2.807 -12.664 26.141 1 79.44 145 ASN B C 1
ATOM 4340 O O . ASN B 1 145 ? 3.098 -12.625 24.953 1 79.44 145 ASN B O 1
ATOM 4344 N N . LEU B 1 146 ? 1.655 -12.945 26.703 1 85 146 LEU B N 1
ATOM 4345 C CA . LEU B 1 146 ? 0.537 -13.164 25.797 1 85 146 LEU B CA 1
ATOM 4346 C C . LEU B 1 146 ? -0.46 -12.016 25.859 1 85 146 LEU B C 1
ATOM 4348 O O . LEU B 1 146 ? -0.826 -11.57 26.953 1 85 146 LEU B O 1
ATOM 4352 N N . SER B 1 147 ? -0.735 -11.383 24.719 1 85.19 147 SER B N 1
ATOM 4353 C CA . SER B 1 147 ? -1.812 -10.406 24.578 1 85.19 147 SER B CA 1
ATOM 4354 C C . SER B 1 147 ? -2.953 -10.969 23.734 1 85.19 147 SER B C 1
ATOM 4356 O O . SER B 1 147 ? -2.744 -11.375 22.594 1 85.19 147 SER B O 1
ATOM 4358 N N . GLU B 1 148 ? -4.125 -10.93 24.391 1 89.69 148 GLU B N 1
ATOM 4359 C CA . GLU B 1 148 ? -5.27 -11.523 23.703 1 89.69 148 GLU B CA 1
ATOM 4360 C C . GLU B 1 148 ? -6.199 -10.445 23.156 1 89.69 148 GLU B C 1
ATOM 4362 O O . GLU B 1 148 ? -6.176 -9.305 23.625 1 89.69 148 GLU B O 1
ATOM 4367 N N . ASN B 1 149 ? -6.93 -10.828 22.125 1 91.69 149 ASN B N 1
ATOM 4368 C CA . ASN B 1 149 ? -7.949 -9.977 21.531 1 91.69 149 ASN B CA 1
ATOM 4369 C C . ASN B 1 149 ? -7.363 -8.648 21.062 1 91.69 149 ASN B C 1
ATOM 4371 O O . ASN B 1 149 ? -7.879 -7.582 21.406 1 91.69 149 ASN B O 1
ATOM 4375 N N . ILE B 1 150 ? -6.281 -8.836 20.359 1 88.62 150 ILE B N 1
ATOM 4376 C CA . ILE B 1 150 ? -5.586 -7.645 19.891 1 88.62 150 ILE B CA 1
ATOM 4377 C C . ILE B 1 150 ? -6.113 -7.25 18.516 1 88.62 150 ILE B C 1
ATOM 4379 O O . ILE B 1 150 ? -6.66 -8.086 17.781 1 88.62 150 ILE B O 1
ATOM 4383 N N . LYS B 1 151 ? -6.051 -6.008 18.234 1 90.44 151 LYS B N 1
ATOM 4384 C CA . LYS B 1 151 ? -6.234 -5.543 16.859 1 90.44 151 LYS B CA 1
ATOM 4385 C C . LYS B 1 151 ? -4.938 -5.652 16.062 1 90.44 151 LYS B C 1
ATOM 4387 O O . LYS B 1 151 ? -3.867 -5.301 16.562 1 90.44 151 LYS B O 1
ATOM 4392 N N . ILE B 1 152 ? -5.012 -6.23 14.938 1 88.44 152 ILE B N 1
ATOM 4393 C CA . ILE B 1 152 ? -3.836 -6.332 14.078 1 88.44 152 ILE B CA 1
ATOM 4394 C C . ILE B 1 152 ? -3.834 -5.188 13.07 1 88.44 152 ILE B C 1
ATOM 4396 O O . ILE B 1 152 ? -4.855 -4.52 12.875 1 88.44 152 ILE B O 1
ATOM 4400 N N . SER B 1 153 ? -2.723 -4.883 12.516 1 83.56 153 SER B N 1
ATOM 4401 C CA . SER B 1 153 ? -2.586 -3.793 11.555 1 83.56 153 SER B CA 1
ATOM 4402 C C . SER B 1 153 ? -3.359 -4.086 10.273 1 83.56 153 SER B C 1
ATOM 4404 O O . SER B 1 153 ? -3.785 -5.223 10.047 1 83.56 153 SER B O 1
ATOM 4406 N N . ARG B 1 154 ? -3.533 -3.018 9.43 1 84.19 154 ARG B N 1
ATOM 4407 C CA . ARG B 1 154 ? -4.215 -3.18 8.148 1 84.19 154 ARG B CA 1
ATOM 4408 C C . ARG B 1 154 ? -3.463 -4.152 7.246 1 84.19 154 ARG B C 1
ATOM 4410 O O . ARG B 1 154 ? -4.074 -4.949 6.535 1 84.19 154 ARG B O 1
ATOM 4417 N N . GLY B 1 155 ? -2.176 -4.035 7.25 1 83.25 155 GLY B N 1
ATOM 4418 C CA . GLY B 1 155 ? -1.371 -4.977 6.488 1 83.25 155 GLY B CA 1
ATOM 4419 C C . GLY B 1 155 ? -1.529 -6.41 6.953 1 83.25 155 GLY B C 1
ATOM 4420 O O . GLY B 1 155 ? -1.658 -7.324 6.133 1 83.25 155 GLY B O 1
ATOM 4421 N N . GLU B 1 156 ? -1.511 -6.578 8.25 1 85.88 156 GLU B N 1
ATOM 4422 C CA . GLU B 1 156 ? -1.685 -7.914 8.82 1 85.88 156 GLU B CA 1
ATOM 4423 C C . GLU B 1 156 ? -3.08 -8.461 8.523 1 85.88 156 GLU B C 1
ATOM 4425 O O . GLU B 1 156 ? -3.24 -9.641 8.227 1 85.88 156 GLU B O 1
ATOM 4430 N N . GLU B 1 157 ? -4.039 -7.582 8.625 1 90.12 157 GLU B N 1
ATOM 4431 C CA . GLU B 1 157 ? -5.41 -7.973 8.305 1 90.12 157 GLU B CA 1
ATOM 4432 C C . GLU B 1 157 ? -5.527 -8.453 6.863 1 90.12 157 GLU B C 1
ATOM 4434 O O . GLU B 1 157 ? -6.137 -9.484 6.594 1 90.12 157 GLU B O 1
ATOM 4439 N N . SER B 1 158 ? -4.973 -7.699 5.961 1 88.88 158 SER B N 1
ATOM 4440 C CA . SER B 1 158 ? -4.988 -8.062 4.547 1 88.88 158 SER B CA 1
ATOM 4441 C C . SER B 1 158 ? -4.328 -9.422 4.32 1 88.88 158 SER B C 1
ATOM 4443 O O . SER B 1 158 ? -4.824 -10.242 3.545 1 88.88 158 SER B O 1
ATOM 4445 N N . ASN B 1 159 ? -3.215 -9.625 5.008 1 90.06 159 ASN B N 1
ATOM 4446 C CA . ASN B 1 159 ? -2.508 -10.898 4.883 1 90.06 159 ASN B CA 1
ATOM 4447 C C . ASN B 1 159 ? -3.342 -12.062 5.41 1 90.06 159 ASN B C 1
ATOM 4449 O O . ASN B 1 159 ? -3.281 -13.164 4.875 1 90.06 159 ASN B O 1
ATOM 4453 N N . PHE B 1 160 ? -4.035 -11.805 6.465 1 92.25 160 PHE B N 1
ATOM 4454 C CA . PHE B 1 160 ? -4.895 -12.844 7.027 1 92.25 160 PHE B CA 1
ATOM 4455 C C . PHE B 1 160 ? -5.988 -13.227 6.039 1 92.25 160 PHE B C 1
ATOM 4457 O O . PHE B 1 160 ? -6.188 -14.414 5.762 1 92.25 160 PHE B O 1
ATOM 4464 N N . ILE B 1 161 ? -6.684 -12.234 5.531 1 92.81 161 ILE B N 1
ATOM 4465 C CA . ILE B 1 161 ? -7.777 -12.484 4.598 1 92.81 161 ILE B CA 1
ATOM 4466 C C . ILE B 1 161 ? -7.242 -13.203 3.361 1 92.81 161 ILE B C 1
ATOM 4468 O O . ILE B 1 161 ? -7.855 -14.156 2.871 1 92.81 161 ILE B O 1
ATOM 4472 N N . TRP B 1 162 ? -6.07 -12.773 2.9 1 93.81 162 TRP B N 1
ATOM 4473 C CA . TRP B 1 162 ? -5.449 -13.438 1.758 1 93.81 162 TRP B CA 1
ATOM 4474 C C . TRP B 1 162 ? -5.113 -14.891 2.086 1 93.81 162 TRP B C 1
ATOM 4476 O O . TRP B 1 162 ? -5.285 -15.773 1.248 1 93.81 162 TRP B O 1
ATOM 4486 N N . SER B 1 163 ? -4.648 -15.086 3.309 1 93.56 163 SER B N 1
ATOM 4487 C CA . SER B 1 163 ? -4.309 -16.453 3.715 1 93.56 163 SER B CA 1
ATOM 4488 C C . SER B 1 163 ? -5.527 -17.359 3.656 1 93.56 163 SER B C 1
ATOM 4490 O O . SER B 1 163 ? -5.426 -18.516 3.246 1 93.56 163 SER B O 1
ATOM 4492 N N . VAL B 1 164 ? -6.684 -16.891 4.059 1 93.38 164 VAL B N 1
ATOM 4493 C CA . VAL B 1 164 ? -7.922 -17.656 3.98 1 93.38 164 VAL B CA 1
ATOM 4494 C C . VAL B 1 164 ? -8.211 -18.031 2.527 1 93.38 164 VAL B C 1
ATOM 4496 O O . VAL B 1 164 ? -8.469 -19.188 2.219 1 93.38 164 VAL B O 1
ATOM 4499 N N . PHE B 1 165 ? -8.086 -17.062 1.653 1 93.94 165 PHE B N 1
ATOM 4500 C CA . PHE B 1 165 ? -8.391 -17.297 0.245 1 93.94 165 PHE B CA 1
ATOM 4501 C C . PHE B 1 165 ? -7.348 -18.219 -0.39 1 93.94 165 PHE B C 1
ATOM 4503 O O . PHE B 1 165 ? -7.684 -19.047 -1.232 1 93.94 165 PHE B O 1
ATOM 4510 N N . TYR B 1 166 ? -6.117 -17.984 -0.023 1 95.12 166 TYR B N 1
ATOM 4511 C CA . TYR B 1 166 ? -5.035 -18.812 -0.553 1 95.12 166 TYR B CA 1
ATOM 4512 C C . TYR B 1 166 ? -5.266 -20.281 -0.236 1 95.12 166 TYR B C 1
ATOM 4514 O O . TYR B 1 166 ? -5.129 -21.141 -1.111 1 95.12 166 TYR B O 1
ATOM 4522 N N . ILE B 1 167 ? -5.613 -20.578 0.986 1 94.56 167 ILE B N 1
ATOM 4523 C CA . ILE B 1 167 ? -5.832 -21.953 1.401 1 94.56 167 ILE B CA 1
ATOM 4524 C C . ILE B 1 167 ? -7.059 -22.516 0.69 1 94.56 167 ILE B C 1
ATOM 4526 O O . ILE B 1 167 ? -7.086 -23.703 0.324 1 94.56 167 ILE B O 1
ATOM 4530 N N . LEU B 1 168 ? -8.062 -21.703 0.497 1 92.81 168 LEU B N 1
ATOM 4531 C CA . LEU B 1 168 ? -9.211 -22.125 -0.295 1 92.81 168 LEU B CA 1
ATOM 4532 C C . LEU B 1 168 ? -8.789 -22.531 -1.702 1 92.81 168 LEU B C 1
ATOM 4534 O O . LEU B 1 168 ? -9.195 -23.578 -2.201 1 92.81 168 LEU B O 1
ATOM 4538 N N . MET B 1 169 ? -7.965 -21.703 -2.365 1 94.69 169 MET B N 1
ATOM 4539 C CA . MET B 1 169 ? -7.484 -22 -3.711 1 94.69 169 MET B CA 1
ATOM 4540 C C . MET B 1 169 ? -6.68 -23.297 -3.727 1 94.69 169 MET B C 1
ATOM 4542 O O . MET B 1 169 ? -6.844 -24.125 -4.629 1 94.69 169 MET B O 1
ATOM 4546 N N . GLU B 1 170 ? -5.836 -23.406 -2.717 1 93.19 170 GLU B N 1
ATOM 4547 C CA . GLU B 1 170 ? -5.051 -24.641 -2.602 1 93.19 170 GLU B CA 1
ATOM 4548 C C . GLU B 1 170 ? -5.957 -25.859 -2.504 1 93.19 170 GLU B C 1
ATOM 4550 O O . GLU B 1 170 ? -5.711 -26.875 -3.16 1 93.19 170 GLU B O 1
ATOM 4555 N N . PHE B 1 171 ? -6.973 -25.75 -1.683 1 91.19 171 PHE B N 1
ATOM 4556 C CA . PHE B 1 171 ? -7.934 -26.844 -1.51 1 91.19 171 PHE B CA 1
ATOM 4557 C C . PHE B 1 171 ? -8.625 -27.156 -2.828 1 91.19 171 PHE B C 1
ATOM 4559 O O . PHE B 1 171 ? -8.734 -28.328 -3.207 1 91.19 171 PHE B O 1
ATOM 4566 N N . ILE B 1 172 ? -9.055 -26.203 -3.539 1 91.56 172 ILE B N 1
ATOM 4567 C CA . ILE B 1 172 ? -9.773 -26.375 -4.797 1 91.56 172 ILE B CA 1
ATOM 4568 C C . ILE B 1 172 ? -8.867 -27.062 -5.82 1 91.56 172 ILE B C 1
ATOM 4570 O O . ILE B 1 172 ? -9.273 -28 -6.492 1 91.56 172 ILE B O 1
ATOM 4574 N N . ILE B 1 173 ? -7.641 -26.594 -5.938 1 93.62 173 ILE B N 1
ATOM 4575 C CA . ILE B 1 173 ? -6.688 -27.125 -6.898 1 93.62 173 ILE B CA 1
ATOM 4576 C C . ILE B 1 173 ? -6.387 -28.594 -6.559 1 93.62 173 ILE B C 1
ATOM 4578 O O . ILE B 1 173 ? -6.301 -29.438 -7.453 1 93.62 173 ILE B O 1
ATOM 4582 N N . GLU B 1 174 ? -6.262 -28.828 -5.254 1 89.94 174 GLU B N 1
ATOM 4583 C CA . GLU B 1 174 ? -6.051 -30.203 -4.816 1 89.94 174 GLU B CA 1
ATOM 4584 C C . GLU B 1 174 ? -7.223 -31.094 -5.211 1 89.94 174 GLU B C 1
ATOM 4586 O O . GLU B 1 174 ? -7.023 -32.219 -5.684 1 89.94 174 GLU B O 1
ATOM 4591 N N . GLN B 1 175 ? -8.438 -30.594 -5.023 1 88.5 175 GLN B N 1
ATOM 4592 C CA . GLN B 1 175 ? -9.633 -31.359 -5.332 1 88.5 175 GLN B CA 1
ATOM 4593 C C . GLN B 1 175 ? -9.773 -31.594 -6.832 1 88.5 175 GLN B C 1
ATOM 4595 O O . GLN B 1 175 ? -10.281 -32.625 -7.266 1 88.5 175 GLN B O 1
ATOM 4600 N N . ARG B 1 176 ? -9.227 -30.703 -7.57 1 91.19 176 ARG B N 1
ATOM 4601 C CA . ARG B 1 176 ? -9.359 -30.781 -9.023 1 91.19 176 ARG B CA 1
ATOM 4602 C C . ARG B 1 176 ? -8.195 -31.562 -9.633 1 91.19 176 ARG B C 1
ATOM 4604 O O . ARG B 1 176 ? -8.266 -31.969 -10.789 1 91.19 176 ARG B O 1
ATOM 4611 N N . SER B 1 177 ? -7.152 -31.734 -8.945 1 89.06 177 SER B N 1
ATOM 4612 C CA . SER B 1 177 ? -5.945 -32.375 -9.469 1 89.06 177 SER B CA 1
ATOM 4613 C C . SER B 1 177 ? -6.094 -33.875 -9.508 1 89.06 177 SER B C 1
ATOM 4615 O O . SER B 1 177 ? -5.504 -34.562 -10.359 1 89.06 177 SER B O 1
ATOM 4617 N N . SER B 1 178 ? -6.684 -34.469 -8.562 1 81.62 178 SER B N 1
ATOM 4618 C CA . SER B 1 178 ? -6.816 -35.938 -8.539 1 81.62 178 SER B CA 1
ATOM 4619 C C . SER B 1 178 ? -8.266 -36.344 -8.32 1 81.62 178 SER B C 1
ATOM 4621 O O . SER B 1 178 ? -8.867 -36 -7.305 1 81.62 178 SER B O 1
ATOM 4623 N N . GLU B 1 179 ? -8.75 -37.062 -9.18 1 74.25 179 GLU B N 1
ATOM 4624 C CA . GLU B 1 179 ? -10.109 -37.594 -9.039 1 74.25 179 GLU B CA 1
ATOM 4625 C C . GLU B 1 179 ? -10.227 -38.5 -7.828 1 74.25 179 GLU B C 1
ATOM 4627 O O . GLU B 1 179 ? -11.25 -38.5 -7.137 1 74.25 179 GLU B O 1
ATOM 4632 N N . GLU B 1 180 ? -9.172 -39.219 -7.562 1 72.94 180 GLU B N 1
ATOM 4633 C CA . GLU B 1 180 ? -9.188 -40.219 -6.48 1 72.94 180 GLU B CA 1
ATOM 4634 C C . GLU B 1 180 ? -9.219 -39.531 -5.117 1 72.94 180 GLU B C 1
ATOM 4636 O O . GLU B 1 180 ? -9.82 -40.031 -4.172 1 72.94 180 GLU B O 1
ATOM 4641 N N . ASP B 1 181 ? -8.711 -38.344 -5.078 1 67.88 181 ASP B N 1
ATOM 4642 C CA . ASP B 1 181 ? -8.57 -37.656 -3.801 1 67.88 181 ASP B CA 1
ATOM 4643 C C . ASP B 1 181 ? -9.664 -36.594 -3.625 1 67.88 181 ASP B C 1
ATOM 4645 O O . ASP B 1 181 ? -9.602 -35.781 -2.703 1 67.88 181 ASP B O 1
ATOM 4649 N N . ARG B 1 182 ? -10.688 -36.75 -4.488 1 77.31 182 ARG B N 1
ATOM 4650 C CA . ARG B 1 182 ? -11.727 -35.719 -4.484 1 77.31 182 ARG B CA 1
ATOM 4651 C C . ARG B 1 182 ? -12.68 -35.906 -3.312 1 77.31 182 ARG B C 1
ATOM 4653 O O . ARG B 1 182 ? -13.328 -36.969 -3.197 1 77.31 182 ARG B O 1
ATOM 4660 N N . ARG B 1 183 ? -12.719 -35 -2.381 1 75.94 183 ARG B N 1
ATOM 4661 C CA . ARG B 1 183 ? -13.57 -35.031 -1.193 1 75.94 183 ARG B CA 1
ATOM 4662 C C . ARG B 1 183 ? -14.914 -34.344 -1.465 1 75.94 183 ARG B C 1
ATOM 4664 O O . ARG B 1 183 ? -15.867 -34.531 -0.713 1 75.94 183 ARG B O 1
ATOM 4671 N N . THR B 1 184 ? -14.922 -33.5 -2.537 1 80.25 184 THR B N 1
ATOM 4672 C CA . THR B 1 184 ? -16.141 -32.781 -2.848 1 80.25 184 THR B CA 1
ATOM 4673 C C . THR B 1 184 ? -16.25 -32.5 -4.348 1 80.25 184 THR B C 1
ATOM 4675 O O . THR B 1 184 ? -15.234 -32.469 -5.047 1 80.25 184 THR B O 1
ATOM 4678 N N . HIS B 1 185 ? -17.453 -32.375 -4.805 1 82.56 185 HIS B N 1
ATOM 4679 C CA . HIS B 1 185 ? -17.703 -32.031 -6.207 1 82.56 185 HIS B CA 1
ATOM 4680 C C . HIS B 1 185 ? -18.219 -30.609 -6.359 1 82.56 185 HIS B C 1
ATOM 4682 O O . HIS B 1 185 ? -18.672 -30.234 -7.438 1 82.56 185 HIS B O 1
ATOM 4688 N N . GLU B 1 186 ? -18.047 -29.906 -5.328 1 82.31 186 GLU B N 1
ATOM 4689 C CA . GLU B 1 186 ? -18.578 -28.562 -5.27 1 82.31 186 GLU B CA 1
ATOM 4690 C C . GLU B 1 186 ? -17.875 -27.641 -6.262 1 82.31 186 GLU B C 1
ATOM 4692 O O . GLU B 1 186 ? -18.469 -26.672 -6.746 1 82.31 186 GLU B O 1
ATOM 4697 N N . TYR B 1 187 ? -16.656 -28.016 -6.648 1 87.81 187 TYR B N 1
ATOM 4698 C CA . TYR B 1 187 ? -15.867 -27.094 -7.449 1 87.81 187 TYR B CA 1
ATOM 4699 C C . TYR B 1 187 ? -15.648 -27.641 -8.859 1 87.81 187 TYR B C 1
ATOM 4701 O O . TYR B 1 187 ? -14.797 -27.141 -9.594 1 87.81 187 TYR B O 1
ATOM 4709 N N . ASP B 1 188 ? -16.438 -28.578 -9.219 1 88.06 188 ASP B N 1
ATOM 4710 C CA . ASP B 1 188 ? -16.281 -29.219 -10.523 1 88.06 188 ASP B CA 1
ATOM 4711 C C . ASP B 1 188 ? -16.594 -28.25 -11.656 1 88.06 188 ASP B C 1
ATOM 4713 O O . ASP B 1 188 ? -16.016 -28.344 -12.742 1 88.06 188 ASP B O 1
ATOM 4717 N N . GLU B 1 189 ? -17.516 -27.344 -11.367 1 89.19 189 GLU B N 1
ATOM 4718 C CA . GLU B 1 189 ? -17.969 -26.453 -12.438 1 89.19 189 GLU B CA 1
ATOM 4719 C C . GLU B 1 189 ? -17.172 -25.141 -12.438 1 89.19 189 GLU B C 1
ATOM 4721 O O . GLU B 1 189 ? -17.375 -24.297 -13.312 1 89.19 189 GLU B O 1
ATOM 4726 N N . LEU B 1 190 ? -16.281 -25.047 -11.477 1 92.81 190 LEU B N 1
ATOM 4727 C CA . LEU B 1 190 ? -15.484 -23.828 -11.391 1 92.81 190 LEU B CA 1
ATOM 4728 C C . LEU B 1 190 ? -14.555 -23.703 -12.586 1 92.81 190 LEU B C 1
ATOM 4730 O O . LEU B 1 190 ? -13.836 -24.641 -12.93 1 92.81 190 LEU B O 1
ATOM 4734 N N . GLU B 1 191 ? -14.602 -22.531 -13.242 1 95.12 191 GLU B N 1
ATOM 4735 C CA . GLU B 1 191 ? -13.789 -22.312 -14.438 1 95.12 191 GLU B CA 1
ATOM 4736 C C . GLU B 1 191 ? -12.727 -21.25 -14.195 1 95.12 191 GLU B C 1
ATOM 4738 O O . GLU B 1 191 ? -11.586 -21.391 -14.656 1 95.12 191 GLU B O 1
ATOM 4743 N N . TYR B 1 192 ? -13.133 -20.219 -13.43 1 96.25 192 TYR B N 1
ATOM 4744 C CA . TYR B 1 192 ? -12.227 -19.094 -13.289 1 96.25 192 TYR B CA 1
ATOM 4745 C C . TYR B 1 192 ? -12.031 -18.719 -11.82 1 96.25 192 TYR B C 1
ATOM 4747 O O . TYR B 1 192 ? -12.969 -18.828 -11.016 1 96.25 192 TYR B O 1
ATOM 4755 N N . ILE B 1 193 ? -10.867 -18.297 -11.5 1 96.31 193 ILE B N 1
ATOM 4756 C CA . ILE B 1 193 ? -10.578 -17.578 -10.273 1 96.31 193 ILE B CA 1
ATOM 4757 C C . ILE B 1 193 ? -9.992 -16.203 -10.602 1 96.31 193 ILE B C 1
ATOM 4759 O O . ILE B 1 193 ? -8.977 -16.109 -11.289 1 96.31 193 ILE B O 1
ATOM 4763 N N . PHE B 1 194 ? -10.695 -15.164 -10.203 1 97 194 PHE B N 1
ATOM 4764 C CA . PHE B 1 194 ? -10.266 -13.781 -10.438 1 97 194 PHE B CA 1
ATOM 4765 C C . PHE B 1 194 ? -9.656 -13.188 -9.172 1 97 194 PHE B C 1
ATOM 4767 O O . PHE B 1 194 ? -10.312 -13.133 -8.133 1 97 194 PHE B O 1
ATOM 4774 N N . ILE B 1 195 ? -8.375 -12.758 -9.219 1 96.69 195 ILE B N 1
ATOM 4775 C CA . ILE B 1 195 ? -7.664 -12.195 -8.07 1 96.69 195 ILE B CA 1
ATOM 4776 C C . ILE B 1 195 ? -7.312 -10.734 -8.344 1 96.69 195 ILE B C 1
ATOM 4778 O O . ILE B 1 195 ? -6.484 -10.445 -9.211 1 96.69 195 ILE B O 1
ATOM 4782 N N . ASP B 1 196 ? -7.922 -9.859 -7.605 1 94.31 196 ASP B N 1
ATOM 4783 C CA . ASP B 1 196 ? -7.699 -8.422 -7.75 1 94.31 196 ASP B CA 1
ATOM 4784 C C . ASP B 1 196 ? -6.938 -7.863 -6.547 1 94.31 196 ASP B C 1
ATOM 4786 O O . ASP B 1 196 ? -7.508 -7.695 -5.469 1 94.31 196 ASP B O 1
ATOM 4790 N N . ASP B 1 197 ? -5.691 -7.512 -6.723 1 88.88 197 ASP B N 1
ATOM 4791 C CA . ASP B 1 197 ? -4.832 -6.832 -5.754 1 88.88 197 ASP B CA 1
ATOM 4792 C C . ASP B 1 197 ? -4.82 -7.57 -4.418 1 88.88 197 ASP B C 1
ATOM 4794 O O . ASP B 1 197 ? -5.238 -7.023 -3.396 1 88.88 197 ASP B O 1
ATOM 4798 N N . PRO B 1 198 ? -4.27 -8.719 -4.418 1 87.19 198 PRO B N 1
ATOM 4799 C CA . PRO B 1 198 ? -4.246 -9.523 -3.189 1 87.19 198 PRO B CA 1
ATOM 4800 C C . PRO B 1 198 ? -3.277 -8.977 -2.146 1 87.19 198 PRO B C 1
ATOM 4802 O O . PRO B 1 198 ? -3.283 -9.422 -0.997 1 87.19 198 PRO B O 1
ATOM 4805 N N . VAL B 1 199 ? -2.457 -8.07 -2.535 1 76.56 199 VAL B N 1
ATOM 4806 C CA . VAL B 1 199 ? -1.432 -7.578 -1.622 1 76.56 199 VAL B CA 1
ATOM 4807 C C . VAL B 1 199 ? -1.717 -6.121 -1.266 1 76.56 199 VAL B C 1
ATOM 4809 O O . VAL B 1 199 ? -2.312 -5.387 -2.057 1 76.56 199 VAL B O 1
ATOM 4812 N N . SER B 1 200 ? -1.657 -5.984 -0.029 1 67.56 200 SER B N 1
ATOM 4813 C CA . SER B 1 200 ? -1.664 -4.59 0.399 1 67.56 200 SER B CA 1
ATOM 4814 C C . SER B 1 200 ? -0.252 -4.016 0.427 1 67.56 200 SER B C 1
ATOM 4816 O O . SER B 1 200 ? 0.729 -4.758 0.373 1 67.56 200 SER B O 1
ATOM 4818 N N . SER B 1 201 ? -0.07 -2.637 0.101 1 56.5 201 SER B N 1
ATOM 4819 C CA . SER B 1 201 ? 1.217 -1.954 0.003 1 56.5 201 SER B CA 1
ATOM 4820 C C . SER B 1 201 ? 2.068 -2.199 1.244 1 56.5 201 SER B C 1
ATOM 4822 O O . SER B 1 201 ? 3.102 -1.553 1.432 1 56.5 201 SER B O 1
ATOM 4824 N N . LEU B 1 202 ? 1.614 -2.912 2.199 1 53.5 202 LEU B N 1
ATOM 4825 C CA . LEU B 1 202 ? 2.277 -2.646 3.473 1 53.5 202 LEU B CA 1
ATOM 4826 C C . LEU B 1 202 ? 3.766 -2.973 3.389 1 53.5 202 LEU B C 1
ATOM 4828 O O . LEU B 1 202 ? 4.609 -2.125 3.684 1 53.5 202 LEU B O 1
ATOM 4832 N N . ASP B 1 203 ? 4.211 -4.289 3.33 1 59.59 203 ASP B N 1
ATOM 4833 C CA . ASP B 1 203 ? 5.641 -4.566 3.424 1 59.59 203 ASP B CA 1
ATOM 4834 C C . ASP B 1 203 ? 6.148 -5.277 2.17 1 59.59 203 ASP B C 1
ATOM 4836 O O . ASP B 1 203 ? 5.629 -6.332 1.796 1 59.59 203 ASP B O 1
ATOM 4840 N N . ASP B 1 204 ? 7.055 -4.562 1.471 1 63.03 204 ASP B N 1
ATOM 4841 C CA . ASP B 1 204 ? 7.672 -5.062 0.245 1 63.03 204 ASP B CA 1
ATOM 4842 C C . ASP B 1 204 ? 8.094 -6.52 0.399 1 63.03 204 ASP B C 1
ATOM 4844 O O . ASP B 1 204 ? 8.047 -7.289 -0.562 1 63.03 204 ASP B O 1
ATOM 4848 N N . ARG B 1 205 ? 8.414 -6.934 1.617 1 64.06 205 ARG B N 1
ATOM 4849 C CA . ARG B 1 205 ? 8.852 -8.312 1.813 1 64.06 205 ARG B CA 1
ATOM 4850 C C . ARG B 1 205 ? 7.703 -9.289 1.602 1 64.06 205 ARG B C 1
ATOM 4852 O O . ARG B 1 205 ? 7.867 -10.312 0.937 1 64.06 205 ARG B O 1
ATOM 4859 N N . ARG B 1 206 ? 6.648 -8.859 2.018 1 76.69 206 ARG B N 1
ATOM 4860 C CA . ARG B 1 206 ? 5.508 -9.766 1.955 1 76.69 206 ARG B CA 1
ATOM 4861 C C . ARG B 1 206 ? 4.957 -9.859 0.537 1 76.69 206 ARG B C 1
ATOM 4863 O O . ARG B 1 206 ? 4.465 -10.906 0.121 1 76.69 206 ARG B O 1
ATOM 4870 N N . ILE B 1 207 ? 5.254 -8.828 -0.146 1 84.12 207 ILE B N 1
ATOM 4871 C CA . ILE B 1 207 ? 4.723 -8.789 -1.505 1 84.12 207 ILE B CA 1
ATOM 4872 C C . ILE B 1 207 ? 5.379 -9.883 -2.346 1 84.12 207 ILE B C 1
ATOM 4874 O O . ILE B 1 207 ? 4.703 -10.578 -3.104 1 84.12 207 ILE B O 1
ATOM 4878 N N . ILE B 1 208 ? 6.68 -10.086 -2.205 1 84.12 208 ILE B N 1
ATOM 4879 C CA . ILE B 1 208 ? 7.418 -11.062 -2.99 1 84.12 208 ILE B CA 1
ATOM 4880 C C . ILE B 1 208 ? 6.988 -12.477 -2.588 1 84.12 208 ILE B C 1
ATOM 4882 O O . ILE B 1 208 ? 6.715 -13.32 -3.447 1 84.12 208 ILE B O 1
ATOM 4886 N N . ASP B 1 209 ? 6.84 -12.719 -1.29 1 86.06 209 ASP B N 1
ATOM 4887 C CA . ASP B 1 209 ? 6.426 -14.031 -0.8 1 86.06 209 ASP B CA 1
ATOM 4888 C C . ASP B 1 209 ? 5.035 -14.391 -1.315 1 86.06 209 ASP B C 1
ATOM 4890 O O . ASP B 1 209 ? 4.801 -15.531 -1.738 1 86.06 209 ASP B O 1
ATOM 4894 N N . VAL B 1 210 ? 4.168 -13.461 -1.232 1 90.88 210 VAL B N 1
ATOM 4895 C CA . VAL B 1 210 ? 2.805 -13.688 -1.702 1 90.88 210 VAL B CA 1
ATOM 4896 C C . VAL B 1 210 ? 2.818 -14 -3.197 1 90.88 210 VAL B C 1
ATOM 4898 O O . VAL B 1 210 ? 2.135 -14.922 -3.65 1 90.88 210 VAL B O 1
ATOM 4901 N N . ALA B 1 211 ? 3.611 -13.219 -3.939 1 91.75 211 ALA B N 1
ATOM 4902 C CA . ALA B 1 211 ? 3.699 -13.43 -5.383 1 91.75 211 ALA B CA 1
ATOM 4903 C C . ALA B 1 211 ? 4.258 -14.812 -5.699 1 91.75 211 ALA B C 1
ATOM 4905 O O . ALA B 1 211 ? 3.744 -15.508 -6.578 1 91.75 211 ALA B O 1
ATOM 4906 N N . LEU B 1 212 ? 5.285 -15.234 -5 1 89.56 212 LEU B N 1
ATOM 4907 C CA . LEU B 1 212 ? 5.914 -16.531 -5.23 1 89.56 212 LEU B CA 1
ATOM 4908 C C . LEU B 1 212 ? 4.961 -17.672 -4.879 1 89.56 212 LEU B C 1
ATOM 4910 O O . LEU B 1 212 ? 4.855 -18.641 -5.625 1 89.56 212 LEU B O 1
ATOM 4914 N N . ASP B 1 213 ? 4.293 -17.562 -3.756 1 92.19 213 ASP B N 1
ATOM 4915 C CA . ASP B 1 213 ? 3.316 -18.562 -3.357 1 92.19 213 ASP B CA 1
ATOM 4916 C C . ASP B 1 213 ? 2.211 -18.703 -4.402 1 92.19 213 ASP B C 1
ATOM 4918 O O . ASP B 1 213 ? 1.812 -19.828 -4.746 1 92.19 213 ASP B O 1
ATOM 4922 N N . LEU B 1 214 ? 1.734 -17.578 -4.828 1 95.31 214 LEU B N 1
ATOM 4923 C CA . LEU B 1 214 ? 0.677 -17.609 -5.832 1 95.31 214 LEU B CA 1
ATOM 4924 C C . LEU B 1 214 ? 1.167 -18.234 -7.129 1 95.31 214 LEU B C 1
ATOM 4926 O O . LEU B 1 214 ? 0.477 -19.078 -7.711 1 95.31 214 LEU B O 1
ATOM 4930 N N . ALA B 1 215 ? 2.371 -17.859 -7.566 1 94.5 215 ALA B N 1
ATOM 4931 C CA . ALA B 1 215 ? 2.951 -18.453 -8.773 1 94.5 215 ALA B CA 1
ATOM 4932 C C . ALA B 1 215 ? 3.047 -19.969 -8.656 1 94.5 215 ALA B C 1
ATOM 4934 O O . ALA B 1 215 ? 2.725 -20.688 -9.602 1 94.5 215 ALA B O 1
ATOM 4935 N N . TYR B 1 216 ? 3.449 -20.391 -7.516 1 93.31 216 TYR B N 1
ATOM 4936 C CA . TYR B 1 216 ? 3.574 -21.828 -7.266 1 93.31 216 TYR B CA 1
ATOM 4937 C C . TYR B 1 216 ? 2.23 -22.531 -7.43 1 93.31 216 TYR B C 1
ATOM 4939 O O . TYR B 1 216 ? 2.135 -23.547 -8.125 1 93.31 216 TYR B O 1
ATOM 4947 N N . LEU B 1 217 ? 1.248 -21.984 -6.84 1 95.12 217 LEU B N 1
ATOM 4948 C CA . LEU B 1 217 ? -0.084 -22.578 -6.879 1 95.12 217 LEU B CA 1
ATOM 4949 C C . LEU B 1 217 ? -0.624 -22.609 -8.305 1 95.12 217 LEU B C 1
ATOM 4951 O O . LEU B 1 217 ? -1.229 -23.594 -8.727 1 95.12 217 LEU B O 1
ATOM 4955 N N . LEU B 1 218 ? -0.433 -21.562 -9.055 1 96.38 218 LEU B N 1
ATOM 4956 C CA . LEU B 1 218 ? -0.918 -21.484 -10.422 1 96.38 218 LEU B CA 1
ATOM 4957 C C . LEU B 1 218 ? -0.204 -22.484 -11.32 1 96.38 218 LEU B C 1
ATOM 4959 O O . LEU B 1 218 ? -0.831 -23.125 -12.172 1 96.38 218 LEU B O 1
ATOM 4963 N N . LYS B 1 219 ? 1.066 -22.641 -11.094 1 93.69 219 LYS B N 1
ATOM 4964 C CA . LYS B 1 219 ? 1.838 -23.609 -11.844 1 93.69 219 LYS B CA 1
ATOM 4965 C C . LYS B 1 219 ? 1.374 -25.031 -11.539 1 93.69 219 LYS B C 1
ATOM 4967 O O . LYS B 1 219 ? 1.278 -25.875 -12.438 1 93.69 219 LYS B O 1
ATOM 4972 N N . GLU B 1 220 ? 1.121 -25.25 -10.281 1 93.12 220 GLU B N 1
ATOM 4973 C CA . GLU B 1 220 ? 0.615 -26.562 -9.875 1 93.12 220 GLU B CA 1
ATOM 4974 C C . GLU B 1 220 ? -0.724 -26.875 -10.547 1 93.12 220 GLU B C 1
ATOM 4976 O O . GLU B 1 220 ? -0.971 -28 -10.969 1 93.12 220 GLU B O 1
ATOM 4981 N N . SER B 1 221 ? -1.535 -25.906 -10.617 1 95.25 221 SER B N 1
ATOM 4982 C CA . SER B 1 221 ? -2.83 -26.078 -11.266 1 95.25 221 SER B CA 1
ATOM 4983 C C . SER B 1 221 ? -2.668 -26.406 -12.75 1 95.25 221 SER B C 1
ATOM 4985 O O . SER B 1 221 ? -3.361 -27.281 -13.266 1 95.25 221 SER B O 1
ATOM 4987 N N . ASP B 1 222 ? -1.778 -25.75 -13.375 1 92 222 ASP B N 1
ATOM 4988 C CA . ASP B 1 222 ? -1.514 -25.984 -14.789 1 92 222 ASP B CA 1
ATOM 4989 C C . ASP B 1 222 ? -0.9 -27.375 -15.016 1 92 222 ASP B C 1
ATOM 4991 O O . ASP B 1 222 ? -1.31 -28.094 -15.922 1 92 222 ASP B O 1
ATOM 4995 N N . LYS B 1 223 ? 0.065 -27.719 -14.219 1 90.94 223 LYS B N 1
ATOM 4996 C CA . LYS B 1 223 ? 0.758 -29 -14.32 1 90.94 223 LYS B CA 1
ATOM 4997 C C . LYS B 1 223 ? -0.212 -30.156 -14.148 1 90.94 223 LYS B C 1
ATOM 4999 O O . LYS B 1 223 ? -0.081 -31.188 -14.812 1 90.94 223 LYS B O 1
ATOM 5004 N N . ASN B 1 224 ? -1.139 -29.953 -13.289 1 92.06 224 ASN B N 1
ATOM 5005 C CA . ASN B 1 224 ? -2.086 -31.031 -12.977 1 92.06 224 ASN B CA 1
ATOM 5006 C C . ASN B 1 224 ? -3.303 -30.969 -13.898 1 92.06 224 ASN B C 1
ATOM 5008 O O . ASN B 1 224 ? -4.281 -31.688 -13.68 1 92.06 224 ASN B O 1
ATOM 5012 N N . ASP B 1 225 ? -3.318 -30.047 -14.812 1 91.5 225 ASP B N 1
ATOM 5013 C CA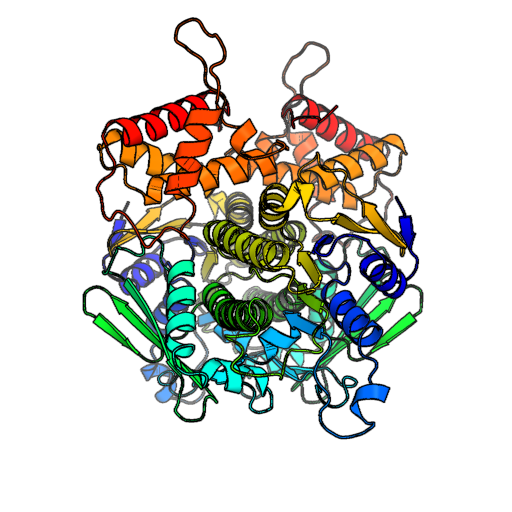 . ASP B 1 225 ? -4.367 -29.906 -15.82 1 91.5 225 ASP B CA 1
ATOM 5014 C C . ASP B 1 225 ? -5.746 -29.812 -15.164 1 91.5 225 ASP B C 1
ATOM 5016 O O . ASP B 1 225 ? -6.656 -30.562 -15.516 1 91.5 225 ASP B O 1
ATOM 5020 N N . THR B 1 226 ? -5.836 -29 -14.125 1 93.44 226 THR B N 1
ATOM 5021 C CA . THR B 1 226 ? -7.086 -28.844 -13.383 1 93.44 226 THR B CA 1
ATOM 5022 C C . THR B 1 226 ? -8.156 -28.203 -14.258 1 93.44 226 THR B C 1
ATOM 5024 O O . THR B 1 226 ? -9.344 -28.25 -13.93 1 93.44 226 THR B O 1
ATOM 5027 N N . GLY B 1 227 ? -7.75 -27.5 -15.32 1 92.38 227 GLY B N 1
ATOM 5028 C CA . GLY B 1 227 ? -8.672 -26.781 -16.188 1 92.38 227 GLY B CA 1
ATOM 5029 C C . GLY B 1 227 ? -9.055 -25.406 -15.664 1 92.38 227 GLY B C 1
ATOM 5030 O O . GLY B 1 227 ? -9.781 -24.672 -16.328 1 92.38 227 GLY B O 1
ATOM 5031 N N . LEU B 1 228 ? -8.539 -25.047 -14.555 1 95.5 228 LEU B N 1
ATOM 5032 C CA . LEU B 1 228 ? -8.836 -23.75 -13.961 1 95.5 228 LEU B CA 1
ATOM 5033 C C . LEU B 1 228 ? -8.109 -22.625 -14.703 1 95.5 228 LEU B C 1
ATOM 5035 O O . LEU B 1 228 ? -6.949 -22.797 -15.094 1 95.5 228 LEU B O 1
ATOM 5039 N N . LYS B 1 229 ? -8.805 -21.562 -14.875 1 96.88 229 LYS B N 1
ATOM 5040 C CA . LYS B 1 229 ? -8.227 -20.359 -15.453 1 96.88 229 LYS B CA 1
ATOM 5041 C C . LYS B 1 229 ? -8.125 -19.234 -14.414 1 96.88 229 LYS B C 1
ATOM 5043 O O . LYS B 1 229 ? -8.984 -19.125 -13.531 1 96.88 229 LYS B O 1
ATOM 5048 N N . PHE B 1 230 ? -7.074 -18.438 -14.523 1 97.69 230 PHE B N 1
ATOM 5049 C CA . PHE B 1 230 ? -6.812 -17.422 -13.523 1 97.69 230 PHE B CA 1
ATOM 5050 C C . PHE B 1 230 ? -6.633 -16.047 -14.172 1 97.69 230 PHE B C 1
ATOM 5052 O O . PHE B 1 230 ? -6.012 -15.938 -15.234 1 97.69 230 PHE B O 1
ATOM 5059 N N . ILE B 1 231 ? -7.215 -15.047 -13.562 1 97.25 231 ILE B N 1
ATOM 5060 C CA . ILE B 1 231 ? -6.973 -13.648 -13.906 1 97.25 231 ILE B CA 1
ATOM 5061 C C . ILE B 1 231 ? -6.48 -12.891 -12.68 1 97.25 231 ILE B C 1
ATOM 5063 O O . ILE B 1 231 ? -7.145 -12.883 -11.641 1 97.25 231 ILE B O 1
ATOM 5067 N N . ILE B 1 232 ? -5.301 -12.32 -12.789 1 96.56 232 ILE B N 1
ATOM 5068 C CA . ILE B 1 232 ? -4.719 -11.555 -11.695 1 96.56 232 ILE B CA 1
ATOM 5069 C C . ILE B 1 232 ? -4.535 -10.102 -12.125 1 96.56 232 ILE B C 1
ATOM 5071 O O . ILE B 1 232 ? -3.871 -9.82 -13.125 1 96.56 232 ILE B O 1
ATOM 5075 N N . THR B 1 233 ? -5.199 -9.211 -11.445 1 94.06 233 THR B N 1
ATOM 5076 C CA . THR B 1 233 ? -4.988 -7.781 -11.672 1 94.06 233 THR B CA 1
ATOM 5077 C C . THR B 1 233 ? -4.266 -7.148 -10.484 1 94.06 233 THR B C 1
ATOM 5079 O O . THR B 1 233 ? -4.512 -7.512 -9.336 1 94.06 233 THR B O 1
ATOM 5082 N N . THR B 1 234 ? -3.352 -6.273 -10.75 1 90 234 THR B N 1
ATOM 5083 C CA . THR B 1 234 ? -2.625 -5.617 -9.672 1 90 234 THR B CA 1
ATOM 5084 C C . THR B 1 234 ? -2.133 -4.242 -10.109 1 90 234 THR B C 1
ATOM 5086 O O . THR B 1 234 ? -1.932 -3.998 -11.297 1 90 234 THR B O 1
ATOM 5089 N N . HIS B 1 235 ? -2.027 -3.424 -9.188 1 83 235 HIS B N 1
ATOM 5090 C CA . HIS B 1 235 ? -1.384 -2.137 -9.43 1 83 235 HIS B CA 1
ATOM 5091 C C . HIS B 1 235 ? 0.039 -2.121 -8.875 1 83 235 HIS B C 1
ATOM 5093 O O . HIS B 1 235 ? 0.772 -1.148 -9.07 1 83 235 HIS B O 1
ATOM 5099 N N . HIS B 1 236 ? 0.452 -3.137 -8.258 1 83.19 236 HIS B N 1
ATOM 5100 C CA . HIS B 1 236 ? 1.773 -3.211 -7.648 1 83.19 236 HIS B CA 1
ATOM 5101 C C . HIS B 1 236 ? 2.807 -3.746 -8.633 1 83.19 236 HIS B C 1
ATOM 5103 O O . HIS B 1 236 ? 2.812 -4.941 -8.945 1 83.19 236 HIS B O 1
ATOM 5109 N N . ALA B 1 237 ? 3.727 -2.855 -8.977 1 81.81 237 ALA B N 1
ATOM 5110 C CA . ALA B 1 237 ? 4.695 -3.211 -10.008 1 81.81 237 ALA B CA 1
ATOM 5111 C C . ALA B 1 237 ? 5.574 -4.375 -9.562 1 81.81 237 ALA B C 1
ATOM 5113 O O . ALA B 1 237 ? 5.852 -5.289 -10.344 1 81.81 237 ALA B O 1
ATOM 5114 N N . LEU B 1 238 ? 6.074 -4.336 -8.305 1 83.69 238 LEU B N 1
ATOM 5115 C CA . LEU B 1 238 ? 6.926 -5.41 -7.801 1 83.69 238 LEU B CA 1
ATOM 5116 C C . LEU B 1 238 ? 6.184 -6.742 -7.816 1 83.69 238 LEU B C 1
ATOM 5118 O O . LEU B 1 238 ? 6.715 -7.75 -8.289 1 83.69 238 LEU B O 1
ATOM 5122 N N . PHE B 1 239 ? 4.961 -6.812 -7.336 1 89.25 239 PHE B N 1
ATOM 5123 C CA . PHE B 1 239 ? 4.121 -8.008 -7.344 1 89.25 239 PHE B CA 1
ATOM 5124 C C . PHE B 1 239 ? 3.945 -8.539 -8.758 1 89.25 239 PHE B C 1
ATOM 5126 O O . PHE B 1 239 ? 4.125 -9.727 -9.008 1 89.25 239 PHE B O 1
ATOM 5133 N N . PHE B 1 240 ? 3.604 -7.633 -9.68 1 88.5 240 PHE B N 1
ATOM 5134 C CA . PHE B 1 240 ? 3.391 -7.98 -11.078 1 88.5 240 PHE B CA 1
ATOM 5135 C C . PHE B 1 240 ? 4.652 -8.586 -11.688 1 88.5 240 PHE B C 1
ATOM 5137 O O . PHE B 1 240 ? 4.594 -9.617 -12.359 1 88.5 240 PHE B O 1
ATOM 5144 N N . ASN B 1 241 ? 5.793 -7.934 -11.43 1 87.56 241 ASN B N 1
ATOM 5145 C CA . ASN B 1 241 ? 7.047 -8.359 -12.047 1 87.56 241 ASN B CA 1
ATOM 5146 C C . ASN B 1 241 ? 7.496 -9.719 -11.523 1 87.56 241 ASN B C 1
ATOM 5148 O O . ASN B 1 241 ? 8.055 -10.523 -12.266 1 87.56 241 ASN B O 1
ATOM 5152 N N . VAL B 1 242 ? 7.305 -9.969 -10.258 1 88 242 VAL B N 1
ATOM 5153 C CA . VAL B 1 242 ? 7.652 -11.266 -9.688 1 88 242 VAL B CA 1
ATOM 5154 C C . VAL B 1 242 ? 6.797 -12.359 -10.336 1 88 242 VAL B C 1
ATOM 5156 O O . VAL B 1 242 ? 7.32 -13.391 -10.766 1 88 242 VAL B O 1
ATOM 5159 N N . LEU B 1 243 ? 5.508 -12.141 -10.461 1 91.56 243 LEU B N 1
ATOM 5160 C CA . LEU B 1 243 ? 4.617 -13.102 -11.109 1 91.56 243 LEU B CA 1
ATOM 5161 C C . LEU B 1 243 ? 4.973 -13.273 -12.578 1 91.56 243 LEU B C 1
ATOM 5163 O O . LEU B 1 243 ? 4.984 -14.391 -13.094 1 91.56 243 LEU B O 1
ATOM 5167 N N . PHE B 1 244 ? 5.25 -12.148 -13.141 1 89.06 244 PHE B N 1
ATOM 5168 C CA . PHE B 1 244 ? 5.617 -12.141 -14.555 1 89.06 244 PHE B CA 1
ATOM 5169 C C . PHE B 1 244 ? 6.812 -13.047 -14.805 1 89.06 244 PHE B C 1
ATOM 5171 O O . PHE B 1 244 ? 6.789 -13.875 -15.727 1 89.06 244 PHE B O 1
ATOM 5178 N N . ASN B 1 245 ? 7.773 -12.93 -14.023 1 86.5 245 ASN B N 1
ATOM 5179 C CA . ASN B 1 245 ? 9 -13.703 -14.188 1 86.5 245 ASN B CA 1
ATOM 5180 C C . ASN B 1 245 ? 8.789 -15.172 -13.852 1 86.5 245 ASN B C 1
ATOM 5182 O O . ASN B 1 245 ? 9.352 -16.047 -14.508 1 86.5 245 ASN B O 1
ATOM 5186 N N . GLU B 1 246 ? 8.008 -15.445 -12.852 1 87.94 246 GLU B N 1
ATOM 5187 C CA . GLU B 1 246 ? 7.77 -16.828 -12.414 1 87.94 246 GLU B CA 1
ATOM 5188 C C . GLU B 1 246 ? 6.867 -17.562 -13.406 1 87.94 246 GLU B C 1
ATOM 5190 O O . GLU B 1 246 ? 6.969 -18.781 -13.547 1 87.94 246 GLU B O 1
ATOM 5195 N N . LEU B 1 247 ? 5.977 -16.766 -14.109 1 90.94 247 LEU B N 1
ATOM 5196 C CA . LEU B 1 247 ? 4.961 -17.391 -14.945 1 90.94 247 LEU B CA 1
ATOM 5197 C C . LEU B 1 247 ? 5.203 -17.078 -16.422 1 90.94 247 LEU B C 1
ATOM 5199 O O . LEU B 1 247 ? 4.266 -17.062 -17.219 1 90.94 247 LEU B O 1
ATOM 5203 N N . LYS B 1 248 ? 6.371 -16.688 -16.844 1 80.56 248 LYS B N 1
ATOM 5204 C CA . LYS B 1 248 ? 6.734 -16.141 -18.156 1 80.56 248 LYS B CA 1
ATOM 5205 C C . LYS B 1 248 ? 6.125 -16.969 -19.281 1 80.56 248 LYS B C 1
ATOM 5207 O O . LYS B 1 248 ? 5.332 -16.469 -20.062 1 80.56 248 LYS B O 1
ATOM 5212 N N . LYS B 1 249 ? 6.23 -18.234 -19.391 1 79.06 249 LYS B N 1
ATOM 5213 C CA . LYS B 1 249 ? 5.785 -19.047 -20.516 1 79.06 249 LYS B CA 1
ATOM 5214 C C . LYS B 1 249 ? 4.344 -19.516 -20.328 1 79.06 249 LYS B C 1
ATOM 5216 O O . LYS B 1 249 ? 3.65 -19.828 -21.297 1 79.06 249 LYS B O 1
ATOM 5221 N N . SER B 1 250 ? 3.85 -19.312 -19.141 1 82.75 250 SER B N 1
ATOM 5222 C CA . SER B 1 250 ? 2.572 -19.938 -18.828 1 82.75 250 SER B CA 1
ATOM 5223 C C . SER B 1 250 ? 1.457 -18.906 -18.719 1 82.75 250 SER B C 1
ATOM 5225 O O . SER B 1 250 ? 0.302 -19.25 -18.469 1 82.75 250 SER B O 1
ATOM 5227 N N . SER B 1 251 ? 1.836 -17.656 -19.016 1 86.25 251 SER B N 1
ATOM 5228 C CA . SER B 1 251 ? 0.821 -16.641 -18.766 1 86.25 251 SER B CA 1
ATOM 5229 C C . SER B 1 251 ? 0.8 -15.602 -19.875 1 86.25 251 SER B C 1
ATOM 5231 O O . SER B 1 251 ? 1.804 -15.398 -20.562 1 86.25 251 SER B O 1
ATOM 5233 N N . SER B 1 252 ? -0.354 -15.102 -20.109 1 86.5 252 SER B N 1
ATOM 5234 C CA . SER B 1 252 ? -0.487 -13.883 -20.906 1 86.5 252 SER B CA 1
ATOM 5235 C C . SER B 1 252 ? -0.407 -12.641 -20.016 1 86.5 252 SER B C 1
ATOM 5237 O O . SER B 1 252 ? -0.947 -12.625 -18.906 1 86.5 252 SER B O 1
ATOM 5239 N N . LYS B 1 253 ? 0.294 -11.695 -20.469 1 85.31 253 LYS B N 1
ATOM 5240 C CA . LYS B 1 253 ? 0.501 -10.484 -19.688 1 85.31 253 LYS B CA 1
ATOM 5241 C C . LYS B 1 253 ? -0.069 -9.258 -20.406 1 85.31 253 LYS B C 1
ATOM 5243 O O . LYS B 1 253 ? 0.082 -9.117 -21.609 1 85.31 253 LYS B O 1
ATOM 5248 N N . PHE B 1 254 ? -0.726 -8.477 -19.578 1 83.69 254 PHE B N 1
ATOM 5249 C CA . PHE B 1 254 ? -1.389 -7.309 -20.141 1 83.69 254 PHE B CA 1
ATOM 5250 C C . PHE B 1 254 ? -1.088 -6.066 -19.312 1 83.69 254 PHE B C 1
ATOM 5252 O O . PHE B 1 254 ? -0.919 -6.152 -18.094 1 83.69 254 PHE B O 1
ATOM 5259 N N . LEU B 1 255 ? -0.938 -5 -19.984 1 83.12 255 LEU B N 1
ATOM 5260 C CA . LEU B 1 255 ? -0.964 -3.676 -19.375 1 83.12 255 LEU B CA 1
ATOM 5261 C C . LEU B 1 255 ? -2.277 -2.965 -19.688 1 83.12 255 LEU B C 1
ATOM 5263 O O . LEU B 1 255 ? -2.652 -2.811 -20.844 1 83.12 255 LEU B O 1
ATOM 5267 N N . LEU B 1 256 ? -2.996 -2.682 -18.625 1 84.06 256 LEU B N 1
ATOM 5268 C CA . LEU B 1 256 ? -4.266 -1.982 -18.781 1 84.06 256 LEU B CA 1
ATOM 5269 C C . LEU B 1 256 ? -4.148 -0.534 -18.312 1 84.06 256 LEU B C 1
ATOM 5271 O O . LEU B 1 256 ? -3.797 -0.271 -17.156 1 84.06 256 LEU B O 1
ATOM 5275 N N . LYS B 1 257 ? -4.316 0.339 -19.234 1 78.06 257 LYS B N 1
ATOM 5276 C CA . LYS B 1 257 ? -4.27 1.771 -18.953 1 78.06 257 LYS B CA 1
ATOM 5277 C C . LYS B 1 257 ? -5.559 2.461 -19.391 1 78.06 257 LYS B C 1
ATOM 5279 O O . LYS B 1 257 ? -6.164 2.068 -20.391 1 78.06 257 LYS B O 1
ATOM 5284 N N . LYS B 1 258 ? -5.938 3.328 -18.547 1 76 258 LYS B N 1
ATOM 5285 C CA . LYS B 1 258 ? -7.07 4.164 -18.922 1 76 258 LYS B CA 1
ATOM 5286 C C . LYS B 1 258 ? -6.602 5.539 -19.406 1 76 258 LYS B C 1
ATOM 5288 O O . LYS B 1 258 ? -5.852 6.223 -18.703 1 76 258 LYS B O 1
ATOM 5293 N N . THR B 1 259 ? -6.664 5.797 -20.734 1 64.88 259 THR B N 1
ATOM 5294 C CA . THR B 1 259 ? -6.324 7.094 -21.312 1 64.88 259 THR B CA 1
ATOM 5295 C C . THR B 1 259 ? -7.523 7.691 -22.047 1 64.88 259 THR B C 1
ATOM 5297 O O . THR B 1 259 ? -8.078 7.059 -22.938 1 64.88 259 THR B O 1
ATOM 5300 N N . ASN B 1 260 ? -7.77 8.898 -21.828 1 59.81 260 ASN B N 1
ATOM 5301 C CA . ASN B 1 260 ? -8.789 9.648 -22.578 1 59.81 260 ASN B CA 1
ATOM 5302 C C . ASN B 1 260 ? -10.023 8.797 -22.828 1 59.81 260 ASN B C 1
ATOM 5304 O O . ASN B 1 260 ? -10.508 8.719 -23.969 1 59.81 260 ASN B O 1
ATOM 5308 N N . GLN B 1 261 ? -10.438 8 -21.938 1 58.88 261 GLN B N 1
ATOM 5309 C CA . GLN B 1 261 ? -11.703 7.285 -21.984 1 58.88 261 GLN B CA 1
ATOM 5310 C C . GLN B 1 261 ? -11.555 5.926 -22.656 1 58.88 261 GLN B C 1
ATOM 5312 O O . GLN B 1 261 ? -12.539 5.32 -23.078 1 58.88 261 GLN B O 1
ATOM 5317 N N . LYS B 1 262 ? -10.375 5.758 -23.016 1 69.06 262 LYS B N 1
ATOM 5318 C CA . LYS B 1 262 ? -10.156 4.449 -23.625 1 69.06 262 LYS B CA 1
ATOM 5319 C C . LYS B 1 262 ? -9.258 3.576 -22.75 1 69.06 262 LYS B C 1
ATOM 5321 O O . LYS B 1 262 ? -8.508 4.086 -21.922 1 69.06 262 LYS B O 1
ATOM 5326 N N . TYR B 1 263 ? -9.656 2.361 -22.828 1 75.19 263 TYR B N 1
ATOM 5327 C CA . TYR B 1 263 ? -8.82 1.372 -22.156 1 75.19 263 TYR B CA 1
ATOM 5328 C C . TYR B 1 263 ? -7.812 0.763 -23.125 1 75.19 263 TYR B C 1
ATOM 5330 O O . TYR B 1 263 ? -8.188 0.239 -24.172 1 75.19 263 TYR B O 1
ATOM 5338 N N . LEU B 1 264 ? -6.613 1 -22.812 1 74.94 264 LEU B N 1
ATOM 5339 C CA . LEU B 1 264 ? -5.551 0.408 -23.625 1 74.94 264 LEU B CA 1
ATOM 5340 C C . LEU B 1 264 ? -5.047 -0.885 -22.984 1 74.94 264 LEU B C 1
ATOM 5342 O O . LEU B 1 264 ? -4.562 -0.878 -21.844 1 74.94 264 LEU B O 1
ATOM 5346 N N . LEU B 1 265 ? -5.363 -1.919 -23.656 1 76.94 265 LEU B N 1
ATOM 5347 C CA . LEU B 1 265 ? -4.875 -3.223 -23.219 1 76.94 265 LEU B CA 1
ATOM 5348 C C . LEU B 1 265 ? -3.715 -3.689 -24.094 1 76.94 265 LEU B C 1
ATOM 5350 O O . LEU B 1 265 ? -3.908 -4.012 -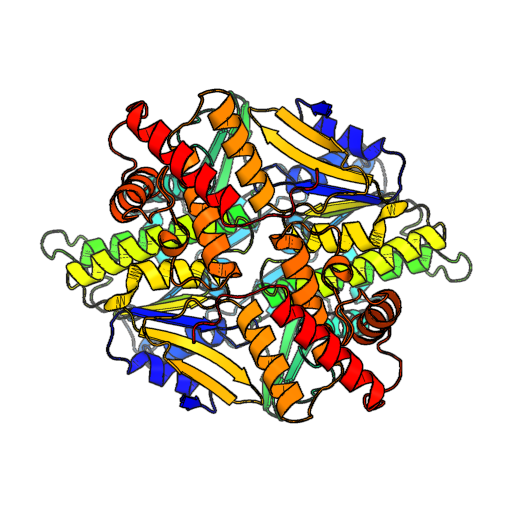25.281 1 76.94 265 LEU B O 1
ATOM 5354 N N . ASN B 1 266 ? -2.506 -3.584 -23.531 1 78.5 266 ASN B N 1
ATOM 5355 C CA . ASN B 1 266 ? -1.308 -3.951 -24.281 1 78.5 266 ASN B CA 1
ATOM 5356 C C . ASN B 1 266 ? -0.751 -5.297 -23.812 1 78.5 266 ASN B C 1
ATOM 5358 O O . ASN B 1 266 ? -0.47 -5.484 -22.625 1 78.5 266 ASN B O 1
ATOM 5362 N N . SER B 1 267 ? -0.693 -6.156 -24.781 1 77.94 267 SER B N 1
ATOM 5363 C CA . SER B 1 267 ? -0.031 -7.422 -24.469 1 77.94 267 SER B CA 1
ATOM 5364 C C . SER B 1 267 ? 1.471 -7.227 -24.281 1 77.94 267 SER B C 1
ATOM 5366 O O . SER B 1 267 ? 2.1 -6.473 -25.031 1 77.94 267 SER B O 1
ATOM 5368 N N . GLN B 1 268 ? 1.871 -7.508 -23.125 1 70.44 268 GLN B N 1
ATOM 5369 C CA . GLN B 1 268 ? 3.297 -7.387 -22.828 1 70.44 268 GLN B CA 1
ATOM 5370 C C . GLN B 1 268 ? 4.051 -8.641 -23.266 1 70.44 268 GLN B C 1
ATOM 5372 O O . GLN B 1 268 ? 3.715 -9.75 -22.859 1 70.44 268 GLN B O 1
ATOM 5377 N N . ASP B 1 269 ? 4.781 -8.406 -24.391 1 65.06 269 ASP B N 1
ATOM 5378 C CA . ASP B 1 269 ? 5.621 -9.531 -24.766 1 65.06 269 ASP B CA 1
ATOM 5379 C C . ASP B 1 269 ? 6.613 -9.875 -23.656 1 65.06 269 ASP B C 1
ATOM 5381 O O . ASP B 1 269 ? 6.852 -9.062 -22.766 1 65.06 269 ASP B O 1
ATOM 5385 N N . ASN B 1 270 ? 7.113 -11.102 -23.5 1 59.75 270 ASN B N 1
ATOM 5386 C CA . ASN B 1 270 ? 7.855 -11.797 -22.453 1 59.75 270 ASN B CA 1
ATOM 5387 C C . ASN B 1 270 ? 9.078 -11 -22.016 1 59.75 270 ASN B C 1
ATOM 5389 O O . ASN B 1 270 ? 9.898 -11.492 -21.234 1 59.75 270 ASN B O 1
ATOM 5393 N N . ASP B 1 271 ? 9.242 -9.688 -22.359 1 59.69 271 ASP B N 1
ATOM 5394 C CA . ASP B 1 271 ? 10.633 -9.359 -22.047 1 59.69 271 ASP B CA 1
ATOM 5395 C C . ASP B 1 271 ? 10.711 -8.156 -21.094 1 59.69 271 ASP B C 1
ATOM 5397 O O . ASP B 1 271 ? 11.758 -7.91 -20.5 1 59.69 271 ASP B O 1
ATOM 5401 N N . ALA B 1 272 ? 9.68 -7.367 -20.953 1 59.22 272 ALA B N 1
ATOM 5402 C CA . ALA B 1 272 ? 10.109 -6.199 -20.188 1 59.22 272 ALA B CA 1
ATOM 5403 C C . ALA B 1 272 ? 9.336 -6.086 -18.875 1 59.22 272 ALA B C 1
ATOM 5405 O O . ALA B 1 272 ? 8.117 -6.25 -18.859 1 59.22 272 ALA B O 1
ATOM 5406 N N . PRO B 1 273 ? 10.172 -6 -17.75 1 64.94 273 PRO B N 1
ATOM 5407 C CA . PRO B 1 273 ? 9.516 -5.691 -16.469 1 64.94 273 PRO B CA 1
ATOM 5408 C C . PRO B 1 273 ? 8.734 -4.379 -16.516 1 64.94 273 PRO B C 1
ATOM 5410 O O . PRO B 1 273 ? 9.031 -3.504 -17.328 1 64.94 273 PRO B O 1
ATOM 5413 N N . PHE B 1 274 ? 7.605 -4.387 -15.875 1 69.62 274 PHE B N 1
ATOM 5414 C CA . PHE B 1 274 ? 6.836 -3.15 -15.789 1 69.62 274 PHE B CA 1
ATOM 5415 C C . PHE B 1 274 ? 7.246 -2.346 -14.562 1 69.62 274 PHE B C 1
ATOM 5417 O O . PHE B 1 274 ? 7.496 -2.912 -13.492 1 69.62 274 PHE B O 1
ATOM 5424 N N . ALA B 1 275 ? 7.641 -1.089 -14.773 1 69.75 275 ALA B N 1
ATOM 5425 C CA . ALA B 1 275 ? 7.871 -0.194 -13.648 1 69.75 275 ALA B CA 1
ATOM 5426 C C . ALA B 1 275 ? 7.133 1.128 -13.828 1 69.75 275 ALA B C 1
ATOM 5428 O O . ALA B 1 275 ? 7.152 1.71 -14.922 1 69.75 275 ALA B O 1
ATOM 5429 N N . TYR B 1 276 ? 6.301 1.483 -12.867 1 68.25 276 TYR B N 1
ATOM 5430 C CA . TYR B 1 276 ? 5.512 2.711 -12.914 1 68.25 276 TYR B CA 1
ATOM 5431 C C . TYR B 1 276 ? 6.367 3.891 -13.359 1 68.25 276 TYR B C 1
ATOM 5433 O O . TYR B 1 276 ? 5.934 4.699 -14.188 1 68.25 276 TYR B O 1
ATOM 5441 N N . HIS B 1 277 ? 7.523 4.008 -12.711 1 74 277 HIS B N 1
ATOM 5442 C CA . HIS B 1 277 ? 8.344 5.168 -13.031 1 74 277 HIS B CA 1
ATOM 5443 C C . HIS B 1 277 ? 8.773 5.152 -14.5 1 74 277 HIS B C 1
ATOM 5445 O O . HIS B 1 277 ? 9.023 6.203 -15.086 1 74 277 HIS B O 1
ATOM 5451 N N . LEU B 1 278 ? 8.781 3.984 -15.094 1 74.56 278 LEU B N 1
ATOM 5452 C CA . LEU B 1 278 ? 9.07 3.9 -16.516 1 74.56 278 LEU B CA 1
ATOM 5453 C C . LEU B 1 278 ? 7.902 4.426 -17.344 1 74.56 278 LEU B C 1
ATOM 5455 O O . LEU B 1 278 ? 8.102 5.039 -18.391 1 74.56 278 LEU B O 1
ATOM 5459 N N . MET B 1 279 ? 6.746 4.184 -16.828 1 76.25 279 MET B N 1
ATOM 5460 C CA . MET B 1 279 ? 5.562 4.738 -17.484 1 76.25 279 MET B CA 1
ATOM 5461 C C . MET B 1 279 ? 5.566 6.262 -17.422 1 76.25 279 MET B C 1
ATOM 5463 O O . MET B 1 279 ? 5.168 6.93 -18.375 1 76.25 279 MET B O 1
ATOM 5467 N N . LEU B 1 280 ? 5.961 6.773 -16.266 1 81.62 280 LEU B N 1
ATOM 5468 C CA . LEU B 1 280 ? 6.082 8.219 -16.125 1 81.62 280 LEU B CA 1
ATOM 5469 C C . LEU B 1 280 ? 7.074 8.781 -17.141 1 81.62 280 LEU B C 1
ATOM 5471 O O . LEU B 1 280 ? 6.82 9.812 -17.766 1 81.62 280 LEU B O 1
ATOM 5475 N N . VAL B 1 281 ? 8.164 8.109 -17.312 1 85 281 VAL B N 1
ATOM 5476 C CA . VAL B 1 281 ? 9.195 8.508 -18.266 1 85 281 VAL B CA 1
ATOM 5477 C C . VAL B 1 281 ? 8.617 8.547 -19.672 1 85 281 VAL B C 1
ATOM 5479 O O . VAL B 1 281 ? 8.797 9.523 -20.406 1 85 281 VAL B O 1
ATOM 5482 N N . ASP B 1 282 ? 7.891 7.52 -19.984 1 82.69 282 ASP B N 1
ATOM 5483 C CA . ASP B 1 282 ? 7.309 7.434 -21.312 1 82.69 282 ASP B CA 1
ATOM 5484 C C . ASP B 1 282 ? 6.297 8.555 -21.547 1 82.69 282 ASP B C 1
ATOM 5486 O O . ASP B 1 282 ? 6.246 9.133 -22.625 1 82.69 282 ASP B O 1
ATOM 5490 N N . GLU B 1 283 ? 5.48 8.789 -20.562 1 83.75 283 GLU B N 1
ATOM 5491 C CA . GLU B 1 283 ? 4.492 9.859 -20.672 1 83.75 283 GLU B CA 1
ATOM 5492 C C . GLU B 1 283 ? 5.164 11.211 -20.875 1 83.75 283 GLU B C 1
ATOM 5494 O O . GLU B 1 283 ? 4.715 12.016 -21.688 1 83.75 283 GLU B O 1
ATOM 5499 N N . LEU B 1 284 ? 6.184 11.445 -20.156 1 90.88 284 LEU B N 1
ATOM 5500 C CA . LEU B 1 284 ? 6.898 12.711 -20.266 1 90.88 284 LEU B CA 1
ATOM 5501 C C . LEU B 1 284 ? 7.609 12.82 -21.609 1 90.88 284 LEU B C 1
ATOM 5503 O O . LEU B 1 284 ? 7.609 13.883 -22.234 1 90.88 284 LEU B O 1
ATOM 5507 N N . LYS B 1 285 ? 8.156 11.734 -22.078 1 91.94 285 LYS B N 1
ATOM 5508 C CA . LYS B 1 285 ? 8.773 11.719 -23.406 1 91.94 285 LYS B CA 1
ATOM 5509 C C . LYS B 1 285 ? 7.758 12.078 -24.484 1 91.94 285 LYS B C 1
ATOM 5511 O O . LYS B 1 285 ? 8.031 12.906 -25.344 1 91.94 285 LYS B O 1
ATOM 5516 N N . LYS B 1 286 ? 6.656 11.445 -24.391 1 90.44 286 LYS B N 1
ATOM 5517 C CA . LYS B 1 286 ? 5.602 11.672 -25.375 1 90.44 286 LYS B CA 1
ATOM 5518 C C . LYS B 1 286 ? 5.102 13.109 -25.328 1 90.44 286 LYS B C 1
ATOM 5520 O O . LYS B 1 286 ? 4.898 13.742 -26.359 1 90.44 286 LYS B O 1
ATOM 5525 N N . ALA B 1 287 ? 4.84 13.594 -24.125 1 91.44 287 ALA B N 1
ATOM 5526 C CA . ALA B 1 287 ? 4.367 14.969 -23.953 1 91.44 287 ALA B CA 1
ATOM 5527 C C . ALA B 1 287 ? 5.355 15.961 -24.562 1 91.44 287 ALA B C 1
ATOM 5529 O O . ALA B 1 287 ? 4.953 16.922 -25.219 1 91.44 287 ALA B O 1
ATOM 5530 N N . ILE B 1 288 ? 6.578 15.711 -24.344 1 94 288 ILE B N 1
ATOM 5531 C CA . ILE B 1 288 ? 7.621 16.594 -24.844 1 94 288 ILE B CA 1
ATOM 5532 C C . ILE B 1 288 ? 7.699 16.484 -26.375 1 94 288 ILE B C 1
ATOM 5534 O O . ILE B 1 288 ? 7.73 17.5 -27.078 1 94 288 ILE B O 1
ATOM 5538 N N . ALA B 1 289 ? 7.676 15.297 -26.859 1 93.81 289 ALA B N 1
ATOM 5539 C CA . ALA B 1 289 ? 7.781 15.055 -28.297 1 93.81 289 ALA B CA 1
ATOM 5540 C C . ALA B 1 289 ? 6.598 15.664 -29.047 1 93.81 289 ALA B C 1
ATOM 5542 O O . ALA B 1 289 ? 6.75 16.172 -30.156 1 93.81 289 ALA B O 1
ATOM 5543 N N . GLU B 1 290 ? 5.484 15.633 -28.438 1 93.06 290 GLU B N 1
ATOM 5544 C CA . GLU B 1 290 ? 4.266 16.094 -29.078 1 93.06 290 GLU B CA 1
ATOM 5545 C C . GLU B 1 290 ? 3.953 17.547 -28.688 1 93.06 290 GLU B C 1
ATOM 5547 O O . GLU B 1 290 ? 2.893 18.062 -29.031 1 93.06 290 GLU B O 1
ATOM 5552 N N . ASP B 1 291 ? 4.777 18.188 -27.969 1 90.88 291 ASP B N 1
ATOM 5553 C CA . ASP B 1 291 ? 4.625 19.562 -27.516 1 90.88 291 ASP B CA 1
ATOM 5554 C C . ASP B 1 291 ? 3.301 19.75 -26.766 1 90.88 291 ASP B C 1
ATOM 5556 O O . ASP B 1 291 ? 2.551 20.688 -27.062 1 90.88 291 ASP B O 1
ATOM 5560 N N . ARG B 1 292 ? 3.033 18.859 -25.969 1 89.19 292 ARG B N 1
ATOM 5561 C CA . ARG B 1 292 ? 1.792 18.891 -25.203 1 89.19 292 ARG B CA 1
ATOM 5562 C C . ARG B 1 292 ? 2.074 18.906 -23.703 1 89.19 292 ARG B C 1
ATOM 5564 O O . ARG B 1 292 ? 1.366 18.281 -22.922 1 89.19 292 ARG B O 1
ATOM 5571 N N . VAL B 1 293 ? 3.15 19.5 -23.328 1 90.81 293 VAL B N 1
ATOM 5572 C CA . VAL B 1 293 ? 3.506 19.578 -21.922 1 90.81 293 VAL B CA 1
ATOM 5573 C C . VAL B 1 293 ? 2.512 20.484 -21.188 1 90.81 293 VAL B C 1
ATOM 5575 O O . VAL B 1 293 ? 2.26 21.609 -21.609 1 90.81 293 VAL B O 1
ATOM 5578 N N . GLU B 1 294 ? 1.933 19.938 -20.188 1 86.94 294 GLU B N 1
ATOM 5579 C CA . GLU B 1 294 ? 0.971 20.641 -19.344 1 86.94 294 GLU B CA 1
ATOM 5580 C C . GLU B 1 294 ? 1.43 20.688 -17.891 1 86.94 294 GLU B C 1
ATOM 5582 O O . GLU B 1 294 ? 2.463 20.109 -17.547 1 86.94 294 GLU B O 1
ATOM 5587 N N . LYS B 1 295 ? 0.658 21.328 -17.062 1 83.62 295 LYS B N 1
ATOM 5588 C CA . LYS B 1 295 ? 1.015 21.547 -15.664 1 83.62 295 LYS B CA 1
ATOM 5589 C C . LYS B 1 295 ? 1.167 20.219 -14.922 1 83.62 295 LYS B C 1
ATOM 5591 O O . LYS B 1 295 ? 2.09 20.062 -14.117 1 83.62 295 LYS B O 1
ATOM 5596 N N . TYR B 1 296 ? 0.303 19.328 -15.266 1 80.94 296 TYR B N 1
ATOM 5597 C CA . TYR B 1 296 ? 0.319 18.078 -14.508 1 80.94 296 TYR B CA 1
ATOM 5598 C C . TYR B 1 296 ? 1.578 17.281 -14.805 1 80.94 296 TYR B C 1
ATOM 5600 O O . TYR B 1 296 ? 1.967 16.406 -14.016 1 80.94 296 TYR B O 1
ATOM 5608 N N . HIS B 1 297 ? 2.254 17.547 -15.922 1 88.56 297 HIS B N 1
ATOM 5609 C CA . HIS B 1 297 ? 3.496 16.859 -16.25 1 88.56 297 HIS B CA 1
ATOM 5610 C C . HIS B 1 297 ? 4.605 17.234 -15.273 1 88.56 297 HIS B C 1
ATOM 5612 O O . HIS B 1 297 ? 5.527 16.438 -15.047 1 88.56 297 HIS B O 1
ATOM 5618 N N . PHE B 1 298 ? 4.484 18.438 -14.656 1 88.38 298 PHE B N 1
ATOM 5619 C CA . PHE B 1 298 ? 5.441 18.828 -13.625 1 88.38 298 PHE B CA 1
ATOM 5620 C C . PHE B 1 298 ? 5.273 17.953 -12.383 1 88.38 298 PHE B C 1
ATOM 5622 O O . PHE B 1 298 ? 6.254 17.625 -11.719 1 88.38 298 PHE B O 1
ATOM 5629 N N . ASN B 1 299 ? 4.035 17.594 -12.141 1 83.69 299 ASN B N 1
ATOM 5630 C CA . ASN B 1 299 ? 3.777 16.672 -11.047 1 83.69 299 ASN B CA 1
ATOM 5631 C C . ASN B 1 299 ? 4.387 15.297 -11.312 1 83.69 299 ASN B C 1
ATOM 5633 O O . ASN B 1 299 ? 4.906 14.656 -10.398 1 83.69 299 ASN B O 1
ATOM 5637 N N . LEU B 1 300 ? 4.312 14.875 -12.562 1 86.25 300 LEU B N 1
ATOM 5638 C CA . LEU B 1 300 ? 4.895 13.594 -12.938 1 86.25 300 LEU B CA 1
ATOM 5639 C C . LEU B 1 300 ? 6.41 13.617 -12.789 1 86.25 300 LEU B C 1
ATOM 5641 O O . LEU B 1 300 ? 7.008 12.656 -12.297 1 86.25 300 LEU B O 1
ATOM 5645 N N . LEU B 1 301 ? 6.977 14.727 -13.25 1 91.5 301 LEU B N 1
ATOM 5646 C CA . LEU B 1 301 ? 8.422 14.883 -13.141 1 91.5 301 LEU B CA 1
ATOM 5647 C C . LEU B 1 301 ? 8.859 14.891 -11.68 1 91.5 301 LEU B C 1
ATOM 5649 O O . LEU B 1 301 ? 9.836 14.227 -11.312 1 91.5 301 LEU B O 1
ATOM 5653 N N . ARG B 1 302 ? 8.109 15.609 -10.859 1 87.94 302 ARG B N 1
ATOM 5654 C CA . ARG B 1 302 ? 8.406 15.648 -9.438 1 87.94 302 ARG B CA 1
ATOM 5655 C C . ARG B 1 302 ? 8.32 14.258 -8.812 1 87.94 302 ARG B C 1
ATOM 5657 O O . ARG B 1 302 ? 9.164 13.883 -8 1 87.94 302 ARG B O 1
ATOM 5664 N N . ASN B 1 303 ? 7.328 13.57 -9.203 1 86.19 303 ASN B N 1
ATOM 5665 C CA . ASN B 1 303 ? 7.164 12.195 -8.742 1 86.19 303 ASN B CA 1
ATOM 5666 C C . ASN B 1 303 ? 8.367 11.336 -9.109 1 86.19 303 ASN B C 1
ATOM 5668 O O . ASN B 1 303 ? 8.875 10.578 -8.281 1 86.19 303 ASN B O 1
ATOM 5672 N N . LEU B 1 304 ? 8.789 11.484 -10.336 1 87.94 304 LEU B N 1
ATOM 5673 C CA . LEU B 1 304 ? 9.938 10.734 -10.828 1 87.94 304 LEU B CA 1
ATOM 5674 C C . LEU B 1 304 ? 11.188 11.078 -10.023 1 87.94 304 LEU B C 1
ATOM 5676 O O . LEU B 1 304 ? 11.945 10.18 -9.633 1 87.94 304 LEU B O 1
ATOM 5680 N N . LEU B 1 305 ? 11.391 12.336 -9.773 1 90.56 305 LEU B N 1
ATOM 5681 C CA . LEU B 1 305 ? 12.562 12.805 -9.039 1 90.56 305 LEU B CA 1
ATOM 5682 C C . LEU B 1 305 ? 12.523 12.336 -7.59 1 90.56 305 LEU B C 1
ATOM 5684 O O . LEU B 1 305 ? 13.539 11.883 -7.055 1 90.56 305 LEU B O 1
ATOM 5688 N N . GLU B 1 306 ? 11.352 12.367 -6.941 1 87.06 306 GLU B N 1
ATOM 5689 C CA . GLU B 1 306 ? 11.188 11.93 -5.559 1 87.06 306 GLU B CA 1
ATOM 5690 C C . GLU B 1 306 ? 11.461 10.438 -5.418 1 87.06 306 GLU B C 1
ATOM 5692 O O . GLU B 1 306 ? 12.172 10.016 -4.508 1 87.06 306 GLU B O 1
ATOM 5697 N N . LYS B 1 307 ? 10.922 9.672 -6.309 1 84.06 307 LYS B N 1
ATOM 5698 C CA . LYS B 1 307 ? 11.109 8.219 -6.277 1 84.06 307 LYS B CA 1
ATOM 5699 C C . LYS B 1 307 ? 12.578 7.855 -6.492 1 84.06 307 LYS B C 1
ATOM 5701 O O . LYS B 1 307 ? 13.102 6.957 -5.832 1 84.06 307 LYS B O 1
ATOM 5706 N N . THR B 1 308 ? 13.211 8.547 -7.469 1 85.31 308 THR B N 1
ATOM 5707 C CA . THR B 1 308 ? 14.617 8.289 -7.758 1 85.31 308 THR B CA 1
ATOM 5708 C C . THR B 1 308 ? 15.492 8.656 -6.562 1 85.31 308 THR B C 1
ATOM 5710 O O . THR B 1 308 ? 16.375 7.887 -6.176 1 85.31 308 THR B O 1
ATOM 5713 N N . ALA B 1 309 ? 15.172 9.82 -5.969 1 86.44 309 ALA B N 1
ATOM 5714 C CA . ALA B 1 309 ? 15.93 10.258 -4.797 1 86.44 309 ALA B CA 1
ATOM 5715 C C . ALA B 1 309 ? 15.797 9.25 -3.654 1 86.44 309 ALA B C 1
ATOM 5717 O O . ALA B 1 309 ? 16.781 8.906 -3.004 1 86.44 309 ALA B O 1
ATOM 5718 N N . THR B 1 310 ? 14.625 8.758 -3.471 1 81.5 310 THR B N 1
ATOM 5719 C CA . THR B 1 310 ? 14.352 7.805 -2.404 1 81.5 310 THR B CA 1
ATOM 5720 C C . THR B 1 310 ? 15.047 6.477 -2.672 1 81.5 310 THR B C 1
ATOM 5722 O O . THR B 1 310 ? 15.672 5.906 -1.777 1 81.5 310 THR B O 1
ATOM 5725 N N . PHE B 1 311 ? 14.984 6.023 -3.877 1 80.38 311 PHE B N 1
ATOM 5726 C CA . PHE B 1 311 ? 15.531 4.711 -4.211 1 80.38 311 PHE B CA 1
ATOM 5727 C C . PHE B 1 311 ? 17.047 4.738 -4.176 1 80.38 311 PHE B C 1
ATOM 5729 O O . PHE B 1 311 ? 17.688 3.799 -3.686 1 80.38 311 PHE B O 1
ATOM 5736 N N . LEU B 1 312 ? 17.609 5.809 -4.699 1 79.44 312 LEU B N 1
ATOM 5737 C CA . LEU B 1 312 ? 19.062 5.855 -4.852 1 79.44 312 LEU B CA 1
ATOM 5738 C C . LEU B 1 312 ? 19.703 6.48 -3.621 1 79.44 312 LEU B C 1
ATOM 5740 O O . LEU B 1 312 ? 20.938 6.547 -3.533 1 79.44 312 LEU B O 1
ATOM 5744 N N . GLY B 1 313 ? 18.891 6.953 -2.701 1 78.25 313 GLY B N 1
ATOM 5745 C CA . GLY B 1 313 ? 19.406 7.445 -1.437 1 78.25 313 GLY B CA 1
ATOM 5746 C C . GLY B 1 313 ? 19.906 8.875 -1.511 1 78.25 313 GLY B C 1
ATOM 5747 O O . GLY B 1 313 ? 20.875 9.242 -0.843 1 78.25 313 GLY B O 1
ATOM 5748 N N . TYR B 1 314 ? 19.328 9.68 -2.436 1 81.31 314 TYR B N 1
ATOM 5749 C CA . TYR B 1 314 ? 19.625 11.109 -2.463 1 81.31 314 TYR B CA 1
ATOM 5750 C C . TYR B 1 314 ? 18.906 11.836 -1.335 1 81.31 314 TYR B C 1
ATOM 5752 O O . TYR B 1 314 ? 17.844 11.398 -0.875 1 81.31 314 TYR B O 1
ATOM 5760 N N . LYS B 1 315 ? 19.438 12.922 -0.888 1 81 315 LYS B N 1
ATOM 5761 C CA . LYS B 1 315 ? 18.906 13.664 0.249 1 81 315 LYS B CA 1
ATOM 5762 C C . LYS B 1 315 ? 17.484 14.156 -0.029 1 81 315 LYS B C 1
ATOM 5764 O O . LYS B 1 315 ? 16.641 14.148 0.864 1 81 315 LYS B O 1
ATOM 5769 N N . ASN B 1 316 ? 17.281 14.672 -1.151 1 86.81 316 ASN B N 1
ATOM 5770 C CA . ASN B 1 316 ? 15.984 15.133 -1.62 1 86.81 316 ASN B CA 1
ATOM 5771 C C . ASN B 1 316 ? 15.883 15.07 -3.141 1 86.81 316 ASN B C 1
ATOM 5773 O O . ASN B 1 316 ? 16.875 14.805 -3.824 1 86.81 316 ASN B O 1
ATOM 5777 N N . TRP B 1 317 ? 14.703 15.305 -3.621 1 88.5 317 TRP B N 1
ATOM 5778 C CA . TRP B 1 317 ? 14.484 15.164 -5.055 1 88.5 317 TRP B CA 1
ATOM 5779 C C . TRP B 1 317 ? 15.297 16.203 -5.832 1 88.5 317 TRP B C 1
ATOM 5781 O O . TRP B 1 317 ? 15.688 15.953 -6.977 1 88.5 317 TRP B O 1
ATOM 5791 N N . GLY B 1 318 ? 15.555 17.406 -5.211 1 90.81 318 GLY B N 1
ATOM 5792 C CA . GLY B 1 318 ? 16.359 18.438 -5.848 1 90.81 318 GLY B CA 1
ATOM 5793 C C . GLY B 1 318 ? 17.781 17.984 -6.148 1 90.81 318 GLY B C 1
ATOM 5794 O O . GLY B 1 318 ? 18.375 18.438 -7.125 1 90.81 318 GLY B O 1
ATOM 5795 N N . ALA B 1 319 ? 18.281 17.125 -5.332 1 89.62 319 ALA B N 1
ATOM 5796 C CA . ALA B 1 319 ? 19.625 16.594 -5.527 1 89.62 319 ALA B CA 1
ATOM 5797 C C . ALA B 1 319 ? 19.703 15.766 -6.805 1 89.62 319 ALA B C 1
ATOM 5799 O O . ALA B 1 319 ? 20.797 15.523 -7.324 1 89.62 319 ALA B O 1
ATOM 5800 N N . CYS B 1 320 ? 18.547 15.375 -7.305 1 89.88 320 CYS B N 1
ATOM 5801 C CA . CYS B 1 320 ? 18.5 14.594 -8.539 1 89.88 320 CYS B CA 1
ATOM 5802 C C . CYS B 1 320 ? 18.438 15.508 -9.758 1 89.88 320 CYS B C 1
ATOM 5804 O O . CYS B 1 320 ? 18.484 15.031 -10.898 1 89.88 320 CYS B O 1
ATOM 5806 N N . VAL B 1 321 ? 18.266 16.797 -9.508 1 94.31 321 VAL B N 1
ATOM 5807 C CA . VAL B 1 321 ? 18.281 17.781 -10.594 1 94.31 321 VAL B CA 1
ATOM 5808 C C . VAL B 1 321 ? 19.719 18.203 -10.883 1 94.31 321 VAL B C 1
ATOM 5810 O O . VAL B 1 321 ? 20.172 19.234 -10.383 1 94.31 321 VAL B O 1
ATOM 5813 N N . ILE B 1 322 ? 20.375 17.438 -11.672 1 93.06 322 ILE B N 1
ATOM 5814 C CA . ILE B 1 322 ? 21.766 17.672 -12.047 1 93.06 322 ILE B CA 1
ATOM 5815 C C . ILE B 1 322 ? 21.844 18.125 -13.5 1 93.06 322 ILE B C 1
ATOM 5817 O O . ILE B 1 322 ? 21.609 17.344 -14.422 1 93.06 322 ILE B O 1
ATOM 5821 N N . LEU B 1 323 ? 22.156 19.359 -13.664 1 94.12 323 LEU B N 1
ATOM 5822 C CA . LEU B 1 323 ? 22.188 19.953 -15 1 94.12 323 LEU B CA 1
ATOM 5823 C C . LEU B 1 323 ? 23.594 20.359 -15.375 1 94.12 323 LEU B C 1
ATOM 5825 O O . LEU B 1 323 ? 24.344 20.859 -14.531 1 94.12 323 LEU B O 1
ATOM 5829 N N . ARG B 1 324 ? 23.922 20.031 -16.531 1 93.38 324 ARG B N 1
ATOM 5830 C CA . ARG B 1 324 ? 25.219 20.438 -17.062 1 93.38 324 ARG B CA 1
ATOM 5831 C C . ARG B 1 324 ? 25.047 21.25 -18.344 1 93.38 324 ARG B C 1
ATOM 5833 O O . ARG B 1 324 ? 24.188 20.938 -19.172 1 93.38 324 ARG B O 1
ATOM 5840 N N . ASP B 1 325 ? 25.891 22.312 -18.453 1 91.38 325 ASP B N 1
ATOM 5841 C CA . ASP B 1 325 ? 25.844 23.125 -19.656 1 91.38 325 ASP B CA 1
ATOM 5842 C C . ASP B 1 325 ? 26.578 22.438 -20.812 1 91.38 325 ASP B C 1
ATOM 5844 O O . ASP B 1 325 ? 26.984 21.281 -20.688 1 91.38 325 ASP B O 1
ATOM 5848 N N . GLU B 1 326 ? 26.625 23.125 -21.969 1 88.81 326 GLU B N 1
ATOM 5849 C CA . GLU B 1 326 ? 27.219 22.562 -23.188 1 88.81 326 GLU B CA 1
ATOM 5850 C C . GLU B 1 326 ? 28.672 22.203 -22.969 1 88.81 326 GLU B C 1
ATOM 5852 O O . GLU B 1 326 ? 29.188 21.266 -23.594 1 88.81 326 GLU B O 1
ATOM 5857 N N . ASP B 1 327 ? 29.375 22.891 -22.031 1 91.25 327 ASP B N 1
ATOM 5858 C CA . ASP B 1 327 ? 30.797 22.672 -21.75 1 91.25 327 ASP B CA 1
ATOM 5859 C C . ASP B 1 327 ? 30.984 21.594 -20.672 1 91.25 327 ASP B C 1
ATOM 5861 O O . ASP B 1 327 ? 32.125 21.281 -20.297 1 91.25 327 ASP B O 1
ATOM 5865 N N . GLY B 1 328 ? 29.906 21.094 -20.109 1 90.06 328 GLY B N 1
ATOM 5866 C CA . GLY B 1 328 ? 29.953 20.031 -19.109 1 90.06 328 GLY B CA 1
ATOM 5867 C C . GLY B 1 328 ? 30 20.547 -17.688 1 90.06 328 GLY B C 1
ATOM 5868 O O . GLY B 1 328 ? 30.094 19.75 -16.734 1 90.06 328 GLY B O 1
ATOM 5869 N N . ASN B 1 329 ? 29.906 21.875 -17.562 1 92.31 329 ASN B N 1
ATOM 5870 C CA . ASN B 1 329 ? 29.922 22.453 -16.219 1 92.31 329 ASN B CA 1
ATOM 5871 C C . ASN B 1 329 ? 28.562 22.344 -15.539 1 92.31 329 ASN B C 1
ATOM 5873 O O . ASN B 1 329 ? 27.531 22.469 -16.188 1 92.31 329 ASN B O 1
ATOM 5877 N N . LEU B 1 330 ? 28.609 22.172 -14.234 1 92.75 330 LEU B N 1
ATOM 5878 C CA . LEU B 1 330 ? 27.375 22.047 -13.461 1 92.75 330 LEU B CA 1
ATOM 5879 C C . LEU B 1 330 ? 26.656 23.391 -13.383 1 92.75 330 LEU B C 1
ATOM 5881 O O . LEU B 1 330 ? 27.281 24.422 -13.156 1 92.75 330 LEU B O 1
ATOM 5885 N N . GLU B 1 331 ? 25.344 23.359 -13.688 1 93.06 331 GLU B N 1
ATOM 5886 C CA . GLU B 1 331 ? 24.469 24.516 -13.539 1 93.06 331 GLU B CA 1
ATOM 5887 C C . GLU B 1 331 ? 23.828 24.562 -12.156 1 93.06 331 GLU B C 1
ATOM 5889 O O . GLU B 1 331 ? 23.656 23.516 -11.523 1 93.06 331 GLU B O 1
ATOM 5894 N N . GLU B 1 332 ? 23.547 25.781 -11.734 1 92.5 332 GLU B N 1
ATOM 5895 C CA . GLU B 1 332 ? 22.797 25.922 -10.484 1 92.5 332 GLU B CA 1
ATOM 5896 C C . GLU B 1 332 ? 21.391 25.344 -10.617 1 92.5 332 GLU B C 1
ATOM 5898 O O . GLU B 1 332 ? 20.609 25.812 -11.438 1 92.5 332 GLU B O 1
ATOM 5903 N N . PRO B 1 333 ? 21.031 24.391 -9.812 1 93.62 333 PRO B N 1
ATOM 5904 C CA . PRO B 1 333 ? 19.75 23.719 -9.977 1 93.62 333 PRO B CA 1
ATOM 5905 C C . PRO B 1 333 ? 18.594 24.484 -9.367 1 93.62 333 PRO B C 1
ATOM 5907 O O . PRO B 1 333 ? 17.422 24.219 -9.664 1 93.62 333 PRO B O 1
ATOM 5910 N N . ALA B 1 334 ? 18.766 25.516 -8.578 1 93.06 334 ALA B N 1
ATOM 5911 C CA . ALA B 1 334 ? 17.781 26.188 -7.742 1 93.06 334 ALA B CA 1
ATOM 5912 C C . ALA B 1 334 ? 16.641 26.75 -8.586 1 93.06 334 ALA B C 1
ATOM 5914 O O . ALA B 1 334 ? 15.461 26.578 -8.25 1 93.06 334 ALA B O 1
ATOM 5915 N N . PRO B 1 335 ? 17.031 27.438 -9.703 1 92.31 335 PRO B N 1
ATOM 5916 C CA . PRO B 1 335 ? 15.938 27.984 -10.508 1 92.31 335 PRO B CA 1
ATOM 5917 C C . PRO B 1 335 ? 15.008 26.906 -11.062 1 92.31 335 PRO B C 1
ATOM 5919 O O . PRO B 1 335 ? 13.805 27.125 -11.18 1 92.31 335 PRO B O 1
ATOM 5922 N N . TYR B 1 336 ? 15.523 25.828 -11.422 1 93.56 336 TYR B N 1
ATOM 5923 C CA . TYR B 1 336 ? 14.734 24.734 -11.961 1 93.56 336 TYR B CA 1
ATOM 5924 C C . TYR B 1 336 ? 13.875 24.094 -10.875 1 93.56 336 TYR B C 1
ATOM 5926 O O . TYR B 1 336 ? 12.695 23.812 -11.086 1 93.56 336 TYR B O 1
ATOM 5934 N N . ILE B 1 337 ? 14.453 23.922 -9.727 1 92.94 337 ILE B N 1
ATOM 5935 C CA . ILE B 1 337 ? 13.758 23.328 -8.586 1 92.94 337 ILE B CA 1
ATOM 5936 C C . ILE B 1 337 ? 12.57 24.203 -8.188 1 92.94 337 ILE B C 1
ATOM 5938 O O . ILE B 1 337 ? 11.477 23.688 -7.934 1 92.94 337 ILE B O 1
ATOM 5942 N N . ARG B 1 338 ? 12.766 25.469 -8.18 1 89.81 338 ARG B N 1
ATOM 5943 C CA . ARG B 1 338 ? 11.711 26.422 -7.828 1 89.81 338 ARG B CA 1
ATOM 5944 C C . ARG B 1 338 ? 10.547 26.328 -8.812 1 89.81 338 ARG B C 1
ATOM 5946 O O . ARG B 1 338 ? 9.383 26.391 -8.406 1 89.81 338 ARG B O 1
ATOM 5953 N N . ARG B 1 339 ? 10.891 26.219 -10.039 1 87.94 339 ARG B N 1
ATOM 5954 C CA . ARG B 1 339 ? 9.867 26.141 -11.07 1 87.94 339 ARG B CA 1
ATOM 5955 C C . ARG B 1 339 ? 9.07 24.844 -10.961 1 87.94 339 ARG B C 1
ATOM 5957 O O . ARG B 1 339 ? 7.848 24.844 -11.102 1 87.94 339 ARG B O 1
ATOM 5964 N N . ILE B 1 340 ? 9.734 23.75 -10.711 1 89.31 340 ILE B N 1
ATOM 5965 C CA . ILE B 1 340 ? 9.062 22.469 -10.562 1 89.31 340 ILE B CA 1
ATOM 5966 C C . ILE B 1 340 ? 8.148 22.5 -9.336 1 89.31 340 ILE B C 1
ATOM 5968 O O . ILE B 1 340 ? 7.012 22.031 -9.391 1 89.31 340 ILE B O 1
ATOM 5972 N N . ASN B 1 341 ? 8.648 23.094 -8.281 1 83.81 341 ASN B N 1
ATOM 5973 C CA . ASN B 1 341 ? 7.859 23.234 -7.059 1 83.81 341 ASN B CA 1
ATOM 5974 C C . ASN B 1 341 ? 6.598 24.062 -7.293 1 83.81 341 ASN B C 1
ATOM 5976 O O . ASN B 1 341 ? 5.535 23.75 -6.75 1 83.81 341 ASN B O 1
ATOM 5980 N N . LEU B 1 342 ? 6.781 25.031 -8.062 1 79.88 342 LEU B N 1
ATOM 5981 C CA . LEU B 1 342 ? 5.688 25.953 -8.352 1 79.88 342 LEU B CA 1
ATOM 5982 C C . LEU B 1 342 ? 4.547 25.234 -9.062 1 79.88 342 LEU B C 1
ATOM 5984 O O . LEU B 1 342 ? 3.375 25.453 -8.75 1 79.88 342 LEU B O 1
ATOM 5988 N N . HIS B 1 343 ? 4.91 24.312 -9.961 1 77.44 343 HIS B N 1
ATOM 5989 C CA . HIS B 1 343 ? 3.891 23.703 -10.812 1 77.44 343 HIS B CA 1
ATOM 5990 C C . HIS B 1 343 ? 3.451 22.344 -10.266 1 77.44 343 HIS B C 1
ATOM 5992 O O . HIS B 1 343 ? 2.475 21.766 -10.742 1 77.44 343 HIS B O 1
ATOM 5998 N N . SER B 1 344 ? 4.145 21.75 -9.344 1 72.62 344 SER B N 1
ATOM 5999 C CA . SER B 1 344 ? 3.797 20.438 -8.812 1 72.62 344 SER B CA 1
ATOM 6000 C C . SER B 1 344 ? 2.941 20.562 -7.555 1 72.62 344 SER B C 1
ATOM 6002 O O . SER B 1 344 ? 2.223 19.625 -7.195 1 72.62 344 SER B O 1
ATOM 6004 N N . HIS B 1 345 ? 3.066 21.516 -6.668 1 58.69 345 HIS B N 1
ATOM 6005 C CA . HIS B 1 345 ? 2.297 21.656 -5.438 1 58.69 345 HIS B CA 1
ATOM 6006 C C . HIS B 1 345 ? 0.902 22.203 -5.723 1 58.69 345 HIS B C 1
ATOM 6008 O O . HIS B 1 345 ? 0.758 23.234 -6.383 1 58.69 345 HIS B O 1
ATOM 6014 N N . SER B 1 346 ? -0.128 21.359 -5.742 1 53.44 346 SER B N 1
ATOM 6015 C CA . SER B 1 346 ? -1.542 21.625 -5.98 1 53.44 346 SER B CA 1
ATOM 6016 C C . SER B 1 346 ? -2.02 22.828 -5.164 1 53.44 346 SER B C 1
ATOM 6018 O O . SER B 1 346 ? -3.125 23.328 -5.375 1 53.44 346 SER B O 1
ATOM 6020 N N . ALA B 1 347 ? -1.521 23.016 -3.9 1 45.97 347 ALA B N 1
ATOM 6021 C CA . ALA B 1 347 ? -2.162 24.031 -3.08 1 45.97 347 ALA B CA 1
ATOM 6022 C C . ALA B 1 347 ? -2.41 25.312 -3.883 1 45.97 347 ALA B C 1
ATOM 6024 O O . ALA B 1 347 ? -3.26 26.125 -3.52 1 45.97 347 ALA B O 1
ATOM 6025 N N . HIS B 1 348 ? -1.545 25.516 -4.738 1 42.62 348 HIS B N 1
ATOM 6026 C CA . HIS B 1 348 ? -1.77 26.781 -5.445 1 42.62 348 HIS B CA 1
ATOM 6027 C C . HIS B 1 348 ? -2.773 26.609 -6.578 1 42.62 348 HIS B C 1
ATOM 6029 O O . HIS B 1 348 ? -2.721 27.328 -7.578 1 42.62 348 HIS B O 1
ATOM 6035 N N . SER B 1 349 ? -3.404 25.594 -6.434 1 42.44 349 SER B N 1
ATOM 6036 C CA . SER B 1 349 ? -4.41 25.328 -7.457 1 42.44 349 SER B CA 1
ATOM 6037 C C . SER B 1 349 ? -5.145 26.609 -7.855 1 42.44 349 SER B C 1
ATOM 6039 O O . SER B 1 349 ? -5.941 26.609 -8.797 1 42.44 349 SER B O 1
ATOM 6041 N N . ASP B 1 350 ? -5.5 27.344 -6.758 1 38.72 350 ASP B N 1
ATOM 6042 C CA . ASP B 1 350 ? -6.391 28.359 -7.301 1 38.72 350 ASP B CA 1
ATOM 6043 C C . ASP B 1 350 ? -5.895 28.859 -8.656 1 38.72 350 ASP B C 1
ATOM 6045 O O . ASP B 1 350 ? -6.637 29.516 -9.398 1 38.72 350 ASP B O 1
ATOM 6049 N N . TYR B 1 351 ? -4.617 29.453 -8.578 1 38.81 351 TYR B N 1
ATOM 6050 C CA . TYR B 1 351 ? -4.434 30.609 -9.445 1 38.81 351 TYR B CA 1
ATOM 6051 C C . TYR B 1 351 ? -4.523 30.219 -10.914 1 38.81 351 TYR B C 1
ATOM 6053 O O . TYR B 1 351 ? -5.32 30.781 -11.664 1 38.81 351 TYR B O 1
ATOM 6061 N N . GLU B 1 352 ? -3.301 30.25 -11.82 1 42.88 352 GLU B N 1
ATOM 6062 C CA . GLU B 1 352 ? -3.332 30.766 -13.18 1 42.88 352 GLU B CA 1
ATOM 6063 C C . GLU B 1 352 ? -3.547 29.656 -14.203 1 42.88 352 GLU B C 1
ATOM 6065 O O . GLU B 1 352 ? -2.742 28.719 -14.289 1 42.88 352 GLU B O 1
ATOM 6070 N N . THR B 1 353 ? -4.863 29.141 -14.273 1 52.84 353 THR B N 1
ATOM 6071 C CA . THR B 1 353 ? -5.398 28.594 -15.516 1 52.84 353 THR B CA 1
ATOM 6072 C C . THR B 1 353 ? -4.504 28.953 -16.703 1 52.84 353 THR B C 1
ATOM 6074 O O . THR B 1 353 ? -4.871 28.719 -17.844 1 52.84 353 THR B O 1
ATOM 6077 N N . ARG B 1 354 ? -3.465 29.531 -16.406 1 62.28 354 ARG B N 1
ATOM 6078 C CA . ARG B 1 354 ? -2.746 29.953 -17.609 1 62.28 354 ARG B CA 1
ATOM 6079 C C . ARG B 1 354 ? -1.938 28.797 -18.203 1 62.28 354 ARG B C 1
ATOM 6081 O O . ARG B 1 354 ? -1.476 27.922 -17.469 1 62.28 354 ARG B O 1
ATOM 6088 N N . ALA B 1 355 ? -2.068 28.719 -19.375 1 74.44 355 ALA B N 1
ATOM 6089 C CA . ALA B 1 355 ? -1.227 27.828 -20.156 1 74.44 355 ALA B CA 1
ATOM 6090 C C . ALA B 1 355 ? 0.248 28.016 -19.812 1 74.44 355 ALA B C 1
ATOM 6092 O O . ALA B 1 355 ? 0.671 29.125 -19.484 1 74.44 355 ALA B O 1
ATOM 6093 N N . LEU B 1 356 ? 0.935 26.953 -19.625 1 86.44 356 LEU B N 1
ATOM 6094 C CA . LEU B 1 356 ? 2.375 27.031 -19.406 1 86.44 356 LEU B CA 1
ATOM 6095 C C . LEU B 1 356 ? 3.033 27.906 -20.484 1 86.44 356 LEU B C 1
ATOM 6097 O O . LEU B 1 356 ? 2.66 27.844 -21.656 1 86.44 356 LEU B O 1
A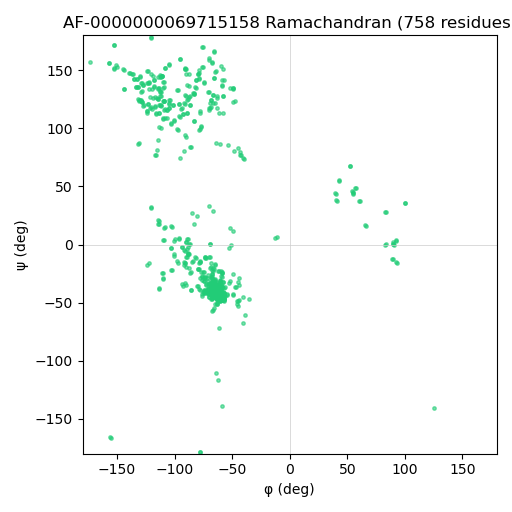TOM 6101 N N . THR B 1 357 ? 3.916 28.781 -20.062 1 87.06 357 THR B N 1
ATOM 6102 C CA . THR B 1 357 ? 4.719 29.516 -21.031 1 87.06 357 THR B CA 1
ATOM 6103 C C . THR B 1 357 ? 5.73 28.594 -21.719 1 87.06 357 THR B C 1
ATOM 6105 O O . THR B 1 357 ? 5.996 27.5 -21.234 1 87.06 357 THR B O 1
ATOM 6108 N N . THR B 1 358 ? 6.195 29.047 -22.859 1 89.31 358 THR B N 1
ATOM 6109 C CA . THR B 1 358 ? 7.211 28.297 -23.594 1 89.31 358 THR B CA 1
ATOM 6110 C C . THR B 1 358 ? 8.445 28.062 -22.734 1 89.31 358 THR B C 1
ATOM 6112 O O . THR B 1 358 ? 9.055 27 -22.781 1 89.31 358 THR B O 1
ATOM 6115 N N . GLN B 1 359 ? 8.766 29.062 -21.953 1 88.94 359 GLN B N 1
ATOM 6116 C CA . GLN B 1 359 ? 9.938 28.953 -21.094 1 88.94 359 GLN B CA 1
ATOM 6117 C C . GLN B 1 359 ? 9.734 27.875 -20.031 1 88.94 359 GLN B C 1
ATOM 6119 O O . GLN B 1 359 ? 10.664 27.125 -19.719 1 88.94 359 GLN B O 1
ATOM 6124 N N . GLU B 1 360 ? 8.531 27.812 -19.531 1 89.56 360 GLU B N 1
ATOM 6125 C CA . GLU B 1 360 ? 8.227 26.797 -18.516 1 89.56 360 GLU B CA 1
ATOM 6126 C C . GLU B 1 360 ? 8.281 25.391 -19.109 1 89.56 360 GLU B C 1
ATOM 6128 O O . GLU B 1 360 ? 8.773 24.469 -18.453 1 89.56 360 GLU B O 1
ATOM 6133 N N . LYS B 1 361 ? 7.801 25.266 -20.281 1 93 361 LYS B N 1
ATOM 6134 C CA . LYS B 1 361 ? 7.863 23.984 -20.953 1 93 361 LYS B CA 1
ATOM 6135 C C . LYS B 1 361 ? 9.312 23.531 -21.156 1 93 361 LYS B C 1
ATOM 6137 O O . LYS B 1 361 ? 9.633 22.359 -21 1 93 361 LYS B O 1
ATOM 6142 N N . LYS B 1 362 ? 10.141 24.484 -21.469 1 92.5 362 LYS B N 1
ATOM 6143 C CA . LYS B 1 362 ? 11.547 24.188 -21.719 1 92.5 362 LYS B CA 1
ATOM 6144 C C . LYS B 1 362 ? 12.266 23.75 -20.453 1 92.5 362 LYS B C 1
ATOM 6146 O O . LYS B 1 362 ? 13.18 22.938 -20.5 1 92.5 362 LYS B O 1
ATOM 6151 N N . VAL B 1 363 ? 11.828 24.344 -19.391 1 92.62 363 VAL B N 1
ATOM 6152 C CA . VAL B 1 363 ? 12.414 23.969 -18.109 1 92.62 363 VAL B CA 1
ATOM 6153 C C . VAL B 1 363 ? 12.172 22.484 -17.859 1 92.62 363 VAL B C 1
ATOM 6155 O O . VAL B 1 363 ? 13.094 21.75 -17.484 1 92.62 363 VAL B O 1
ATOM 6158 N N . LEU B 1 364 ? 10.945 22.047 -18.031 1 95.19 364 LEU B N 1
ATOM 6159 C CA . LEU B 1 364 ? 10.602 20.641 -17.828 1 95.19 364 LEU B CA 1
ATOM 6160 C C . LEU B 1 364 ? 11.406 19.75 -18.766 1 95.19 364 LEU B C 1
ATOM 6162 O O . LEU B 1 364 ? 11.969 18.734 -18.328 1 95.19 364 LEU B O 1
ATOM 6166 N N . GLU B 1 365 ? 11.445 20.156 -19.984 1 95.69 365 GLU B N 1
ATOM 6167 C CA . GLU B 1 365 ? 12.164 19.391 -21 1 95.69 365 GLU B CA 1
ATOM 6168 C C . GLU B 1 365 ? 13.641 19.234 -20.625 1 95.69 365 GLU B C 1
ATOM 6170 O O . GLU B 1 365 ? 14.203 18.156 -20.719 1 95.69 365 GLU B O 1
ATOM 6175 N N . ARG B 1 366 ? 14.227 20.297 -20.266 1 94.88 366 ARG B N 1
ATOM 6176 C CA . ARG B 1 366 ? 15.648 20.297 -19.953 1 94.88 366 ARG B CA 1
ATOM 6177 C C . ARG B 1 366 ? 15.945 19.406 -18.75 1 94.88 366 ARG B C 1
ATOM 6179 O O . ARG B 1 366 ? 16.859 18.578 -18.797 1 94.88 366 ARG B O 1
ATOM 6186 N N . VAL B 1 367 ? 15.203 19.625 -17.656 1 95.44 367 VAL B N 1
ATOM 6187 C CA . VAL B 1 367 ? 15.43 18.859 -16.438 1 95.44 367 VAL B CA 1
ATOM 6188 C C . VAL B 1 367 ? 15.203 17.375 -16.719 1 95.44 367 VAL B C 1
ATOM 6190 O O . VAL B 1 367 ? 15.992 16.531 -16.297 1 95.44 367 VAL B O 1
ATOM 6193 N N . PHE B 1 368 ? 14.156 17.062 -17.438 1 95.06 368 PHE B N 1
ATOM 6194 C CA . PHE B 1 368 ? 13.812 15.68 -17.75 1 95.06 368 PHE B CA 1
ATOM 6195 C C . PHE B 1 368 ? 14.898 15.016 -18.578 1 95.06 368 PHE B C 1
ATOM 6197 O O . PHE B 1 368 ? 15.312 13.891 -18.297 1 95.06 368 PHE B O 1
ATOM 6204 N N . ASN B 1 369 ? 15.367 15.703 -19.609 1 92.62 369 ASN B N 1
ATOM 6205 C CA . ASN B 1 369 ? 16.406 15.148 -20.469 1 92.62 369 ASN B CA 1
ATOM 6206 C C . ASN B 1 369 ? 17.703 14.898 -19.703 1 92.62 369 ASN B C 1
ATOM 6208 O O . ASN B 1 369 ? 18.344 13.867 -19.891 1 92.62 369 ASN B O 1
ATOM 6212 N N . GLN B 1 370 ? 18.062 15.828 -18.891 1 92.5 370 GLN B N 1
ATOM 6213 C CA . GLN B 1 370 ? 19.25 15.641 -18.078 1 92.5 370 GLN B CA 1
ATOM 6214 C C . GLN B 1 370 ? 19.078 14.508 -17.078 1 92.5 370 GLN B C 1
ATOM 6216 O O . GLN B 1 370 ? 20.016 13.773 -16.781 1 92.5 370 GLN B O 1
ATOM 6221 N N . PHE B 1 371 ? 17.891 14.422 -16.547 1 92.12 371 PHE B N 1
ATOM 6222 C CA . PHE B 1 371 ? 17.547 13.328 -15.633 1 92.12 371 PHE B CA 1
ATOM 6223 C C . PHE B 1 371 ? 17.781 11.977 -16.312 1 92.12 371 PHE B C 1
ATOM 6225 O O . PHE B 1 371 ? 18.391 11.078 -15.727 1 92.12 371 PHE B O 1
ATOM 6232 N N . LEU B 1 372 ? 17.375 11.82 -17.547 1 89.06 372 LEU B N 1
ATOM 6233 C CA . LEU B 1 372 ? 17.516 10.57 -18.297 1 89.06 372 LEU B CA 1
ATOM 6234 C C . LEU B 1 372 ? 19 10.258 -18.547 1 89.06 372 LEU B C 1
ATOM 6236 O O . LEU B 1 372 ? 19.391 9.094 -18.547 1 89.06 372 LEU B O 1
ATOM 6240 N N . GLN B 1 373 ? 19.734 11.266 -18.719 1 85.69 373 GLN B N 1
ATOM 6241 C CA . GLN B 1 373 ? 21.156 11.094 -18.969 1 85.69 373 GLN B CA 1
ATOM 6242 C C . GLN B 1 373 ? 21.906 10.672 -17.703 1 85.69 373 GLN B C 1
ATOM 6244 O O . GLN B 1 373 ? 22.844 9.867 -17.766 1 85.69 373 GLN B O 1
ATOM 6249 N N . ASN B 1 374 ? 21.531 11.273 -16.625 1 85.94 374 ASN B N 1
ATOM 6250 C CA . ASN B 1 374 ? 22.219 11.055 -15.359 1 85.94 374 ASN B CA 1
ATOM 6251 C C . ASN B 1 374 ? 21.891 9.688 -14.766 1 85.94 374 ASN B C 1
ATOM 6253 O O . ASN B 1 374 ? 22.719 9.078 -14.086 1 85.94 374 ASN B O 1
ATOM 6257 N N . PHE B 1 375 ? 20.656 9.32 -14.906 1 78.62 375 PHE B N 1
ATOM 6258 C CA . PHE B 1 375 ? 20.203 8.094 -14.25 1 78.62 375 PHE B CA 1
ATOM 6259 C C . PHE B 1 375 ? 19.812 7.047 -15.281 1 78.62 375 PHE B C 1
ATOM 6261 O O . PHE B 1 375 ? 19.016 7.328 -16.188 1 78.62 375 PHE B O 1
ATOM 6268 N N . SER B 1 376 ? 20.828 6.207 -15.68 1 67.75 376 SER B N 1
ATOM 6269 C CA . SER B 1 376 ? 20.641 5.223 -16.734 1 67.75 376 SER B CA 1
ATOM 6270 C C . SER B 1 376 ? 19.609 4.164 -16.344 1 67.75 376 SER B C 1
ATOM 6272 O O . SER B 1 376 ? 19.906 3.279 -15.539 1 67.75 376 SER B O 1
ATOM 6274 N N . PHE B 1 377 ? 18.406 4.441 -16.609 1 61.31 377 PHE B N 1
ATOM 6275 C CA . PHE B 1 377 ? 17.406 3.379 -16.578 1 61.31 377 PHE B CA 1
ATOM 6276 C C . PHE B 1 377 ? 17.609 2.406 -17.734 1 61.31 377 PHE B C 1
ATOM 6278 O O . PHE B 1 377 ? 18.094 2.795 -18.797 1 61.31 377 PHE B O 1
ATOM 6285 N N . ASN B 1 378 ? 17.938 1.146 -17.391 1 54.78 378 ASN B N 1
ATOM 6286 C CA . ASN B 1 378 ? 18.188 0.167 -18.453 1 54.78 378 ASN B CA 1
ATOM 6287 C C . ASN B 1 378 ? 17.188 0.303 -19.594 1 54.78 378 ASN B C 1
ATOM 6289 O O . ASN B 1 378 ? 15.984 0.183 -19.391 1 54.78 378 ASN B O 1
ATOM 6293 N N . ASN B 1 379 ? 17.375 1.342 -20.391 1 47.19 379 ASN B N 1
ATOM 6294 C CA . ASN B 1 379 ? 16.594 1.459 -21.609 1 47.19 379 ASN B CA 1
ATOM 6295 C C . ASN B 1 379 ? 16.531 0.136 -22.359 1 47.19 379 ASN B C 1
ATOM 6297 O O . ASN B 1 379 ? 17.562 -0.428 -22.719 1 47.19 379 ASN B O 1
ATOM 6301 N N . VAL B 1 380 ? 15.672 -0.752 -22.016 1 38.81 380 VAL B N 1
ATOM 6302 C CA . VAL B 1 380 ? 15.445 -1.85 -22.953 1 38.81 380 VAL B CA 1
ATOM 6303 C C . VAL B 1 380 ? 15.359 -1.306 -24.375 1 38.81 380 VAL B C 1
ATOM 6305 O O . VAL B 1 380 ? 14.461 -0.521 -24.688 1 38.81 380 VAL B O 1
ATOM 6308 N N . GLU B 1 381 ? 16.5 -0.958 -25.016 1 32.38 381 GLU B N 1
ATOM 6309 C CA . GLU B 1 381 ? 16.406 -0.925 -26.484 1 32.38 381 GLU B CA 1
ATOM 6310 C C . GLU B 1 381 ? 15.766 -2.203 -27.016 1 32.38 381 GLU B C 1
ATOM 6312 O O . GLU B 1 381 ? 16.047 -3.299 -26.531 1 32.38 381 GLU B O 1
#

Secondary structure (DSSP, 8-state):
-EEESSHHHHHHHHHH-SSSEEEEEE-TTS-HHHHHHHHHHHHS-HHHHHT-S----SEEEESHHHHTTEEEE--TTTSS--EEEE-TT-HHHHHHHHSTTHHHHHHHHHHHHH-S-TT-TTEEEEEEE-TTSSEEEEEEEETTEEEESPPPPHHHHHHHHHHHHHHHHHHHHHHHH-STT-S--TTTT--EEEEE--S-TT-HHHHHHHHHHHHHHHHHHHHTT---EEEEEES-HHHHHHHHHHTTTTEEEEEEEEETTEEEEEE--TT----HHHHHHHHHHHHHHTT---HHHHHHHHHHHHHHHHHHT-SSGGGG---B-TTSPBPP-HHHHHHHHHHH-GGGGGS--PPPPHHHHHHHHHHHHHHHHHS------/-EEESSHHHHHHHHHH-SSSEEEEEE-TTS-HHHHHHHHHHHHS-HHHHHH-S----SEEEESHHHHTTEEEE--TTTSS--EEEE-TT-HHHHHHHHSTTHHHHHHHHHHHHH-S-TT-TTEEEEEEE-TTSSEEEEEEEETTEEEESPPPPHHHHHHHHHHHHHHHHHHHHHHHH-STT----TTTT--EEEEE--S-SS-HHHHHHHHHHHHHHHHHHHHTT---EEEEEES-HHHHHHHHHHTTTTEEEEEEEEETTEEEEEE--TT----HHHHHHHHHHHHHHTT---HHHHHHHHHHHHHHHHHHT-SSGGGG---B-TTSPBPP-HHHHHHHHHHH-GGGGGS--PPPPHHHHHHHHHHHHHHHHHS------

Solvent-accessible surface area (backbone atoms only — not comparable to full-atom values): 41351 Å² total; per-residue (Å²): 118,46,78,31,75,44,66,65,53,52,38,52,52,60,66,68,44,84,51,48,30,37,40,32,43,31,52,80,88,57,44,64,69,57,38,55,53,50,35,43,40,70,75,49,43,65,71,64,59,72,73,51,88,87,72,50,54,39,57,48,70,44,34,70,72,54,56,58,38,47,46,74,43,57,35,82,87,74,60,58,63,19,33,39,31,37,48,78,85,43,58,68,57,47,48,46,50,64,37,86,66,36,47,59,50,25,40,51,50,28,36,62,61,70,38,89,49,78,79,45,77,48,58,44,65,44,69,46,68,43,96,82,54,42,33,36,32,28,32,39,36,43,80,86,45,74,43,67,32,42,82,71,51,72,50,53,48,43,44,40,56,39,21,50,51,50,48,44,51,51,50,51,45,52,34,48,47,33,78,88,66,40,85,64,71,70,62,71,60,38,38,36,41,37,39,40,49,76,63,60,59,56,44,76,69,40,36,53,53,52,27,52,53,50,43,51,52,52,50,51,33,57,75,46,63,46,72,60,26,38,39,39,39,32,59,47,41,68,40,50,36,51,33,44,64,73,35,47,92,59,39,42,39,32,38,40,40,70,51,97,75,26,36,35,44,28,70,50,65,92,61,69,46,56,31,67,66,54,51,48,50,49,51,52,50,48,23,58,74,66,71,58,68,51,59,65,51,33,35,48,51,50,49,49,31,40,52,49,12,37,74,38,44,33,65,39,37,64,72,56,50,59,43,59,48,99,88,64,46,78,48,81,43,62,69,58,48,53,52,41,50,63,51,38,51,63,85,61,57,79,57,74,92,55,74,74,49,73,67,56,48,47,48,54,52,51,53,51,53,34,37,52,68,74,50,72,53,54,67,81,122,120,47,79,34,76,45,66,65,53,51,36,50,51,61,68,67,42,85,50,48,30,36,40,32,43,31,53,80,88,58,44,65,67,56,40,52,53,51,36,44,40,70,76,48,43,64,69,62,56,75,71,50,92,83,64,53,53,38,57,47,69,42,34,70,71,54,56,60,38,49,46,74,41,58,35,82,86,74,60,59,63,20,33,39,32,38,46,79,85,44,58,67,58,47,50,44,50,64,37,85,64,38,45,60,50,27,40,50,49,27,35,61,61,71,38,89,49,81,80,43,77,47,59,44,65,45,67,46,68,44,97,81,54,43,34,35,32,28,32,38,36,44,79,87,43,74,44,67,32,44,82,72,52,72,48,54,47,42,43,40,57,40,20,51,52,49,48,46,51,52,50,52,43,51,35,49,48,32,80,88,68,40,86,64,71,69,61,72,60,39,39,37,39,38,38,41,49,77,62,62,58,56,45,75,70,40,35,53,53,53,27,51,54,50,44,51,53,54,49,50,34,58,74,46,62,44,71,60,27,38,39,39,38,31,58,48,41,68,41,50,37,51,34,45,64,73,36,48,92,58,38,42,37,34,38,41,41,70,51,99,75,25,36,36,44,28,71,50,65,92,60,69,45,57,33,68,66,56,51,50,50,50,51,52,48,49,25,58,74,66,70,59,69,51,60,63,52,33,35,48,50,50,48,48,32,40,51,49,12,37,72,39,45,34,62,39,36,63,71,55,51,60,43,59,49,98,86,65,47,76,48,83,43,62,68,58,48,50,52,41,52,62,50,40,51,62,86,62,61,76,63,76,91,56,74,76,50,73,68,56,49,47,50,53,51,51,54,50,54,35,37,53,67,73,48,73,52,52,67,80,123

Radius of gyration: 25.91 Å; Cα contacts (8 Å, |Δi|>4): 1232; chains: 2; bounding box: 74×76×65 Å

pLDDT: mean 82.81, std 13.19, range [32.38, 97.69]